Protein AF-A0A4J1ZLH1-F1 (afdb_monomer_lite)

Foldseek 3Di:
DVVQQVDALDLNDQDPLSQLCDPQDPQVVQPVLVVPQPDQQKDWQGEQQEIEIEGLQQFDELVQAPVHCSVVLCVVLSVLLSVLVNQLLLQLCQAFDPQLNVVSSYYAYEYEFQFGHHSHHDDGGQDGDDLPDPRSCSPRGVSSSPDDDDDPPDCKAEPLRYIYRRNDGCSDPLVSQVVQLRVQLNAVCCRLLVNQGFAPQADSLLCRFAHRGADSDQQAQFPYAHRGDAADCPDPCLVRGLYARRSSVQPNHQVSQLLLLQQLVLLLLLLLLLLLQLCLPPDALVLQLVFKWAKDWDFDQDPQFRDRQHTWIFIGRDDSVLSVQSNDSLSCAVRQMWTCQPDPGGIRGRSDNDTHGSQTDRSYLDFRPGAAYHSHNLSVQLSVQCNVPTSNLGNSLSGGCPCFVVQVVVVQWDQGPNDIIGGHGPQNSVCRSVVPPDRGSSRVSVVSSVVSVVQQVQADKWKWQQPVDDPPCRDIDIDHGSVVVSVQSNVQSVCLSPDDDDPPDDCCPRGSSSVSSSGRSSRCCVVCNSSPDHSGDPPD

pLDDT: mean 94.08, std 6.92, range [34.03, 98.88]

Sequence (540 aa):
MKTKQGLVGTKYSIGVYDRITSDSWKYRNMVLPLLTLPERSVFVISTISSLGFGAYDRYRNKEHQANGDLNSFVEKSAHETAERQRDHYDYWYRILDEKGREKLYRNILLYDAYKFGTDHTEGKATEVANFDNPNPAMKHFFGPVGNKVGHNGHGAYATGDAVYYMGYRMLDKDGAITYTHEMTHDSDQDIYLGGYGRRSGLGPEFFAKGLLQAPDQPSDATITINSILKHKTSDSTEGQRLQVLDPTTRFNDAADLQNYVHNMFDVVYMLEYLEGQSIVKQLDAYQKMTALRKIENKYVKDPADGNDVYATNVVKNLTEDEAKKLTSFDSLIDNNILSAREYKAGTYERNGYFTIKLFAPIFSALSSEKGTPGDLMGRRIAYELLAAKGFKDGMVPYISNQYEEDAKQQGQTINLYGKERGLVTDELVLKKVFDGKYKTWAEFKTAMYQERVDQFGNLKQVTFKDPTKRWPSYGTKTINNVDELQKLMDEAVLQDATGTRWSNYNPEIDSAVHKLKRAIFKAYLAQTNDFRSSIFENKK

Structure (mmCIF, N/CA/C/O backbone):
data_AF-A0A4J1ZLH1-F1
#
_entry.id   AF-A0A4J1ZLH1-F1
#
loop_
_atom_site.group_PDB
_atom_site.id
_atom_site.type_symbol
_atom_site.label_atom_id
_atom_site.label_alt_id
_atom_site.label_comp_id
_atom_site.label_asym_id
_atom_site.label_entity_id
_atom_site.label_seq_id
_atom_site.pdbx_PDB_ins_code
_atom_site.Cartn_x
_atom_site.Cartn_y
_atom_site.Cartn_z
_atom_site.occupancy
_atom_site.B_iso_or_equiv
_atom_site.auth_seq_id
_atom_site.auth_comp_id
_atom_site.auth_asym_id
_atom_site.auth_atom_id
_atom_site.pdbx_PDB_model_num
ATOM 1 N N . MET A 1 1 ? -0.632 -18.869 -19.737 1.00 58.91 1 MET A N 1
ATOM 2 C CA . MET A 1 1 ? 0.346 -17.765 -19.874 1.00 58.91 1 MET A CA 1
ATOM 3 C C . MET A 1 1 ? 1.492 -18.141 -20.819 1.00 58.91 1 MET A C 1
ATOM 5 O O . MET A 1 1 ? 1.532 -17.580 -21.906 1.00 58.91 1 MET A O 1
ATOM 9 N N . LYS A 1 2 ? 2.333 -19.144 -20.493 1.00 61.31 2 LYS A N 1
ATOM 10 C CA . LYS A 1 2 ? 3.497 -19.553 -21.319 1.00 61.31 2 LYS A CA 1
ATOM 11 C C . LYS A 1 2 ? 3.177 -19.810 -22.802 1.00 61.31 2 LYS A C 1
ATOM 13 O O . LYS A 1 2 ? 3.924 -19.371 -23.665 1.00 61.31 2 LYS A O 1
ATOM 18 N N . THR A 1 3 ? 2.036 -20.432 -23.106 1.00 68.56 3 THR A N 1
ATOM 19 C CA . THR A 1 3 ? 1.623 -20.727 -24.492 1.00 68.56 3 THR A CA 1
ATOM 20 C C . THR A 1 3 ? 1.323 -19.476 -25.324 1.00 68.56 3 THR A C 1
ATOM 22 O O . THR A 1 3 ? 1.598 -19.477 -26.514 1.00 68.56 3 THR A O 1
ATOM 25 N N . LYS A 1 4 ? 0.795 -18.397 -24.719 1.00 82.94 4 LYS A N 1
ATOM 26 C CA . LYS A 1 4 ? 0.533 -17.129 -25.430 1.00 82.94 4 LYS A CA 1
ATOM 27 C C . LYS A 1 4 ? 1.826 -16.338 -25.654 1.00 82.94 4 LYS A C 1
ATOM 29 O O . LYS A 1 4 ? 2.015 -15.763 -26.715 1.00 82.94 4 LYS A O 1
ATOM 34 N N . GLN A 1 5 ? 2.723 -16.336 -24.666 1.00 87.56 5 GLN A N 1
ATOM 35 C CA . GLN A 1 5 ? 3.944 -15.519 -24.680 1.00 87.56 5 GLN A CA 1
ATOM 36 C C . GLN A 1 5 ? 5.018 -15.991 -25.664 1.00 87.56 5 GLN A C 1
ATOM 38 O O . GLN A 1 5 ? 5.865 -15.198 -26.063 1.00 87.56 5 GLN A O 1
ATOM 43 N N . GLY A 1 6 ? 4.987 -17.269 -26.051 1.00 88.12 6 GLY A N 1
ATOM 44 C CA . GLY A 1 6 ? 5.875 -17.822 -27.076 1.00 88.12 6 GLY A CA 1
ATOM 45 C C . GLY A 1 6 ? 5.426 -17.550 -28.517 1.00 88.12 6 GLY A C 1
ATOM 46 O O . GLY A 1 6 ? 6.128 -17.948 -29.441 1.00 88.12 6 GLY A O 1
ATOM 47 N N . LEU A 1 7 ? 4.264 -16.918 -28.729 1.00 88.31 7 LEU A N 1
ATOM 48 C CA . LEU A 1 7 ? 3.746 -16.625 -30.067 1.00 88.31 7 LEU A CA 1
ATOM 49 C C . LEU A 1 7 ? 4.448 -15.401 -30.662 1.00 88.31 7 LEU A C 1
ATOM 51 O O . LEU A 1 7 ? 4.214 -14.271 -30.228 1.00 88.31 7 LEU A O 1
ATOM 55 N N . VAL A 1 8 ? 5.265 -15.644 -31.686 1.00 90.62 8 VAL A N 1
ATOM 56 C CA . VAL A 1 8 ? 6.060 -14.626 -32.386 1.00 90.62 8 VAL A CA 1
ATOM 57 C C . VAL A 1 8 ? 5.166 -13.630 -33.127 1.00 90.62 8 VAL A C 1
ATOM 59 O O . VAL A 1 8 ? 4.155 -14.011 -33.717 1.00 90.62 8 VAL A O 1
ATOM 62 N N . GLY A 1 9 ? 5.541 -12.350 -33.101 1.00 84.38 9 GLY A N 1
ATOM 63 C CA . GLY A 1 9 ? 4.870 -11.289 -33.865 1.00 84.38 9 GLY A CA 1
ATOM 64 C C . GLY A 1 9 ? 3.462 -10.927 -33.374 1.00 84.38 9 GLY A C 1
ATOM 65 O O . GLY A 1 9 ? 2.718 -10.242 -34.072 1.00 84.38 9 GLY A O 1
ATOM 66 N N . THR A 1 10 ? 3.075 -11.380 -32.180 1.00 90.25 10 THR A N 1
ATOM 67 C CA . THR A 1 10 ? 1.784 -11.047 -31.558 1.00 90.25 10 THR A CA 1
ATOM 68 C C . THR A 1 10 ? 1.960 -10.042 -30.420 1.00 90.25 10 THR A C 1
ATOM 70 O O . THR A 1 10 ? 3.040 -9.943 -29.838 1.00 90.25 10 THR A O 1
ATOM 73 N N . LYS A 1 11 ? 0.872 -9.370 -30.005 1.00 89.94 11 LYS A N 1
ATOM 74 C CA . LYS A 1 11 ? 0.864 -8.514 -28.797 1.00 89.94 11 LYS A CA 1
ATOM 75 C C . LYS A 1 11 ? 1.264 -9.254 -27.509 1.00 89.94 11 LYS A C 1
ATOM 77 O O . LYS A 1 11 ? 1.530 -8.623 -26.496 1.00 89.94 11 LYS A O 1
ATOM 82 N N . TYR A 1 12 ? 1.249 -10.589 -27.537 1.00 93.25 12 TYR A N 1
ATOM 83 C CA . TYR A 1 12 ? 1.560 -11.441 -26.396 1.00 93.25 12 TYR A CA 1
ATOM 84 C C . TYR A 1 12 ? 3.047 -11.788 -26.292 1.00 93.25 12 TYR A C 1
ATOM 86 O O . TYR A 1 12 ? 3.470 -12.243 -25.229 1.00 93.25 12 TYR A O 1
ATOM 94 N N . SER A 1 13 ? 3.823 -11.604 -27.369 1.00 94.19 13 SER A N 1
ATOM 95 C CA . SER A 1 13 ? 5.232 -11.994 -27.412 1.00 94.19 13 SER A CA 1
ATOM 96 C C . SER A 1 13 ? 6.044 -11.262 -26.348 1.00 94.19 13 SER A C 1
ATOM 98 O O . SER A 1 13 ? 5.977 -10.039 -26.223 1.00 94.19 13 SER A O 1
ATOM 100 N N . ILE A 1 14 ? 6.861 -12.013 -25.609 1.00 93.31 14 ILE A N 1
ATOM 101 C CA . ILE A 1 14 ? 7.859 -11.443 -24.689 1.00 93.31 14 ILE A CA 1
ATOM 102 C C . ILE A 1 14 ? 9.228 -11.246 -25.357 1.00 93.31 14 ILE A C 1
ATOM 104 O O . ILE A 1 14 ? 10.149 -10.718 -24.728 1.00 93.31 14 ILE A O 1
ATOM 108 N N . GLY A 1 15 ? 9.377 -11.661 -26.620 1.00 95.44 15 GLY A N 1
ATOM 109 C CA . GLY A 1 15 ? 10.611 -11.514 -27.384 1.00 95.44 15 GLY A CA 1
ATOM 110 C C . GLY A 1 15 ? 10.997 -10.044 -27.543 1.00 95.44 15 GLY A C 1
ATOM 111 O O . GLY A 1 15 ? 10.196 -9.231 -27.996 1.00 95.44 15 GLY A O 1
ATOM 112 N N . VAL A 1 16 ? 12.236 -9.694 -27.188 1.00 96.44 16 VAL A N 1
ATOM 113 C CA . VAL A 1 16 ? 12.726 -8.303 -27.250 1.00 96.44 16 VAL A CA 1
ATOM 114 C C . VAL A 1 16 ? 12.575 -7.725 -28.659 1.00 96.44 16 VAL A C 1
ATOM 116 O O . VAL A 1 16 ? 12.101 -6.602 -28.811 1.00 96.44 16 VAL A O 1
ATOM 119 N N . TYR A 1 17 ? 12.915 -8.507 -29.689 1.00 95.88 17 TYR A N 1
ATOM 120 C CA . TYR A 1 17 ? 12.789 -8.080 -31.082 1.00 95.88 17 TYR A CA 1
ATOM 121 C C . TYR A 1 17 ? 11.335 -7.778 -31.460 1.00 95.88 17 TYR A C 1
ATOM 123 O O . TYR A 1 17 ? 11.053 -6.677 -31.928 1.00 95.88 17 TYR A O 1
ATOM 131 N N . ASP A 1 18 ? 10.405 -8.698 -31.190 1.00 94.94 18 ASP A N 1
ATOM 132 C CA . ASP A 1 18 ? 8.977 -8.522 -31.493 1.00 94.94 18 ASP A CA 1
ATOM 133 C C . ASP A 1 18 ? 8.405 -7.271 -30.816 1.00 94.94 18 ASP A C 1
ATOM 135 O O . ASP A 1 18 ? 7.638 -6.519 -31.413 1.00 94.94 18 ASP A O 1
ATOM 139 N N . ARG A 1 19 ? 8.812 -7.009 -29.570 1.00 94.38 19 ARG A N 1
ATOM 140 C CA . ARG A 1 19 ? 8.321 -5.860 -28.802 1.00 94.38 19 ARG A CA 1
ATOM 141 C C . ARG A 1 19 ? 8.894 -4.539 -29.300 1.00 94.38 19 ARG A C 1
ATOM 143 O O . ARG A 1 19 ? 8.123 -3.602 -29.495 1.00 94.38 19 ARG A O 1
ATOM 150 N N . ILE A 1 20 ? 10.204 -4.460 -29.556 1.00 95.44 20 ILE A N 1
ATOM 151 C CA . ILE A 1 20 ? 10.834 -3.236 -30.083 1.00 95.44 20 ILE A CA 1
ATOM 152 C C . ILE A 1 20 ? 10.346 -2.940 -31.504 1.00 95.44 20 ILE A C 1
ATOM 154 O O . ILE A 1 20 ? 10.166 -1.778 -31.857 1.00 95.44 20 ILE A O 1
ATOM 158 N N . THR A 1 21 ? 10.125 -3.966 -32.326 1.00 93.88 21 THR A N 1
ATOM 159 C CA . THR A 1 21 ? 9.674 -3.791 -33.716 1.00 93.88 21 THR A CA 1
ATOM 160 C C . THR A 1 21 ? 8.166 -3.602 -33.854 1.00 93.88 21 THR A C 1
ATOM 162 O O . THR A 1 21 ? 7.728 -3.200 -34.932 1.00 93.88 21 THR A O 1
ATOM 165 N N . SER A 1 22 ? 7.388 -3.810 -32.784 1.00 91.75 22 SER A N 1
ATOM 166 C CA . SER A 1 22 ? 5.940 -3.579 -32.771 1.00 91.75 22 SER A CA 1
ATOM 167 C C . SER A 1 22 ? 5.565 -2.123 -33.068 1.00 91.75 22 SER A C 1
ATOM 169 O O . SER A 1 22 ? 6.268 -1.184 -32.689 1.00 91.75 22 SER A O 1
ATOM 171 N N . ASP A 1 23 ? 4.412 -1.923 -33.709 1.00 88.31 23 ASP A N 1
ATOM 172 C CA . ASP A 1 23 ? 3.937 -0.584 -34.083 1.00 88.31 23 ASP A CA 1
ATOM 173 C C . ASP A 1 23 ? 3.530 0.276 -32.880 1.00 88.31 23 ASP A C 1
ATOM 175 O O . ASP A 1 23 ? 3.581 1.500 -32.952 1.00 88.31 23 ASP A O 1
ATOM 179 N N . SER A 1 24 ? 3.170 -0.347 -31.756 1.00 83.56 24 SER A N 1
ATOM 180 C CA . SER A 1 24 ? 2.810 0.353 -30.518 1.00 83.56 24 SER A CA 1
ATOM 181 C C . SER A 1 24 ? 4.011 0.886 -29.731 1.00 83.56 24 SER A C 1
ATOM 183 O O . SER A 1 24 ? 3.825 1.586 -28.739 1.00 83.56 24 SER A O 1
ATOM 185 N N . TRP A 1 25 ? 5.242 0.527 -30.104 1.00 91.00 25 TRP A N 1
ATOM 186 C CA . TRP A 1 25 ? 6.431 0.931 -29.361 1.00 91.00 25 TRP A CA 1
ATOM 187 C C . TRP A 1 25 ? 6.950 2.292 -29.826 1.00 91.00 25 TRP A C 1
ATOM 189 O O . TRP A 1 25 ? 7.232 2.498 -31.002 1.00 91.00 25 TRP A O 1
ATOM 199 N N . LYS A 1 26 ? 7.135 3.229 -28.892 1.00 88.75 26 LYS A N 1
ATOM 200 C CA . LYS A 1 26 ? 7.601 4.593 -29.194 1.00 88.75 26 LYS A CA 1
ATOM 201 C C . LYS A 1 26 ? 9.060 4.647 -29.656 1.00 88.75 26 LYS A C 1
ATOM 203 O O . LYS A 1 26 ? 9.430 5.523 -30.431 1.00 88.75 26 LYS A O 1
ATOM 208 N N . TYR A 1 27 ? 9.884 3.704 -29.202 1.00 89.75 27 TYR A N 1
ATOM 209 C CA . TYR A 1 27 ? 11.337 3.733 -29.380 1.00 89.75 27 TYR A CA 1
ATOM 210 C C . TYR A 1 27 ? 11.830 2.586 -30.274 1.00 89.75 27 TYR A C 1
ATOM 212 O O . TYR A 1 27 ? 12.773 1.869 -29.940 1.00 89.75 27 TYR A O 1
ATOM 220 N N . ARG A 1 28 ? 11.174 2.369 -31.425 1.00 93.31 28 ARG A N 1
ATOM 221 C CA . ARG A 1 28 ? 11.563 1.321 -32.401 1.00 93.31 28 ARG A CA 1
ATOM 222 C C . ARG A 1 28 ? 12.999 1.501 -32.895 1.00 93.31 28 ARG A C 1
ATOM 224 O O . ARG A 1 28 ? 13.667 0.527 -33.231 1.00 93.31 28 ARG A O 1
ATOM 231 N N . ASN A 1 29 ? 13.493 2.740 -32.872 1.00 94.00 29 ASN A N 1
ATOM 232 C CA . ASN A 1 29 ? 14.876 3.096 -33.178 1.00 94.00 29 ASN A CA 1
ATOM 233 C C . ASN A 1 29 ? 15.909 2.450 -32.236 1.00 94.00 29 ASN A C 1
ATOM 235 O O . ASN A 1 29 ? 17.081 2.441 -32.588 1.00 94.00 29 ASN A O 1
ATOM 239 N N . MET A 1 30 ? 15.506 1.864 -31.100 1.00 95.56 30 MET A N 1
ATOM 240 C CA . MET A 1 30 ? 16.394 1.098 -30.212 1.00 95.56 30 MET A CA 1
ATOM 241 C C . MET A 1 30 ? 16.985 -0.158 -30.858 1.00 95.56 30 MET A C 1
ATOM 243 O O . MET A 1 30 ? 18.040 -0.611 -30.420 1.00 95.56 30 MET A O 1
ATOM 247 N N . VAL A 1 31 ? 16.343 -0.727 -31.885 1.00 96.12 31 VAL A N 1
ATOM 248 C CA . VAL A 1 31 ? 16.777 -2.010 -32.461 1.00 96.12 31 VAL A CA 1
ATOM 249 C C . VAL A 1 31 ? 18.170 -1.932 -33.090 1.00 96.12 31 VAL A C 1
ATOM 251 O O . VAL A 1 31 ? 18.989 -2.815 -32.852 1.00 96.12 31 VAL A O 1
ATOM 254 N N . LEU A 1 32 ? 18.467 -0.876 -33.856 1.00 96.81 32 LEU A N 1
ATOM 255 C CA . LEU A 1 32 ? 19.745 -0.766 -34.564 1.00 96.81 32 LEU A CA 1
ATOM 256 C C . LEU A 1 32 ? 20.918 -0.543 -33.596 1.00 96.81 32 LEU A C 1
ATOM 258 O O . LEU A 1 32 ? 21.858 -1.331 -33.667 1.00 96.81 32 LEU A O 1
ATOM 262 N N . PRO A 1 33 ? 20.865 0.417 -32.645 1.00 96.88 33 PRO A N 1
ATOM 263 C CA . PRO A 1 33 ? 21.913 0.572 -31.640 1.00 96.88 33 PRO A CA 1
ATOM 264 C C . PRO A 1 33 ? 22.143 -0.697 -30.811 1.00 96.88 33 PRO A C 1
ATOM 266 O O . PRO A 1 33 ? 23.290 -1.040 -30.534 1.00 96.88 33 PRO A O 1
ATOM 269 N N . LEU A 1 34 ? 21.073 -1.430 -30.464 1.00 96.62 34 LEU A N 1
ATOM 270 C CA . LEU A 1 34 ? 21.179 -2.682 -29.708 1.00 96.62 34 LEU A CA 1
ATOM 271 C C . LEU A 1 34 ? 21.923 -3.778 -30.492 1.00 96.62 34 LEU A C 1
ATOM 273 O O . LEU A 1 34 ? 22.717 -4.508 -29.907 1.00 96.62 34 LEU A O 1
ATOM 277 N N . LEU A 1 35 ? 21.696 -3.876 -31.808 1.00 96.94 35 LEU A N 1
ATOM 278 C CA . LEU A 1 35 ? 22.374 -4.836 -32.691 1.00 96.94 35 LEU A CA 1
ATOM 279 C C . LEU A 1 35 ? 23.857 -4.509 -32.924 1.00 96.94 35 LEU A C 1
ATOM 281 O O . LEU A 1 35 ? 24.617 -5.392 -33.312 1.00 96.94 35 LEU A O 1
ATOM 285 N N . THR A 1 36 ? 24.267 -3.257 -32.707 1.00 96.50 36 THR A N 1
ATOM 286 C CA . THR A 1 36 ? 25.631 -2.771 -32.972 1.00 96.50 36 THR A CA 1
ATOM 287 C C . THR A 1 36 ? 26.449 -2.507 -31.705 1.00 96.50 36 THR A C 1
ATOM 289 O O . THR A 1 36 ? 27.468 -1.819 -31.770 1.00 96.50 36 THR A O 1
ATOM 292 N N . LEU A 1 37 ? 26.014 -3.009 -30.543 1.00 97.12 37 LEU A N 1
ATOM 293 C CA . LEU A 1 37 ? 26.760 -2.861 -29.293 1.00 97.12 37 LEU A CA 1
ATOM 294 C C . LEU A 1 37 ? 28.148 -3.525 -29.403 1.00 97.12 37 LEU A C 1
ATOM 296 O O . LEU A 1 37 ? 28.221 -4.718 -29.700 1.00 97.12 37 LEU A O 1
ATOM 300 N N . PRO A 1 38 ? 29.251 -2.795 -29.142 1.00 95.75 38 PRO A N 1
ATOM 301 C CA . PRO A 1 38 ? 30.600 -3.353 -29.263 1.00 95.75 38 PRO A CA 1
ATOM 302 C C . PRO A 1 38 ? 30.976 -4.270 -28.090 1.00 95.75 38 PRO A C 1
ATOM 304 O O . PRO A 1 38 ? 31.897 -5.074 -28.205 1.00 95.75 38 PRO A O 1
ATOM 307 N N . GLU A 1 39 ? 30.278 -4.145 -26.959 1.00 94.06 39 GLU A N 1
ATOM 308 C CA . GLU A 1 39 ? 30.537 -4.881 -25.723 1.00 94.06 39 GLU A CA 1
ATOM 309 C C . GLU A 1 39 ? 29.267 -4.998 -24.863 1.00 94.06 39 GLU A C 1
ATOM 311 O O . GLU A 1 39 ? 28.224 -4.418 -25.179 1.00 94.06 39 GLU A O 1
ATOM 316 N N . ARG A 1 40 ? 29.355 -5.733 -23.745 1.00 93.75 40 ARG A N 1
ATOM 317 C CA . ARG A 1 40 ? 28.273 -5.860 -22.753 1.00 93.75 40 ARG A CA 1
ATOM 318 C C . ARG A 1 40 ? 28.143 -4.584 -21.913 1.00 93.75 40 ARG A C 1
ATOM 320 O O . ARG A 1 40 ? 28.516 -4.561 -20.748 1.00 93.75 40 ARG A O 1
ATOM 327 N N . SER A 1 41 ? 27.632 -3.514 -22.513 1.00 96.62 41 SER A N 1
ATOM 328 C CA . SER A 1 41 ? 27.442 -2.221 -21.841 1.00 96.62 41 SER A CA 1
ATOM 329 C C . SER A 1 41 ? 26.000 -1.979 -21.379 1.00 96.62 41 SER A C 1
ATOM 331 O O . SER A 1 41 ? 25.767 -1.168 -20.479 1.00 96.62 41 SER A O 1
ATOM 333 N N . VAL A 1 42 ? 25.032 -2.710 -21.940 1.00 98.00 42 VAL A N 1
ATOM 334 C CA . VAL A 1 42 ? 23.589 -2.571 -21.683 1.00 98.00 42 VAL A CA 1
ATOM 335 C C . VAL A 1 42 ? 22.968 -3.935 -21.399 1.00 98.00 42 VAL A C 1
ATOM 337 O O . VAL A 1 42 ? 23.320 -4.926 -22.034 1.00 98.00 42 VAL A O 1
ATOM 340 N N . PHE A 1 43 ? 22.011 -3.983 -20.476 1.00 97.88 43 PHE A N 1
ATOM 341 C CA . PHE A 1 43 ? 21.148 -5.142 -20.252 1.00 97.88 43 PHE A CA 1
ATOM 342 C C . PHE A 1 43 ? 19.692 -4.802 -20.592 1.00 97.88 43 PHE A C 1
ATOM 344 O O . PHE A 1 43 ? 19.268 -3.648 -20.490 1.00 97.88 43 PHE A O 1
ATOM 351 N N . VAL A 1 44 ? 18.921 -5.825 -20.975 1.00 97.94 44 VAL A N 1
ATOM 352 C CA . VAL A 1 44 ? 17.492 -5.704 -21.296 1.00 97.94 44 VAL A CA 1
ATOM 353 C C . VAL A 1 44 ? 16.691 -6.723 -20.489 1.00 97.94 44 VAL A C 1
ATOM 355 O O . VAL A 1 44 ? 16.961 -7.920 -20.564 1.00 97.94 44 VAL A O 1
ATOM 358 N N . ILE A 1 45 ? 15.686 -6.264 -19.742 1.00 97.81 45 ILE A N 1
ATOM 359 C CA . ILE A 1 45 ? 14.741 -7.111 -19.001 1.00 97.81 45 ILE A CA 1
ATOM 360 C C . ILE A 1 45 ? 13.381 -7.039 -19.692 1.00 97.81 45 ILE A C 1
ATOM 362 O O . ILE A 1 45 ? 12.738 -5.993 -19.702 1.00 97.81 45 ILE A O 1
ATOM 366 N N . SER A 1 46 ? 12.920 -8.153 -20.260 1.00 96.12 46 SER A N 1
ATOM 367 C CA . SER A 1 46 ? 11.614 -8.236 -20.925 1.00 96.12 46 SER A CA 1
ATOM 368 C C . SER A 1 46 ? 10.644 -9.076 -20.098 1.00 96.12 46 SER A C 1
ATOM 370 O O . SER A 1 46 ? 10.858 -10.274 -19.915 1.00 96.12 46 SER A O 1
ATOM 372 N N . THR A 1 47 ? 9.569 -8.456 -19.609 1.00 93.56 47 THR A N 1
ATOM 373 C CA . THR A 1 47 ? 8.470 -9.126 -18.889 1.00 93.56 47 THR A CA 1
ATOM 374 C C . THR A 1 47 ? 7.147 -9.000 -19.652 1.00 93.56 47 THR A C 1
ATOM 376 O O . THR A 1 47 ? 7.100 -8.401 -20.721 1.00 93.56 47 THR A O 1
ATOM 379 N N . ILE A 1 48 ? 6.043 -9.534 -19.115 1.00 92.62 48 ILE A N 1
ATOM 380 C CA . ILE A 1 48 ? 4.722 -9.463 -19.768 1.00 92.62 48 ILE A CA 1
ATOM 381 C C . ILE A 1 48 ? 4.242 -8.028 -20.056 1.00 92.62 48 ILE A C 1
ATOM 383 O O . ILE A 1 48 ? 3.626 -7.813 -21.095 1.00 92.62 48 ILE A O 1
ATOM 387 N N . SER A 1 49 ? 4.537 -7.062 -19.175 1.00 92.75 49 SER A N 1
ATOM 388 C CA . SER A 1 49 ? 4.015 -5.688 -19.285 1.00 92.75 49 SER A CA 1
ATOM 389 C C . SER A 1 49 ? 5.101 -4.616 -19.426 1.00 92.75 49 SER A C 1
ATOM 391 O O . SER A 1 49 ? 4.775 -3.448 -19.646 1.00 92.75 49 SER A O 1
ATOM 393 N N . SER A 1 50 ? 6.387 -4.964 -19.295 1.00 94.12 50 SER A N 1
ATOM 394 C CA . SER A 1 50 ? 7.471 -3.974 -19.309 1.00 94.12 50 SER A CA 1
ATOM 395 C C . SER A 1 50 ? 8.696 -4.436 -20.088 1.00 94.12 50 SER A C 1
ATOM 397 O O . SER A 1 50 ? 8.993 -5.632 -20.134 1.00 94.12 50 SER A O 1
ATOM 399 N N . LEU A 1 51 ? 9.404 -3.483 -20.691 1.00 96.25 51 LEU A N 1
ATOM 400 C CA . LEU A 1 51 ? 10.692 -3.678 -21.347 1.00 96.25 51 LEU A CA 1
ATOM 401 C C . LEU A 1 51 ? 11.695 -2.694 -20.739 1.00 96.25 51 LEU A C 1
ATOM 403 O O . LEU A 1 51 ? 11.630 -1.490 -20.984 1.00 96.25 51 LEU A O 1
ATOM 407 N N . GLY A 1 52 ? 12.573 -3.214 -19.888 1.00 96.69 52 GLY A N 1
ATOM 408 C CA . GLY A 1 52 ? 13.550 -2.431 -19.152 1.00 96.69 52 GLY A CA 1
ATOM 409 C C . GLY A 1 52 ? 14.926 -2.439 -19.789 1.00 96.69 52 GLY A C 1
ATOM 410 O O . GLY A 1 52 ? 15.388 -3.485 -20.231 1.00 96.69 52 GLY A O 1
ATOM 411 N N . PHE A 1 53 ? 15.586 -1.286 -19.791 1.00 97.50 53 PHE A N 1
ATOM 412 C CA . PHE A 1 53 ? 16.937 -1.087 -20.294 1.00 97.50 53 PHE A CA 1
ATOM 413 C C . PHE A 1 53 ? 17.771 -0.386 -19.225 1.00 97.50 53 PHE A C 1
ATOM 415 O O . PHE A 1 53 ? 17.351 0.620 -18.647 1.00 97.50 53 PHE A O 1
ATOM 422 N N . GLY A 1 54 ? 18.974 -0.891 -18.988 1.00 97.12 54 GLY A N 1
ATOM 423 C CA . GLY A 1 54 ? 19.924 -0.256 -18.084 1.00 97.12 54 GLY A CA 1
ATOM 424 C C . GLY A 1 54 ? 21.361 -0.493 -18.512 1.00 97.12 54 GLY A C 1
ATOM 425 O O . GLY A 1 54 ? 21.642 -1.342 -19.355 1.00 97.12 54 GLY A O 1
ATOM 426 N N . ALA A 1 55 ? 22.273 0.298 -17.955 1.00 97.62 55 ALA A N 1
ATOM 427 C CA . ALA A 1 55 ? 23.701 0.192 -18.230 1.00 97.62 55 ALA A CA 1
ATOM 428 C C . ALA A 1 55 ? 24.409 -0.627 -17.152 1.00 97.62 55 ALA A C 1
ATOM 430 O O . ALA A 1 55 ? 24.080 -0.507 -15.973 1.00 97.62 55 ALA A O 1
ATOM 431 N N . TYR A 1 56 ? 25.451 -1.362 -17.531 1.00 98.00 56 TYR A N 1
ATOM 432 C CA . TYR A 1 56 ? 26.329 -2.030 -16.566 1.00 98.00 56 TYR A CA 1
ATOM 433 C C . TYR A 1 56 ? 27.014 -1.001 -15.654 1.00 98.00 56 TYR A C 1
ATOM 435 O O . TYR A 1 56 ? 26.967 -1.121 -14.431 1.00 98.00 56 TYR A O 1
ATOM 443 N N . ASP A 1 57 ? 27.526 0.094 -16.225 1.00 97.31 57 ASP A N 1
ATOM 444 C CA . ASP A 1 57 ? 28.204 1.144 -15.457 1.00 97.31 57 ASP A CA 1
ATOM 445 C C . ASP A 1 57 ? 27.282 1.912 -14.494 1.00 97.31 57 ASP A C 1
ATOM 447 O O . ASP A 1 57 ? 27.772 2.627 -13.625 1.00 97.31 57 ASP A O 1
ATOM 451 N N . ARG A 1 58 ? 25.951 1.734 -14.546 1.00 96.56 58 ARG A N 1
ATOM 452 C CA . ARG A 1 58 ? 25.051 2.235 -13.486 1.00 96.56 58 ARG A CA 1
ATOM 453 C C . ARG A 1 58 ? 25.355 1.598 -12.121 1.00 96.56 58 ARG A C 1
ATOM 455 O O . ARG A 1 58 ? 25.061 2.191 -11.077 1.00 96.56 58 ARG A O 1
ATOM 462 N N . TYR A 1 59 ? 25.934 0.401 -12.140 1.00 97.44 59 TYR A N 1
ATOM 463 C CA . TYR A 1 59 ? 26.234 -0.428 -10.976 1.00 97.44 59 TYR A CA 1
ATOM 464 C C . TYR A 1 59 ? 27.731 -0.504 -10.658 1.00 97.44 59 TYR A C 1
ATOM 466 O O . TYR A 1 59 ? 28.087 -1.044 -9.615 1.00 97.44 59 TYR A O 1
ATOM 474 N N . ARG A 1 60 ? 28.586 0.079 -11.507 1.00 97.69 60 ARG A N 1
ATOM 475 C CA . ARG A 1 60 ? 30.032 0.147 -11.293 1.00 97.69 60 ARG A CA 1
ATOM 476 C C . ARG A 1 60 ? 30.380 1.091 -10.150 1.00 97.69 60 ARG A C 1
ATOM 478 O O . ARG A 1 60 ? 29.906 2.227 -10.110 1.00 97.69 60 ARG A O 1
ATOM 485 N N . ASN A 1 61 ? 31.210 0.619 -9.230 1.00 97.12 61 ASN A N 1
ATOM 486 C CA . ASN A 1 61 ? 31.706 1.381 -8.086 1.00 97.12 61 ASN A CA 1
ATOM 487 C C . ASN A 1 61 ? 32.989 0.730 -7.524 1.00 97.12 61 ASN A C 1
ATOM 489 O O . ASN A 1 61 ? 33.531 -0.199 -8.122 1.00 97.12 61 ASN A O 1
ATOM 493 N N . LYS A 1 62 ? 33.482 1.201 -6.370 1.00 97.19 62 LYS A N 1
ATOM 494 C CA . LYS A 1 62 ? 34.662 0.621 -5.696 1.00 97.19 62 LYS A CA 1
ATOM 495 C C . LYS A 1 62 ? 34.531 -0.873 -5.365 1.00 97.19 62 LYS A C 1
ATOM 497 O O . LYS A 1 62 ? 35.559 -1.546 -5.308 1.00 97.19 62 LYS A O 1
ATOM 502 N N . GLU A 1 63 ? 33.313 -1.363 -5.126 1.00 96.44 63 GLU A N 1
ATOM 503 C CA . GLU A 1 63 ? 33.020 -2.759 -4.766 1.00 96.44 63 GLU A CA 1
ATOM 504 C C . GLU A 1 63 ? 32.886 -3.637 -6.017 1.00 96.44 63 GLU A C 1
ATOM 506 O O . GLU A 1 63 ? 33.503 -4.696 -6.091 1.00 96.44 63 GLU A O 1
ATOM 511 N N . HIS A 1 64 ? 32.152 -3.155 -7.022 1.00 97.31 64 HIS A N 1
ATOM 512 C CA . HIS A 1 64 ? 31.894 -3.823 -8.295 1.00 97.31 64 HIS A CA 1
ATOM 513 C C . HIS A 1 64 ? 32.640 -3.124 -9.431 1.00 97.31 64 HIS A C 1
ATOM 515 O O . HIS A 1 64 ? 32.105 -2.254 -10.126 1.00 97.31 64 HIS A O 1
ATOM 521 N N . GLN A 1 65 ? 33.905 -3.499 -9.599 1.00 96.94 65 GLN A N 1
ATOM 522 C CA . GLN A 1 65 ? 34.818 -2.885 -10.565 1.00 96.94 65 GLN A CA 1
ATOM 523 C C . GLN A 1 65 ? 34.692 -3.514 -11.957 1.00 96.94 65 GLN A C 1
ATOM 525 O O . GLN A 1 65 ? 34.363 -4.694 -12.083 1.00 96.94 65 GLN A O 1
ATOM 530 N N . ALA A 1 66 ? 35.026 -2.762 -13.011 1.00 95.25 66 ALA A N 1
ATOM 531 C CA . ALA A 1 66 ? 34.916 -3.249 -14.396 1.00 95.25 66 ALA A CA 1
ATOM 532 C C . ALA A 1 66 ? 35.791 -4.480 -14.691 1.00 95.25 66 ALA A C 1
ATOM 534 O O . ALA A 1 66 ? 35.351 -5.392 -15.384 1.00 95.25 66 ALA A O 1
ATOM 535 N N . ASN A 1 67 ? 37.003 -4.528 -14.128 1.00 92.69 67 ASN A N 1
ATOM 536 C CA . ASN A 1 67 ? 37.895 -5.693 -14.218 1.00 92.69 67 ASN A CA 1
ATOM 537 C C . ASN A 1 67 ? 37.656 -6.720 -13.092 1.00 92.69 67 ASN A C 1
ATOM 539 O O . ASN A 1 67 ? 38.427 -7.668 -12.950 1.00 92.69 67 ASN A O 1
ATOM 543 N N . GLY A 1 68 ? 36.634 -6.497 -12.261 1.00 93.94 68 GLY A N 1
ATOM 544 C CA . GLY A 1 68 ? 36.231 -7.353 -11.151 1.00 93.94 68 GLY A CA 1
ATOM 545 C C . GLY A 1 68 ? 34.959 -8.135 -11.475 1.00 93.94 68 GLY A C 1
ATOM 546 O O . GLY A 1 68 ? 34.855 -8.783 -12.514 1.00 93.94 68 GLY A O 1
ATOM 547 N N . ASP A 1 69 ? 33.984 -8.089 -10.569 1.00 96.62 69 ASP A N 1
ATOM 548 C CA . ASP A 1 69 ? 32.746 -8.868 -10.644 1.00 96.62 69 ASP A CA 1
ATOM 549 C C . ASP A 1 69 ? 31.546 -8.093 -11.221 1.00 96.62 69 ASP A C 1
ATOM 551 O O . ASP A 1 69 ? 30.433 -8.613 -11.200 1.00 96.62 69 ASP A O 1
ATOM 555 N N . LEU A 1 70 ? 31.739 -6.886 -11.777 1.00 97.69 70 LEU A N 1
ATOM 556 C CA . LEU A 1 70 ? 30.640 -6.044 -12.275 1.00 97.69 70 LEU A CA 1
ATOM 557 C C . LEU A 1 70 ? 29.681 -6.808 -13.198 1.00 97.69 70 LEU A C 1
ATOM 559 O O . LEU A 1 70 ? 28.466 -6.762 -13.009 1.00 97.69 70 LEU A O 1
ATOM 563 N N . ASN A 1 71 ? 30.217 -7.537 -14.180 1.00 97.31 71 ASN A N 1
ATOM 564 C CA . ASN A 1 71 ? 29.383 -8.234 -15.156 1.00 97.31 71 ASN A CA 1
ATOM 565 C C . ASN A 1 71 ? 28.557 -9.351 -14.514 1.00 97.31 71 ASN A C 1
ATOM 567 O O . ASN A 1 71 ? 27.360 -9.446 -14.775 1.00 97.31 71 ASN A O 1
ATOM 571 N N . SER A 1 72 ? 29.164 -10.172 -13.653 1.00 97.75 72 SER A N 1
ATOM 572 C CA . SER A 1 72 ? 28.451 -11.262 -12.982 1.00 97.75 72 SER A CA 1
ATOM 573 C C . SER A 1 72 ? 27.450 -10.733 -11.952 1.00 97.75 72 SER A C 1
ATOM 575 O O . SER A 1 72 ? 26.354 -11.282 -11.836 1.00 97.75 72 SER A O 1
ATOM 577 N N . PHE A 1 73 ? 27.776 -9.637 -11.259 1.00 97.75 73 PHE A N 1
ATOM 578 C CA . PHE A 1 73 ? 26.858 -8.931 -10.369 1.00 97.75 73 PHE A CA 1
ATOM 579 C C . PHE A 1 73 ? 25.629 -8.403 -11.124 1.00 97.75 73 PHE A C 1
ATOM 581 O O . PHE A 1 73 ? 24.500 -8.686 -10.716 1.00 97.75 73 PHE A O 1
ATOM 588 N N . VAL A 1 74 ? 25.827 -7.676 -12.231 1.00 98.25 74 VAL A N 1
ATOM 589 C CA . VAL A 1 74 ? 24.734 -7.118 -13.049 1.00 98.25 74 VAL A CA 1
ATOM 590 C C . VAL A 1 74 ? 23.890 -8.232 -13.655 1.00 98.25 74 VAL A C 1
ATOM 592 O O . VAL A 1 74 ? 22.671 -8.178 -13.549 1.00 98.25 74 VAL A O 1
ATOM 595 N N . GLU A 1 75 ? 24.499 -9.266 -14.239 1.00 98.00 75 GLU A N 1
ATOM 596 C CA . GLU A 1 75 ? 23.769 -10.379 -14.862 1.00 98.00 75 GLU A CA 1
ATOM 597 C C . GLU A 1 75 ? 22.915 -11.141 -13.838 1.00 98.00 75 GLU A C 1
ATOM 599 O O . GLU A 1 75 ? 21.729 -11.387 -14.076 1.00 98.00 75 GLU A O 1
ATOM 604 N N . LYS A 1 76 ? 23.480 -11.447 -12.663 1.00 98.12 76 LYS A N 1
ATOM 605 C CA . LYS A 1 76 ? 22.738 -12.074 -11.563 1.00 98.12 76 LYS A CA 1
ATOM 606 C C . LYS A 1 76 ? 21.596 -11.180 -11.081 1.00 98.12 76 LYS A C 1
ATOM 608 O O . LYS A 1 76 ? 20.469 -11.651 -10.941 1.00 98.12 76 LYS A O 1
ATOM 613 N N . SER A 1 77 ? 21.866 -9.897 -10.851 1.00 97.94 77 SER A N 1
ATOM 614 C CA . SER A 1 77 ? 20.864 -8.960 -10.331 1.00 97.94 77 SER A CA 1
ATOM 615 C C . SER A 1 77 ? 19.752 -8.693 -11.350 1.00 97.94 77 SER A C 1
ATOM 617 O O . SER A 1 77 ? 18.583 -8.635 -10.981 1.00 97.94 77 SER A O 1
ATOM 619 N N . ALA A 1 78 ? 20.079 -8.619 -12.643 1.00 98.06 78 ALA A N 1
ATOM 620 C CA . ALA A 1 78 ? 19.110 -8.523 -13.733 1.00 98.06 78 ALA A CA 1
ATOM 621 C C . ALA A 1 78 ? 18.214 -9.759 -13.812 1.00 98.06 78 ALA A C 1
ATOM 623 O O . ALA A 1 78 ? 17.002 -9.618 -13.980 1.00 98.06 78 ALA A O 1
ATOM 624 N N . HIS A 1 79 ? 18.780 -10.955 -13.630 1.00 97.81 79 HIS A N 1
ATOM 625 C CA . HIS A 1 79 ? 1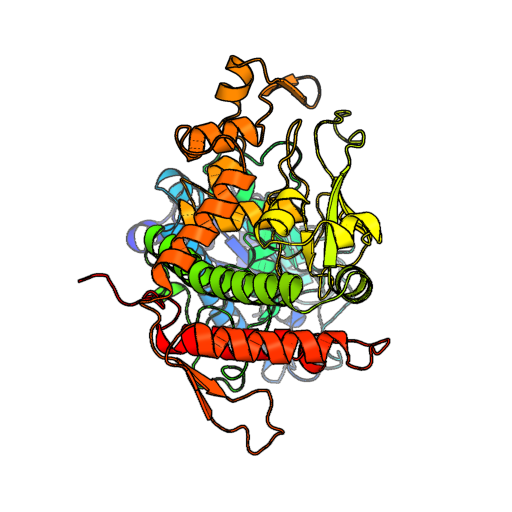7.999 -12.184 -13.559 1.00 97.81 79 HIS A CA 1
ATOM 626 C C . HIS A 1 79 ? 17.035 -12.173 -12.364 1.00 97.81 79 HIS A C 1
ATOM 628 O O . HIS A 1 79 ? 15.833 -12.345 -12.551 1.00 97.81 79 HIS A O 1
ATOM 634 N N . GLU A 1 80 ? 17.527 -11.883 -11.155 1.00 97.31 80 GLU A N 1
ATOM 635 C CA . GLU A 1 80 ? 16.688 -11.806 -9.951 1.00 97.31 80 GLU A CA 1
ATOM 636 C C . GLU A 1 80 ? 15.589 -10.736 -10.069 1.00 97.31 80 GLU A C 1
ATOM 638 O O . GLU A 1 80 ? 14.450 -10.957 -9.653 1.00 97.31 80 GLU A O 1
ATOM 643 N N . THR A 1 81 ? 15.895 -9.575 -10.654 1.00 97.81 81 THR A N 1
ATOM 644 C CA . THR A 1 81 ? 14.901 -8.524 -10.907 1.00 97.81 81 THR A CA 1
ATOM 645 C C . THR A 1 81 ? 13.861 -8.969 -11.930 1.00 97.81 81 THR A C 1
ATOM 647 O O . THR A 1 81 ? 12.673 -8.731 -11.714 1.00 97.81 81 THR A O 1
ATOM 650 N N . ALA A 1 82 ? 14.258 -9.664 -13.000 1.00 97.50 82 ALA A N 1
ATOM 651 C CA . ALA A 1 82 ? 13.317 -10.227 -13.965 1.00 97.50 82 ALA A CA 1
ATOM 652 C C . ALA A 1 82 ? 12.371 -11.248 -13.308 1.00 97.50 82 ALA A C 1
ATOM 654 O O . ALA A 1 82 ? 11.172 -11.239 -13.589 1.00 97.50 82 ALA A O 1
ATOM 655 N N . GLU A 1 83 ? 12.877 -12.088 -12.399 1.00 97.31 83 GLU A N 1
ATOM 656 C CA . GLU A 1 83 ? 12.049 -13.022 -11.629 1.00 97.31 83 GLU A CA 1
ATOM 657 C C . GLU A 1 83 ? 11.061 -12.301 -10.709 1.00 97.31 83 GLU A C 1
ATOM 659 O O . GLU A 1 83 ? 9.877 -12.630 -10.721 1.00 97.31 83 GLU A O 1
ATOM 664 N N . ARG A 1 84 ? 11.508 -11.276 -9.972 1.00 97.62 84 ARG A N 1
ATOM 665 C CA . ARG A 1 84 ? 10.631 -10.456 -9.117 1.00 97.62 84 ARG A CA 1
ATOM 666 C C . ARG A 1 84 ? 9.524 -9.785 -9.930 1.00 97.62 84 ARG A C 1
ATOM 668 O O . ARG A 1 84 ? 8.352 -9.896 -9.585 1.00 97.62 84 ARG A O 1
ATOM 675 N N . GLN A 1 85 ? 9.871 -9.123 -11.034 1.00 97.81 85 GLN A N 1
ATOM 676 C CA . GLN A 1 85 ? 8.891 -8.451 -11.895 1.00 97.81 85 GLN A CA 1
ATOM 677 C C . GLN A 1 85 ? 7.914 -9.448 -12.542 1.00 97.81 85 GLN A C 1
ATOM 679 O O . GLN A 1 85 ? 6.715 -9.176 -12.620 1.00 97.81 85 GLN A O 1
ATOM 684 N N . ARG A 1 86 ? 8.396 -10.628 -12.966 1.00 96.88 86 ARG A N 1
ATOM 685 C CA . ARG A 1 86 ? 7.541 -11.732 -13.432 1.00 96.88 86 ARG A CA 1
ATOM 686 C C . ARG A 1 86 ? 6.547 -12.138 -12.349 1.00 96.88 86 ARG A C 1
ATOM 688 O O . ARG A 1 86 ? 5.364 -12.255 -12.643 1.00 96.88 86 ARG A O 1
ATOM 695 N N . ASP A 1 87 ? 7.026 -12.352 -11.130 1.00 97.38 87 ASP A N 1
ATOM 696 C CA . ASP A 1 87 ? 6.218 -12.830 -10.009 1.00 97.38 87 ASP A CA 1
ATOM 697 C C . ASP A 1 87 ? 5.164 -11.794 -9.581 1.00 97.38 87 ASP A C 1
ATOM 699 O O . ASP A 1 87 ? 4.021 -12.160 -9.314 1.00 97.38 87 ASP A O 1
ATOM 703 N N . HIS A 1 88 ? 5.495 -10.499 -9.638 1.00 97.94 88 HIS A N 1
ATOM 704 C CA . HIS A 1 88 ? 4.538 -9.406 -9.438 1.00 97.94 88 HIS A CA 1
ATOM 705 C C . HIS A 1 88 ? 3.392 -9.423 -10.451 1.00 97.94 88 HIS A C 1
ATOM 707 O O . HIS A 1 88 ? 2.225 -9.264 -10.084 1.00 97.94 88 HIS A O 1
ATOM 713 N N . TYR A 1 89 ? 3.695 -9.642 -11.731 1.00 96.81 89 TYR A N 1
ATOM 714 C CA . TYR A 1 89 ? 2.636 -9.761 -12.726 1.00 96.81 89 TYR A CA 1
ATOM 715 C C . TYR A 1 89 ? 1.932 -11.110 -12.708 1.00 96.81 89 TYR A C 1
ATOM 717 O O . TYR A 1 89 ? 0.768 -11.146 -13.081 1.00 96.81 89 TYR A O 1
ATOM 725 N N . ASP A 1 90 ? 2.568 -12.196 -12.265 1.00 96.75 90 ASP A N 1
ATOM 726 C CA . ASP A 1 90 ? 1.869 -13.462 -12.016 1.00 96.75 90 ASP A CA 1
ATOM 727 C C . ASP A 1 90 ? 0.807 -13.273 -10.925 1.00 96.75 90 ASP A C 1
ATOM 729 O O . ASP A 1 90 ? -0.347 -13.656 -11.121 1.00 96.75 90 ASP A O 1
ATOM 733 N N . TYR A 1 91 ? 1.159 -12.575 -9.838 1.00 97.81 91 TYR A N 1
ATOM 734 C CA . TYR A 1 91 ? 0.216 -12.141 -8.810 1.00 97.81 91 TYR A CA 1
ATOM 735 C C . TYR A 1 91 ? -0.944 -11.339 -9.421 1.00 97.81 91 TYR A C 1
ATOM 737 O O . TYR A 1 91 ? -2.094 -11.771 -9.347 1.00 97.81 91 TYR A O 1
ATOM 745 N N . TRP A 1 92 ? -0.676 -10.222 -10.106 1.00 97.81 92 TRP A N 1
ATOM 746 C CA . TRP A 1 92 ? -1.750 -9.399 -10.678 1.00 97.81 92 TRP A CA 1
ATOM 747 C C . TRP A 1 92 ? -2.585 -10.144 -11.718 1.00 97.81 92 TRP A C 1
ATOM 749 O O . TRP A 1 92 ? -3.803 -9.988 -11.761 1.00 97.81 92 TRP A O 1
ATOM 759 N N . TYR A 1 93 ? -1.964 -11.002 -12.523 1.00 96.81 93 TYR A N 1
ATOM 760 C CA . TYR A 1 93 ? -2.672 -11.825 -13.492 1.00 96.81 93 TYR A CA 1
ATOM 761 C C . TYR A 1 93 ? -3.664 -12.771 -12.805 1.00 96.81 93 TYR A C 1
ATOM 763 O O . TYR A 1 93 ? -4.756 -12.982 -13.323 1.00 96.81 93 TYR A O 1
ATOM 771 N N . ARG A 1 94 ? -3.337 -13.320 -11.632 1.00 97.12 94 ARG A N 1
ATOM 772 C CA . ARG A 1 94 ? -4.242 -14.192 -10.864 1.00 97.12 94 ARG A CA 1
ATOM 773 C C . ARG A 1 94 ? -5.395 -13.431 -10.215 1.00 97.12 94 ARG A C 1
ATOM 775 O O . ARG A 1 94 ? -6.517 -13.936 -10.219 1.00 97.12 94 ARG A O 1
ATOM 782 N N . ILE A 1 95 ? -5.134 -12.224 -9.711 1.00 97.12 95 ILE A N 1
ATOM 783 C CA . ILE A 1 95 ? -6.133 -11.396 -9.016 1.00 97.12 95 ILE A CA 1
ATOM 784 C C . ILE A 1 95 ? -7.123 -10.735 -9.982 1.00 97.12 95 ILE A C 1
ATOM 786 O O . ILE A 1 95 ? -8.321 -10.692 -9.704 1.00 97.12 95 ILE A O 1
ATOM 790 N N . LEU A 1 96 ? -6.644 -10.209 -11.110 1.00 96.75 96 LEU A N 1
ATOM 791 C CA . LEU A 1 96 ? -7.486 -9.487 -12.066 1.00 96.75 96 LEU A CA 1
ATOM 792 C C . LEU A 1 96 ? -8.433 -10.429 -12.810 1.00 96.75 96 LEU A C 1
ATOM 794 O O . LEU A 1 96 ? -8.174 -11.626 -12.938 1.00 96.75 96 LEU A O 1
ATOM 798 N N . ASP A 1 97 ? -9.515 -9.873 -13.351 1.00 93.38 97 ASP A N 1
ATOM 799 C CA . ASP A 1 97 ? -10.394 -10.600 -14.261 1.00 93.38 97 ASP A CA 1
ATOM 800 C C . ASP A 1 97 ? -9.823 -10.676 -15.687 1.00 93.38 97 ASP A C 1
ATOM 802 O O . ASP A 1 97 ? -8.765 -10.126 -15.994 1.00 93.38 97 ASP A O 1
ATOM 806 N N . GLU A 1 98 ? -10.507 -11.396 -16.578 1.00 93.75 98 GLU A N 1
ATOM 807 C CA . GLU A 1 98 ? -10.028 -11.640 -17.943 1.00 93.75 98 GLU A CA 1
ATOM 808 C C . GLU A 1 98 ? -9.737 -10.351 -18.724 1.00 93.75 98 GLU A C 1
ATOM 810 O O . GLU A 1 98 ? -8.715 -10.263 -19.408 1.00 93.75 98 GLU A O 1
ATOM 815 N N . LYS A 1 99 ? -10.583 -9.323 -18.577 1.00 92.94 99 LYS A N 1
ATOM 816 C CA . LYS A 1 99 ? -10.389 -8.035 -19.253 1.00 92.94 99 LYS A CA 1
ATOM 817 C C . LYS A 1 99 ? -9.134 -7.333 -18.741 1.00 92.94 99 LYS A C 1
ATOM 819 O O . LYS A 1 99 ? -8.349 -6.846 -19.553 1.00 92.94 99 LYS A O 1
ATOM 824 N N . GLY A 1 100 ? -8.919 -7.312 -17.424 1.00 94.25 100 GLY A N 1
ATOM 825 C CA . GLY A 1 100 ? -7.694 -6.772 -16.828 1.00 94.25 100 GLY A CA 1
ATOM 826 C C . GLY A 1 100 ? -6.445 -7.550 -17.257 1.00 94.25 100 GLY A C 1
ATOM 827 O O . GLY A 1 100 ? -5.463 -6.953 -17.697 1.00 94.25 100 GLY A O 1
ATOM 828 N N . ARG A 1 101 ? -6.504 -8.888 -17.227 1.00 94.81 101 ARG A N 1
ATOM 829 C CA . ARG A 1 101 ? -5.409 -9.785 -17.648 1.00 94.81 101 ARG A CA 1
ATOM 830 C C . ARG A 1 101 ? -4.968 -9.537 -19.085 1.00 94.81 101 ARG A C 1
ATOM 832 O O . ARG A 1 101 ? -3.774 -9.522 -19.367 1.00 94.81 101 ARG A O 1
ATOM 839 N N . GLU A 1 102 ? -5.913 -9.341 -19.999 1.00 95.06 102 GLU A N 1
ATOM 840 C CA . GLU A 1 102 ? -5.603 -9.084 -21.408 1.00 95.06 102 GLU A CA 1
ATOM 841 C C . GLU A 1 102 ? -4.920 -7.728 -21.636 1.00 95.06 102 GLU A C 1
ATOM 843 O O . GLU A 1 102 ? -4.165 -7.596 -22.602 1.00 95.06 102 GLU A O 1
ATOM 848 N N . LYS A 1 103 ? -5.128 -6.748 -20.746 1.00 94.75 103 LYS A N 1
ATOM 849 C CA . LYS A 1 103 ? -4.453 -5.440 -20.787 1.00 94.75 103 LYS A CA 1
ATOM 850 C C . LYS A 1 103 ? -3.042 -5.451 -20.182 1.00 94.75 103 LYS A C 1
ATOM 852 O O . LYS A 1 103 ? -2.276 -4.531 -20.453 1.00 94.75 103 LYS A O 1
ATOM 857 N N . LEU A 1 104 ? -2.669 -6.482 -19.412 1.00 94.81 104 LEU A N 1
ATOM 858 C CA . LEU A 1 104 ? -1.297 -6.636 -18.897 1.00 94.81 104 LEU A CA 1
ATOM 859 C C . LEU A 1 104 ? -0.269 -6.899 -20.010 1.00 94.81 104 LEU A C 1
ATOM 861 O O . LEU A 1 104 ? 0.917 -6.666 -19.807 1.00 94.81 104 LEU A O 1
ATOM 865 N N . TYR A 1 105 ? -0.697 -7.376 -21.183 1.00 93.81 105 TYR A N 1
ATOM 866 C CA . TYR A 1 105 ? 0.177 -7.563 -22.345 1.00 93.81 105 TYR A CA 1
ATOM 867 C C . TYR A 1 105 ? 0.390 -6.229 -23.071 1.00 93.81 105 TYR A C 1
ATOM 869 O O . TYR A 1 105 ? -0.267 -5.929 -24.070 1.00 93.81 105 TYR A O 1
ATOM 877 N N . ARG A 1 106 ? 1.294 -5.412 -22.529 1.00 91.31 106 ARG A N 1
ATOM 878 C CA . ARG A 1 106 ? 1.664 -4.089 -23.051 1.00 91.31 106 ARG A CA 1
ATOM 879 C C . ARG A 1 106 ? 3.164 -3.842 -22.910 1.00 91.31 106 ARG A C 1
ATOM 881 O O . ARG A 1 106 ? 3.883 -4.644 -22.321 1.00 91.31 106 ARG A O 1
ATOM 888 N N . ASN A 1 107 ? 3.646 -2.726 -23.451 1.00 90.06 107 ASN A N 1
ATOM 889 C CA . ASN A 1 107 ? 5.069 -2.386 -23.459 1.00 90.06 107 ASN A CA 1
ATOM 890 C C . ASN A 1 107 ? 5.298 -1.060 -22.731 1.00 90.06 107 ASN A C 1
ATOM 892 O O . ASN A 1 107 ? 5.274 -0.011 -23.364 1.00 90.06 107 ASN A O 1
ATOM 896 N N . ILE A 1 108 ? 5.525 -1.118 -21.416 1.00 93.50 108 ILE A N 1
ATOM 897 C CA . ILE A 1 108 ? 5.993 0.036 -20.636 1.00 93.50 108 ILE A CA 1
ATOM 898 C C . ILE A 1 108 ? 7.520 0.048 -20.617 1.00 93.50 108 ILE A C 1
ATOM 900 O O . ILE A 1 108 ? 8.151 -0.958 -20.276 1.00 93.50 108 ILE A O 1
ATOM 904 N N . LEU A 1 109 ? 8.119 1.177 -20.989 1.00 95.00 109 LEU A N 1
ATOM 905 C CA . LEU A 1 109 ? 9.568 1.348 -20.916 1.00 95.00 109 LEU A CA 1
ATOM 906 C C . LEU A 1 109 ? 10.025 1.454 -19.459 1.00 95.00 109 LEU A C 1
ATOM 908 O O . LEU A 1 109 ? 9.457 2.239 -18.714 1.00 95.00 109 LEU A O 1
ATOM 912 N N . LEU A 1 110 ? 11.091 0.747 -19.073 1.00 96.31 110 LEU A N 1
ATOM 913 C CA . LEU A 1 110 ? 11.824 1.038 -17.831 1.00 96.31 110 LEU A CA 1
ATOM 914 C C . LEU A 1 110 ? 13.230 1.503 -18.169 1.00 96.31 110 LEU A C 1
ATOM 916 O O . LEU A 1 110 ? 13.949 0.776 -18.850 1.00 96.31 110 LEU A O 1
ATOM 920 N N . TYR A 1 111 ? 13.646 2.661 -17.676 1.00 91.75 111 TYR A N 1
ATOM 921 C CA . TYR A 1 111 ? 14.990 3.189 -17.906 1.00 91.75 111 TYR A CA 1
ATOM 922 C C . TYR A 1 111 ? 15.718 3.417 -16.584 1.00 91.75 111 TYR A C 1
ATOM 924 O O . TYR A 1 111 ? 15.231 4.147 -15.720 1.00 91.75 111 TYR A O 1
ATOM 932 N N . ASP A 1 112 ? 16.914 2.842 -16.441 1.00 87.81 112 ASP A N 1
ATOM 933 C CA . ASP A 1 112 ? 17.862 3.320 -15.432 1.00 87.81 112 ASP A CA 1
ATOM 934 C C . ASP A 1 112 ? 18.338 4.728 -15.813 1.00 87.81 112 ASP A C 1
ATOM 936 O O . ASP A 1 112 ? 18.625 5.013 -16.980 1.00 87.81 112 ASP A O 1
ATOM 940 N N . ALA A 1 113 ? 18.438 5.629 -14.835 1.00 80.50 113 ALA A N 1
ATOM 941 C CA . ALA A 1 113 ? 18.993 6.947 -15.102 1.00 80.50 113 ALA A CA 1
ATOM 942 C C . ALA A 1 113 ? 20.437 6.844 -15.584 1.00 80.50 113 ALA A C 1
ATOM 944 O O . ALA A 1 113 ? 21.195 5.987 -15.130 1.00 80.50 113 ALA A O 1
ATOM 945 N N . TYR A 1 114 ? 20.817 7.772 -16.464 1.00 91.06 114 TYR A N 1
ATOM 946 C CA . TYR A 1 114 ? 22.131 7.884 -17.103 1.00 91.06 114 TYR A CA 1
ATOM 947 C C . TYR A 1 114 ? 23.249 8.281 -16.128 1.00 91.06 114 TYR A C 1
ATOM 949 O O . TYR A 1 114 ? 24.044 9.168 -16.399 1.00 91.06 114 TYR A O 1
ATOM 957 N N . LYS A 1 115 ? 23.283 7.676 -14.946 1.00 93.12 115 LYS A N 1
ATOM 958 C CA . LYS A 1 115 ? 24.246 7.931 -13.884 1.00 93.12 115 LYS A CA 1
ATOM 959 C C . LYS A 1 115 ? 25.250 6.793 -13.880 1.00 93.12 115 LYS A C 1
ATOM 961 O O . LYS A 1 115 ? 24.975 5.741 -13.304 1.00 93.12 115 LYS A O 1
ATOM 966 N N . PHE A 1 116 ? 26.382 6.996 -14.538 1.00 95.75 116 PHE A N 1
ATOM 967 C CA . PHE A 1 116 ? 27.414 5.974 -14.702 1.00 95.75 116 PHE A CA 1
ATOM 968 C C . PHE A 1 116 ? 28.521 6.165 -13.666 1.00 95.75 116 PHE A C 1
ATOM 970 O O . PHE A 1 116 ? 29.034 7.269 -13.495 1.00 95.75 116 PHE A O 1
ATOM 977 N N . GLY A 1 117 ? 28.849 5.100 -12.942 1.00 96.00 117 GLY A N 1
ATOM 978 C CA . GLY A 1 117 ? 29.937 5.072 -11.976 1.00 96.00 117 GLY A CA 1
ATOM 979 C C . GLY A 1 117 ? 31.263 4.647 -12.596 1.00 96.00 117 GLY A C 1
ATOM 980 O O . GLY A 1 117 ? 31.347 4.220 -13.747 1.00 96.00 117 GLY A O 1
ATOM 981 N N . THR A 1 118 ? 32.317 4.774 -11.800 1.00 96.56 118 THR A N 1
ATOM 982 C CA . THR A 1 118 ? 33.679 4.327 -12.108 1.00 96.56 118 THR A CA 1
ATOM 983 C C . THR A 1 118 ? 34.194 3.449 -10.969 1.00 96.56 118 THR A C 1
ATOM 985 O O . THR A 1 118 ? 33.581 3.390 -9.903 1.00 96.56 118 THR A O 1
ATOM 988 N N . ASP A 1 119 ? 35.360 2.819 -11.134 1.00 97.31 119 ASP A N 1
ATOM 989 C CA . ASP A 1 119 ? 35.986 2.018 -10.063 1.00 97.31 119 ASP A CA 1
ATOM 990 C C . ASP A 1 119 ? 36.362 2.858 -8.824 1.00 97.31 119 ASP A C 1
ATOM 992 O O . ASP A 1 119 ? 36.731 2.321 -7.784 1.00 97.31 119 ASP A O 1
ATOM 996 N N . HIS A 1 120 ? 36.274 4.189 -8.917 1.00 96.25 120 HIS A N 1
ATOM 997 C CA . HIS A 1 120 ? 36.530 5.113 -7.815 1.00 96.25 120 HIS A CA 1
ATOM 998 C C . HIS A 1 120 ? 35.251 5.675 -7.187 1.00 96.25 120 HIS A C 1
ATOM 1000 O O . HIS A 1 120 ? 35.332 6.355 -6.163 1.00 96.25 120 HIS A O 1
ATOM 1006 N N . THR A 1 121 ? 34.076 5.400 -7.761 1.00 96.50 121 THR A N 1
ATOM 1007 C CA . THR A 1 121 ? 32.796 5.859 -7.215 1.00 96.50 121 THR A CA 1
ATOM 1008 C C . THR A 1 121 ? 32.503 5.170 -5.886 1.00 96.50 121 THR A C 1
ATOM 1010 O O . THR A 1 121 ? 32.514 3.944 -5.788 1.00 96.50 121 THR A O 1
ATOM 1013 N N . GLU A 1 122 ? 32.206 5.958 -4.856 1.00 94.94 122 GLU A N 1
ATOM 1014 C CA . GLU A 1 122 ? 31.693 5.451 -3.583 1.00 94.94 122 GLU A CA 1
ATOM 1015 C C . GLU A 1 122 ? 30.174 5.274 -3.664 1.00 94.94 122 GLU A C 1
ATOM 1017 O O . GLU A 1 122 ? 29.447 6.195 -4.039 1.00 94.94 122 GLU A O 1
ATOM 1022 N N . GLY A 1 123 ? 29.679 4.081 -3.330 1.00 92.50 123 GLY A N 1
ATOM 1023 C CA . GLY A 1 123 ? 28.251 3.777 -3.390 1.00 92.50 123 GLY A CA 1
ATOM 1024 C C . GLY A 1 123 ? 27.700 3.792 -4.819 1.00 92.50 123 GLY A C 1
ATOM 1025 O O . GLY A 1 123 ? 28.079 2.959 -5.640 1.00 92.50 123 GLY A O 1
ATOM 1026 N N . LYS A 1 124 ? 26.762 4.701 -5.113 1.00 91.81 124 LYS A N 1
ATOM 1027 C CA . LYS A 1 124 ? 26.099 4.819 -6.424 1.00 91.81 124 LYS A CA 1
ATOM 1028 C C . LYS A 1 124 ? 26.404 6.162 -7.076 1.00 91.81 124 LYS A C 1
ATOM 1030 O O . LYS A 1 124 ? 26.380 7.193 -6.408 1.00 91.81 124 LYS A O 1
ATOM 1035 N N . ALA A 1 125 ? 26.583 6.164 -8.395 1.00 91.44 125 ALA A N 1
ATOM 1036 C CA . ALA A 1 125 ? 26.729 7.399 -9.156 1.00 91.44 125 ALA A CA 1
ATOM 1037 C C . ALA A 1 125 ? 25.489 8.300 -9.017 1.00 91.44 125 ALA A C 1
ATOM 1039 O O . ALA A 1 125 ? 24.343 7.823 -9.044 1.00 91.44 125 ALA A O 1
ATOM 1040 N N . THR A 1 126 ? 25.730 9.603 -8.874 1.00 90.00 126 THR A N 1
ATOM 1041 C CA . THR A 1 126 ? 24.705 10.634 -8.646 1.00 90.00 126 THR A CA 1
ATOM 1042 C C . THR A 1 126 ? 24.567 11.607 -9.815 1.00 90.00 126 THR A C 1
ATOM 1044 O O . THR A 1 126 ? 23.462 12.101 -10.045 1.00 90.00 126 THR A O 1
ATOM 1047 N N . GLU A 1 127 ? 25.644 11.835 -10.568 1.00 89.31 127 GLU A N 1
ATOM 1048 C CA . GLU A 1 127 ? 25.697 12.743 -11.713 1.00 89.31 127 GLU A CA 1
ATOM 1049 C C . GLU A 1 127 ? 25.038 12.126 -12.950 1.00 89.31 127 GLU A C 1
ATOM 1051 O O . GLU A 1 127 ? 25.324 10.986 -13.312 1.00 89.31 127 GLU A O 1
ATOM 1056 N N . VAL A 1 128 ? 24.134 12.875 -13.586 1.00 90.25 128 VAL A N 1
ATOM 1057 C CA . VAL A 1 128 ? 23.465 12.453 -14.822 1.00 90.25 128 VAL A CA 1
ATOM 1058 C C . VAL A 1 128 ? 24.355 12.812 -16.006 1.00 90.25 128 VAL A C 1
ATOM 1060 O O . VAL A 1 128 ? 24.617 13.984 -16.258 1.00 90.25 128 VAL A O 1
ATOM 1063 N N . ALA A 1 129 ? 24.780 11.802 -16.752 1.00 91.12 129 ALA A N 1
ATOM 1064 C CA . ALA A 1 129 ? 25.523 11.960 -17.984 1.00 91.12 129 ALA A CA 1
ATOM 1065 C C . ALA A 1 129 ? 24.662 12.607 -19.078 1.00 91.12 129 ALA A C 1
ATOM 1067 O O . ALA A 1 129 ? 23.505 12.243 -19.304 1.00 91.12 129 ALA A O 1
ATOM 1068 N N . ASN A 1 130 ? 25.272 13.544 -19.794 1.00 91.50 130 ASN A N 1
ATOM 1069 C CA . ASN A 1 130 ? 24.786 14.079 -21.059 1.00 91.50 130 ASN A CA 1
ATOM 1070 C C . ASN A 1 130 ? 25.007 13.080 -22.213 1.00 91.50 130 ASN A C 1
ATOM 1072 O O . ASN A 1 130 ? 25.731 12.096 -22.077 1.00 91.50 130 ASN A O 1
ATOM 1076 N N . PHE A 1 131 ? 24.390 13.341 -23.369 1.00 92.00 131 PHE A N 1
ATOM 1077 C CA . PHE A 1 131 ? 24.475 12.444 -24.529 1.00 92.00 131 PHE A CA 1
ATOM 1078 C C . PHE A 1 131 ? 25.873 12.338 -25.152 1.00 92.00 131 PHE A C 1
ATOM 1080 O O . PHE A 1 131 ? 26.175 11.322 -25.769 1.00 92.00 131 PHE A O 1
ATOM 1087 N N . ASP A 1 132 ? 26.734 13.335 -24.938 1.00 91.88 132 ASP A N 1
ATOM 1088 C CA . ASP A 1 132 ? 28.123 13.325 -25.415 1.00 91.88 132 ASP A CA 1
ATOM 1089 C C . ASP A 1 132 ? 29.080 12.579 -24.468 1.00 91.88 132 ASP A C 1
ATOM 1091 O O . ASP A 1 132 ? 30.288 12.530 -24.707 1.00 91.88 132 ASP A O 1
ATOM 1095 N N . ASN A 1 133 ? 28.570 12.014 -23.367 1.00 94.62 133 ASN A N 1
ATOM 1096 C CA . ASN A 1 133 ? 29.399 11.305 -22.404 1.00 94.62 133 ASN A CA 1
ATOM 1097 C C . ASN A 1 133 ? 30.079 10.090 -23.069 1.00 94.62 133 ASN A C 1
ATOM 1099 O O . ASN A 1 133 ? 29.407 9.294 -23.732 1.00 94.62 133 ASN A O 1
ATOM 1103 N N . PRO A 1 134 ? 31.400 9.904 -22.876 1.00 95.56 134 PRO A N 1
ATOM 1104 C CA . PRO A 1 134 ? 32.152 8.851 -23.550 1.00 95.56 134 PRO A CA 1
ATOM 1105 C C . PRO A 1 134 ? 31.839 7.440 -23.035 1.00 95.56 134 PRO A C 1
ATOM 1107 O O . PRO A 1 134 ? 32.362 6.480 -23.600 1.00 95.56 134 PRO A O 1
ATOM 1110 N N . ASN A 1 135 ? 31.021 7.296 -21.982 1.00 96.81 135 ASN A N 1
ATOM 1111 C CA . ASN A 1 135 ? 30.599 6.002 -21.464 1.00 96.81 135 ASN A CA 1
ATOM 1112 C C . ASN A 1 135 ? 30.052 5.113 -22.602 1.00 96.81 135 ASN A C 1
ATOM 1114 O O . ASN A 1 135 ? 29.177 5.566 -23.347 1.00 96.81 135 ASN A O 1
ATOM 1118 N N . PRO A 1 136 ? 30.506 3.854 -22.737 1.00 96.88 136 PRO A N 1
ATOM 1119 C CA . PRO A 1 136 ? 30.115 2.995 -23.852 1.00 96.88 136 PRO A CA 1
ATOM 1120 C C . PRO A 1 136 ? 28.602 2.792 -23.993 1.00 96.88 136 PRO A C 1
ATOM 1122 O O . PRO A 1 136 ? 28.091 2.798 -25.114 1.00 96.88 136 PRO A O 1
ATOM 1125 N N . ALA A 1 137 ? 27.864 2.676 -22.882 1.00 97.06 137 ALA A N 1
ATOM 1126 C CA . ALA A 1 137 ? 26.408 2.539 -22.913 1.00 97.06 137 ALA A CA 1
ATOM 1127 C C . ALA A 1 137 ? 25.729 3.814 -23.438 1.00 97.06 137 ALA A C 1
ATOM 1129 O O . ALA A 1 137 ? 24.757 3.739 -24.192 1.00 97.06 137 ALA A O 1
ATOM 1130 N N . MET A 1 138 ? 26.253 4.991 -23.082 1.00 96.75 138 MET A N 1
ATOM 1131 C CA . MET A 1 138 ? 25.761 6.263 -23.611 1.00 96.75 138 MET A CA 1
ATOM 1132 C C . MET A 1 138 ? 26.098 6.413 -25.092 1.00 96.75 138 MET A C 1
ATOM 1134 O O . MET A 1 138 ? 25.206 6.595 -25.916 1.00 96.75 138 MET A O 1
ATOM 1138 N N . LYS A 1 139 ? 27.374 6.263 -25.443 1.00 97.69 139 LYS A N 1
ATOM 1139 C CA . LYS A 1 139 ? 27.884 6.477 -26.796 1.00 97.69 139 LYS A CA 1
ATOM 1140 C C . LYS A 1 139 ? 27.259 5.541 -27.831 1.00 97.69 139 LYS A C 1
ATOM 1142 O O . LYS A 1 139 ? 26.966 5.975 -28.942 1.00 97.69 139 LYS A O 1
ATOM 1147 N N . HIS A 1 140 ? 27.078 4.265 -27.488 1.00 97.50 140 HIS A N 1
ATOM 1148 C CA . HIS A 1 140 ? 26.662 3.238 -28.447 1.00 97.50 140 HIS A CA 1
ATOM 1149 C C . HIS A 1 140 ? 25.179 2.863 -28.368 1.00 97.50 140 HIS A C 1
ATOM 1151 O O . HIS A 1 140 ? 24.680 2.251 -29.308 1.00 97.50 140 HIS A O 1
ATOM 1157 N N . PHE A 1 141 ? 24.460 3.242 -27.303 1.00 97.12 141 PHE A N 1
ATOM 1158 C CA . PHE A 1 141 ? 23.041 2.907 -27.150 1.00 97.12 141 PHE A CA 1
ATOM 1159 C C . PHE A 1 141 ? 22.170 4.094 -26.733 1.00 97.12 141 PHE A C 1
ATOM 1161 O O . PHE A 1 141 ? 21.400 4.592 -27.553 1.00 97.12 141 PHE A O 1
ATOM 1168 N N . PHE A 1 142 ? 22.274 4.580 -25.492 1.00 95.69 142 PHE A N 1
ATOM 1169 C CA . PHE A 1 142 ? 21.320 5.565 -24.962 1.00 95.69 142 PHE A CA 1
ATOM 1170 C C . PHE A 1 142 ? 21.359 6.914 -25.698 1.00 95.69 142 PHE A C 1
ATOM 1172 O O . PHE A 1 142 ? 20.304 7.496 -25.956 1.00 95.69 142 PHE A O 1
ATOM 1179 N N . GLY A 1 143 ? 22.546 7.375 -26.095 1.00 95.12 143 GLY A N 1
ATOM 1180 C CA . GLY A 1 143 ? 22.753 8.578 -26.902 1.00 95.12 143 GLY A CA 1
ATOM 1181 C C . GLY A 1 143 ? 22.128 8.456 -28.296 1.00 95.12 143 GLY A C 1
ATOM 1182 O O . GLY A 1 143 ? 21.256 9.263 -28.618 1.00 95.12 143 GLY A O 1
ATOM 1183 N N . PRO A 1 144 ? 22.475 7.428 -29.099 1.00 95.06 144 PRO A N 1
ATOM 1184 C CA . PRO A 1 144 ? 21.837 7.164 -30.393 1.00 95.06 144 PRO A CA 1
ATOM 1185 C C . PRO A 1 144 ? 20.313 6.980 -30.335 1.00 95.06 144 PRO A C 1
ATOM 1187 O O . PRO A 1 144 ? 19.605 7.387 -31.255 1.00 95.06 144 PRO A O 1
ATOM 1190 N N . VAL A 1 145 ? 19.791 6.381 -29.259 1.00 94.12 145 VAL A N 1
ATOM 1191 C CA . VAL A 1 145 ? 18.340 6.252 -29.038 1.00 94.12 145 VAL A CA 1
ATOM 1192 C C . VAL A 1 145 ? 17.688 7.611 -28.764 1.00 94.12 145 VAL A C 1
ATOM 1194 O O . VAL A 1 145 ? 16.539 7.825 -29.155 1.00 94.12 145 VAL A O 1
ATOM 1197 N N . GLY A 1 146 ? 18.411 8.531 -28.119 1.00 92.00 146 GLY A N 1
ATOM 1198 C CA . GLY A 1 146 ? 18.020 9.933 -27.971 1.00 92.00 146 GLY A CA 1
ATOM 1199 C C . GLY A 1 146 ? 16.893 10.193 -26.968 1.00 92.00 146 GLY A C 1
ATOM 1200 O O . GLY A 1 146 ? 16.284 11.264 -27.001 1.00 92.00 146 GLY A O 1
ATOM 1201 N N . ASN A 1 147 ? 16.591 9.246 -26.071 1.00 89.50 147 ASN A N 1
ATOM 1202 C CA . ASN A 1 147 ? 15.567 9.453 -25.046 1.00 89.50 147 ASN A CA 1
ATOM 1203 C C . ASN A 1 147 ? 16.103 10.372 -23.936 1.00 89.50 147 ASN A C 1
ATOM 1205 O O . ASN A 1 147 ? 17.056 10.023 -23.240 1.00 89.50 147 ASN A O 1
ATOM 1209 N N . LYS A 1 148 ? 15.522 11.560 -23.759 1.00 84.19 148 LYS A N 1
ATOM 1210 C CA . LYS A 1 148 ? 15.952 12.504 -22.718 1.00 84.19 148 LYS A CA 1
ATOM 1211 C C . LYS A 1 148 ? 15.322 12.126 -21.382 1.00 84.19 148 LYS A C 1
ATOM 1213 O O . LYS A 1 148 ? 14.107 12.194 -21.238 1.00 84.19 148 LYS A O 1
ATOM 1218 N N . VAL A 1 149 ? 16.154 11.804 -20.394 1.00 77.12 149 VAL A N 1
ATOM 1219 C CA . VAL A 1 149 ? 15.704 11.572 -19.015 1.00 77.12 149 VAL A CA 1
ATOM 1220 C C . VAL A 1 149 ? 15.793 12.877 -18.220 1.00 77.12 149 VAL A C 1
ATOM 1222 O O . VAL A 1 149 ? 16.856 13.487 -18.126 1.00 77.12 149 VAL A O 1
ATOM 1225 N N . GLY A 1 150 ? 14.666 13.344 -17.683 1.00 72.12 150 GLY A N 1
ATOM 1226 C CA . GLY A 1 150 ? 14.614 14.509 -16.792 1.00 72.12 150 GLY A CA 1
ATOM 1227 C C . GLY A 1 150 ? 14.672 14.093 -15.322 1.00 72.12 150 GLY A C 1
ATOM 1228 O O . GLY A 1 150 ? 14.186 13.021 -14.975 1.00 72.12 150 GLY A O 1
ATOM 1229 N N . HIS A 1 151 ? 15.238 14.929 -14.447 1.00 68.00 151 HIS A N 1
ATOM 1230 C CA . HIS A 1 151 ? 15.118 14.756 -12.997 1.00 68.00 151 HIS A CA 1
ATOM 1231 C C . HIS A 1 151 ? 13.965 15.619 -12.484 1.00 68.00 151 HIS A C 1
ATOM 1233 O O . HIS A 1 151 ? 14.046 16.842 -12.537 1.00 68.00 151 HIS A O 1
ATOM 1239 N N . ASN A 1 152 ? 12.907 14.997 -11.972 1.00 66.44 152 ASN A N 1
ATOM 1240 C CA . ASN A 1 152 ? 11.739 15.707 -11.440 1.00 66.44 152 ASN A CA 1
ATOM 1241 C C . ASN A 1 152 ? 11.820 15.974 -9.923 1.00 66.44 152 ASN A C 1
ATOM 1243 O O . ASN A 1 152 ? 10.862 16.457 -9.337 1.00 66.44 152 ASN A O 1
ATOM 1247 N N . GLY A 1 153 ? 12.942 15.639 -9.278 1.00 66.12 153 GLY A N 1
ATOM 1248 C CA . GLY A 1 153 ? 13.123 15.778 -7.827 1.00 66.12 153 GLY A CA 1
ATOM 1249 C C . GLY A 1 153 ? 12.809 14.505 -7.034 1.00 66.12 153 GLY A C 1
ATOM 1250 O O . GLY A 1 153 ? 13.175 14.433 -5.864 1.00 66.12 153 GLY A O 1
ATOM 1251 N N . HIS A 1 154 ? 12.215 13.488 -7.666 1.00 75.25 154 HIS A N 1
ATOM 1252 C CA . HIS A 1 154 ? 11.845 12.219 -7.037 1.00 75.25 154 HIS A CA 1
ATOM 1253 C C . HIS A 1 154 ? 12.852 11.098 -7.340 1.00 75.25 154 HIS A C 1
ATOM 1255 O O . HIS A 1 154 ? 13.655 11.169 -8.273 1.00 75.25 154 HIS A O 1
ATOM 1261 N N . GLY A 1 155 ? 12.823 10.040 -6.521 1.00 82.19 155 GLY A N 1
ATOM 1262 C CA . GLY A 1 155 ? 13.701 8.876 -6.675 1.00 82.19 155 GLY A CA 1
ATOM 1263 C C . GLY A 1 155 ? 13.390 8.019 -7.909 1.00 82.19 155 GLY A C 1
ATOM 1264 O O . GLY A 1 155 ? 14.285 7.343 -8.416 1.00 82.19 155 GLY A O 1
ATOM 1265 N N . ALA A 1 156 ? 12.160 8.068 -8.409 1.00 91.00 156 ALA A N 1
ATOM 1266 C CA . ALA A 1 156 ? 11.721 7.557 -9.702 1.00 91.00 156 ALA A CA 1
ATOM 1267 C C . ALA A 1 156 ? 10.447 8.308 -10.118 1.00 91.00 156 ALA A C 1
ATOM 1269 O O . ALA A 1 156 ? 9.919 9.091 -9.324 1.00 91.00 156 ALA A O 1
ATOM 1270 N N . TYR A 1 157 ? 10.014 8.134 -11.365 1.00 89.94 157 TYR A N 1
ATOM 1271 C CA . TYR A 1 157 ? 8.712 8.621 -11.814 1.00 89.94 157 TYR A CA 1
ATOM 1272 C C . TYR A 1 157 ? 8.187 7.852 -13.020 1.00 89.94 157 TYR A C 1
ATOM 1274 O O . TYR A 1 157 ? 8.962 7.419 -13.881 1.00 89.94 157 TYR A O 1
ATOM 1282 N N . ALA A 1 158 ? 6.864 7.772 -13.093 1.00 90.25 158 ALA A N 1
ATOM 1283 C CA . ALA A 1 158 ? 6.100 7.265 -14.218 1.00 90.25 158 ALA A CA 1
ATOM 1284 C C . ALA A 1 158 ? 5.512 8.406 -15.072 1.00 90.25 158 ALA A C 1
ATOM 1286 O O . ALA A 1 158 ? 5.101 9.446 -14.551 1.00 90.25 158 ALA A O 1
ATOM 1287 N N . THR A 1 159 ? 5.462 8.224 -16.393 1.00 86.69 159 THR A N 1
ATOM 1288 C CA . THR A 1 159 ? 4.861 9.178 -17.349 1.00 86.69 159 THR A CA 1
ATOM 1289 C C . THR A 1 159 ? 3.505 8.727 -17.892 1.00 86.69 159 THR A C 1
ATOM 1291 O O . THR A 1 159 ? 2.907 9.450 -18.688 1.00 86.69 159 THR A O 1
ATOM 1294 N N . GLY A 1 160 ? 3.013 7.551 -17.489 1.00 82.94 160 GLY A N 1
ATOM 1295 C CA . GLY A 1 160 ? 1.842 6.884 -18.067 1.00 82.94 160 GLY A CA 1
ATOM 1296 C C . GLY A 1 160 ? 2.203 5.848 -19.140 1.00 82.94 160 GLY A C 1
ATOM 1297 O O . GLY A 1 160 ? 1.421 4.936 -19.407 1.00 82.94 160 GLY A O 1
ATOM 1298 N N . ASP A 1 161 ? 3.379 5.976 -19.764 1.00 85.94 161 ASP A N 1
ATOM 1299 C CA . ASP A 1 161 ? 3.898 5.078 -20.808 1.00 85.94 161 ASP A CA 1
ATOM 1300 C C . ASP A 1 161 ? 5.350 4.608 -20.566 1.00 85.94 161 ASP A C 1
ATOM 1302 O O . ASP A 1 161 ? 5.873 3.768 -21.309 1.00 85.94 161 ASP A O 1
ATOM 1306 N N . ALA A 1 162 ? 6.013 5.130 -19.530 1.00 91.56 162 ALA A N 1
ATOM 1307 C CA . ALA A 1 162 ? 7.387 4.808 -19.166 1.00 91.56 162 ALA A CA 1
ATOM 1308 C C . ALA A 1 162 ? 7.666 5.088 -17.683 1.00 91.56 162 ALA A C 1
ATOM 1310 O O . ALA A 1 162 ? 7.076 5.988 -17.090 1.00 91.56 162 ALA A O 1
ATOM 1311 N N . VAL A 1 163 ? 8.649 4.379 -17.128 1.00 94.69 163 VAL A N 1
ATOM 1312 C CA . VAL A 1 163 ? 9.180 4.556 -15.774 1.00 94.69 163 VAL A CA 1
ATOM 1313 C C . VAL A 1 163 ? 10.678 4.844 -15.834 1.00 94.69 163 VAL A C 1
ATOM 1315 O O . VAL A 1 163 ? 11.435 4.143 -16.512 1.00 94.69 163 VAL A O 1
ATOM 1318 N N . TYR A 1 164 ? 11.125 5.844 -15.075 1.00 94.56 164 TYR A N 1
ATOM 1319 C CA . TYR A 1 164 ? 12.526 6.264 -15.010 1.00 94.56 164 TYR A CA 1
ATOM 1320 C C . TYR A 1 164 ? 13.078 6.168 -13.583 1.00 94.56 164 TYR A C 1
ATOM 1322 O O . TYR A 1 164 ? 12.584 6.821 -12.665 1.00 94.56 164 TYR A O 1
ATOM 1330 N N . TYR A 1 165 ? 14.148 5.394 -13.397 1.00 94.88 165 TYR A N 1
ATOM 1331 C CA . TYR A 1 165 ? 14.819 5.182 -12.111 1.00 94.88 165 TYR A CA 1
ATOM 1332 C C . TYR A 1 165 ? 15.932 6.213 -11.882 1.00 94.88 165 TYR A C 1
ATOM 1334 O O . TYR A 1 165 ? 17.087 5.999 -12.253 1.00 94.88 165 TYR A O 1
ATOM 1342 N N . MET A 1 166 ? 15.593 7.347 -11.260 1.00 91.31 166 MET A N 1
ATOM 1343 C CA . MET A 1 166 ? 16.512 8.484 -11.085 1.00 91.31 166 MET A CA 1
ATOM 1344 C C . MET A 1 166 ? 17.458 8.344 -9.887 1.00 91.31 166 MET A C 1
ATOM 1346 O O . MET A 1 166 ? 18.674 8.523 -10.004 1.00 91.31 166 MET A O 1
ATOM 1350 N N . GLY A 1 167 ? 16.904 8.083 -8.711 1.00 89.44 167 GLY A N 1
ATOM 1351 C CA . GLY A 1 167 ? 17.614 7.910 -7.446 1.00 89.44 167 GLY A CA 1
ATOM 1352 C C . GLY A 1 167 ? 17.774 6.443 -7.060 1.00 89.44 167 GLY A C 1
ATOM 1353 O O . GLY A 1 167 ? 18.848 6.052 -6.588 1.00 89.44 167 GLY A O 1
ATOM 1354 N N . TYR A 1 168 ? 16.738 5.635 -7.278 1.00 92.38 168 TYR A N 1
ATOM 1355 C CA . TYR A 1 168 ? 16.790 4.183 -7.105 1.00 92.38 168 TYR A CA 1
ATOM 1356 C C . TYR A 1 168 ? 17.513 3.527 -8.290 1.00 92.38 168 TYR A C 1
ATOM 1358 O O . TYR A 1 168 ? 17.690 4.150 -9.337 1.00 92.38 168 TYR A O 1
ATOM 1366 N N . ARG A 1 169 ? 17.997 2.296 -8.113 1.00 94.62 169 ARG A N 1
ATOM 1367 C CA . ARG A 1 169 ? 18.547 1.483 -9.207 1.00 94.62 169 ARG A CA 1
ATOM 1368 C C . ARG A 1 169 ? 17.592 0.330 -9.472 1.00 94.62 169 ARG A C 1
ATOM 1370 O O . ARG A 1 169 ? 17.166 -0.317 -8.518 1.00 94.62 169 ARG A O 1
ATOM 1377 N N . MET A 1 170 ? 17.270 0.065 -10.733 1.00 96.94 170 MET A N 1
ATOM 1378 C CA . MET A 1 170 ? 16.304 -0.970 -11.113 1.00 96.94 170 MET A CA 1
ATOM 1379 C C . MET A 1 170 ? 16.686 -2.376 -10.610 1.00 96.94 170 MET A C 1
ATOM 1381 O O . MET A 1 170 ? 15.800 -3.174 -10.303 1.00 96.94 170 MET A O 1
ATOM 1385 N N . LEU A 1 171 ? 17.984 -2.691 -10.514 1.00 97.38 171 LEU A N 1
ATOM 1386 C CA . LEU A 1 171 ? 18.455 -4.015 -10.086 1.00 97.38 171 LEU A CA 1
ATOM 1387 C C . LEU A 1 171 ? 18.580 -4.188 -8.561 1.00 97.38 171 LEU A C 1
ATOM 1389 O O . LEU A 1 171 ? 18.768 -5.309 -8.088 1.00 97.38 171 LEU A O 1
ATOM 1393 N N . ASP A 1 172 ? 18.442 -3.113 -7.780 1.00 94.31 172 ASP A N 1
ATOM 1394 C CA . ASP A 1 172 ? 18.438 -3.211 -6.318 1.00 94.31 172 ASP A CA 1
ATOM 1395 C C . ASP A 1 172 ? 17.106 -3.783 -5.807 1.00 94.31 172 ASP A C 1
ATOM 1397 O O . ASP A 1 172 ? 16.066 -3.684 -6.461 1.00 94.31 172 ASP A O 1
ATOM 1401 N N . LYS A 1 173 ? 17.099 -4.329 -4.583 1.00 89.25 173 LYS A N 1
ATOM 1402 C CA . LYS A 1 173 ? 15.852 -4.769 -3.926 1.00 89.25 173 LYS A CA 1
ATOM 1403 C C . LYS A 1 173 ? 14.849 -3.619 -3.778 1.00 89.25 173 LYS A C 1
ATOM 1405 O O . LYS A 1 173 ? 13.679 -3.803 -4.100 1.00 89.25 173 LYS A O 1
ATOM 1410 N N . ASP A 1 174 ? 15.321 -2.431 -3.398 1.00 91.56 174 ASP A N 1
ATOM 1411 C CA . ASP A 1 174 ? 14.497 -1.215 -3.338 1.00 91.56 174 ASP A CA 1
ATOM 1412 C C . ASP A 1 174 ? 13.944 -0.831 -4.718 1.00 91.56 174 ASP A C 1
ATOM 1414 O O . ASP A 1 174 ? 12.827 -0.330 -4.823 1.00 91.56 174 ASP A O 1
ATOM 1418 N N . GLY A 1 175 ? 14.670 -1.156 -5.795 1.00 95.19 175 GLY A N 1
ATOM 1419 C CA . GLY A 1 175 ? 14.207 -0.986 -7.172 1.00 95.19 175 GLY A CA 1
ATOM 1420 C C . GLY A 1 175 ? 12.945 -1.790 -7.488 1.00 95.19 175 GLY A C 1
ATOM 1421 O O . GLY A 1 175 ? 12.101 -1.316 -8.247 1.00 95.19 175 GLY A O 1
ATOM 1422 N N . ALA A 1 176 ? 12.765 -2.960 -6.866 1.00 95.50 176 ALA A N 1
ATOM 1423 C CA . ALA A 1 176 ? 11.544 -3.757 -6.985 1.00 95.50 176 ALA A CA 1
ATOM 1424 C C . ALA A 1 176 ? 10.363 -3.123 -6.228 1.00 95.50 176 ALA A C 1
ATOM 1426 O O . ALA A 1 176 ? 9.231 -3.157 -6.698 1.00 95.50 176 ALA A O 1
ATOM 1427 N N . ILE A 1 177 ? 10.605 -2.491 -5.082 1.00 95.56 177 ILE A N 1
ATOM 1428 C CA . ILE A 1 177 ? 9.549 -1.791 -4.338 1.00 95.56 177 ILE A CA 1
ATOM 1429 C C . ILE A 1 177 ? 9.088 -0.566 -5.132 1.00 95.56 177 ILE A C 1
ATOM 1431 O O . ILE A 1 177 ? 7.896 -0.430 -5.421 1.00 95.56 177 ILE A O 1
ATOM 1435 N N . THR A 1 178 ? 10.040 0.257 -5.584 1.00 95.88 178 THR A N 1
ATOM 1436 C CA . THR A 1 178 ? 9.784 1.383 -6.491 1.00 95.88 178 THR A CA 1
ATOM 1437 C C . THR A 1 178 ? 9.085 0.922 -7.767 1.00 95.88 178 THR A C 1
ATOM 1439 O O . THR A 1 178 ? 8.134 1.560 -8.196 1.00 95.88 178 THR A O 1
ATOM 1442 N N . TYR A 1 179 ? 9.468 -0.226 -8.333 1.00 96.81 179 TYR A N 1
ATOM 1443 C CA . TYR A 1 179 ? 8.785 -0.800 -9.493 1.00 96.81 179 TYR A CA 1
ATOM 1444 C C . TYR A 1 179 ? 7.280 -0.962 -9.259 1.00 96.81 179 TYR A C 1
ATOM 1446 O O . TYR A 1 179 ? 6.491 -0.532 -10.091 1.00 96.81 179 TYR A O 1
ATOM 1454 N N . THR A 1 180 ? 6.867 -1.540 -8.125 1.00 97.31 180 THR A N 1
ATOM 1455 C CA . THR A 1 180 ? 5.432 -1.718 -7.828 1.00 97.31 180 THR A CA 1
ATOM 1456 C C . THR A 1 180 ? 4.698 -0.393 -7.625 1.00 97.31 180 THR A C 1
ATOM 1458 O O . THR A 1 180 ? 3.524 -0.287 -7.981 1.00 97.31 180 THR A O 1
ATOM 1461 N N . HIS A 1 181 ? 5.387 0.622 -7.097 1.00 96.69 181 HIS A N 1
ATOM 1462 C CA . HIS A 1 181 ? 4.851 1.971 -6.936 1.00 96.69 181 HIS A CA 1
ATOM 1463 C C . HIS A 1 181 ? 4.591 2.620 -8.303 1.00 96.69 181 HIS A C 1
ATOM 1465 O O . HIS A 1 181 ? 3.454 2.955 -8.623 1.00 96.69 181 HIS A O 1
ATOM 1471 N N . GLU A 1 182 ? 5.622 2.711 -9.145 1.00 96.12 182 GLU A N 1
ATOM 1472 C CA . GLU A 1 182 ? 5.523 3.344 -10.465 1.00 96.12 182 GLU A CA 1
ATOM 1473 C C . GLU A 1 182 ? 4.589 2.565 -11.400 1.00 96.12 182 GLU A C 1
ATOM 1475 O O . GLU A 1 182 ? 3.778 3.149 -12.115 1.00 96.12 182 GLU A O 1
ATOM 1480 N N . MET A 1 183 ? 4.602 1.230 -11.329 1.00 96.06 183 MET A N 1
ATOM 1481 C CA . MET A 1 183 ? 3.652 0.413 -12.085 1.00 96.06 183 MET A CA 1
ATOM 1482 C C . MET A 1 183 ? 2.215 0.588 -11.624 1.00 96.06 183 MET A C 1
ATOM 1484 O O . MET A 1 183 ? 1.309 0.369 -12.425 1.00 96.06 183 MET A O 1
ATOM 1488 N N . THR A 1 184 ? 1.974 0.980 -10.373 1.00 96.56 184 THR A N 1
ATOM 1489 C CA . THR A 1 184 ? 0.625 1.355 -9.944 1.00 96.56 184 THR A CA 1
ATOM 1490 C C . THR A 1 184 ? 0.183 2.638 -10.638 1.00 96.56 184 THR A C 1
ATOM 1492 O O . THR A 1 184 ? -0.910 2.647 -11.200 1.00 96.56 184 THR A O 1
ATOM 1495 N N . HIS A 1 185 ? 1.040 3.664 -10.700 1.00 95.06 185 HIS A N 1
ATOM 1496 C CA . HIS A 1 185 ? 0.738 4.910 -11.422 1.00 95.06 185 HIS A CA 1
ATOM 1497 C C . HIS A 1 185 ? 0.385 4.675 -12.896 1.00 95.06 185 HIS A C 1
ATOM 1499 O O . HIS A 1 185 ? -0.532 5.319 -13.405 1.00 95.06 185 HIS A O 1
ATOM 1505 N N . ASP A 1 186 ? 1.064 3.729 -13.552 1.00 93.38 186 ASP A N 1
ATOM 1506 C CA . ASP A 1 186 ? 0.827 3.366 -14.958 1.00 93.38 186 ASP A CA 1
ATOM 1507 C C . ASP A 1 186 ? -0.352 2.395 -15.171 1.00 93.38 186 ASP A C 1
ATOM 1509 O O . ASP A 1 186 ? -0.776 2.170 -16.311 1.00 93.38 186 ASP A O 1
ATOM 1513 N N . SER A 1 187 ? -0.841 1.716 -14.129 1.00 93.56 187 SER A N 1
ATOM 1514 C CA . SER A 1 187 ? -1.814 0.611 -14.267 1.00 93.56 187 SER A CA 1
ATOM 1515 C C . SER A 1 187 ? -3.150 0.860 -13.580 1.00 93.56 187 SER A C 1
ATOM 1517 O O . SER A 1 187 ? -4.120 0.167 -13.896 1.00 93.56 187 SER A O 1
ATOM 1519 N N . ASP A 1 188 ? -3.230 1.792 -12.634 1.00 92.25 188 ASP A N 1
ATOM 1520 C CA . ASP A 1 188 ? -4.420 1.961 -11.806 1.00 92.25 188 ASP A CA 1
ATOM 1521 C C . ASP A 1 188 ? -5.658 2.363 -12.618 1.00 92.25 188 ASP A C 1
ATOM 1523 O O . ASP A 1 188 ? -6.692 1.720 -12.471 1.00 92.25 188 ASP A O 1
ATOM 1527 N N . GLN A 1 189 ? -5.558 3.317 -13.545 1.00 90.38 189 GLN A N 1
ATOM 1528 C CA . GLN A 1 189 ? -6.716 3.801 -14.302 1.00 90.38 189 GLN A CA 1
ATOM 1529 C C . GLN A 1 189 ? -7.393 2.699 -15.127 1.00 90.38 189 GLN A C 1
ATOM 1531 O O . GLN A 1 189 ? -8.610 2.512 -15.048 1.00 90.38 189 GLN A O 1
ATOM 1536 N N . ASP A 1 190 ? -6.601 1.954 -15.900 1.00 90.44 190 ASP A N 1
ATOM 1537 C CA . ASP A 1 190 ? -7.122 1.094 -16.964 1.00 90.44 190 ASP A CA 1
ATOM 1538 C C . ASP A 1 190 ? -7.104 -0.402 -16.643 1.00 90.44 190 ASP A C 1
ATOM 1540 O O . ASP A 1 190 ? -7.830 -1.168 -17.293 1.00 90.44 190 ASP A O 1
ATOM 1544 N N . ILE A 1 191 ? -6.267 -0.831 -15.692 1.00 95.19 191 ILE A N 1
ATOM 1545 C CA . ILE A 1 191 ? -5.977 -2.247 -15.437 1.00 95.19 191 ILE A CA 1
ATOM 1546 C C . ILE A 1 191 ? -6.377 -2.641 -14.017 1.00 95.19 191 ILE A C 1
ATOM 1548 O O . ILE A 1 191 ? -7.279 -3.463 -13.858 1.00 95.19 191 ILE A O 1
ATOM 1552 N N . TYR A 1 192 ? -5.736 -2.078 -12.988 1.00 96.19 192 TYR A N 1
ATOM 1553 C CA . TYR A 1 192 ? -5.936 -2.543 -11.609 1.00 96.19 192 TYR A CA 1
ATOM 1554 C C . TYR A 1 192 ? -7.332 -2.218 -11.078 1.00 96.19 192 TYR A C 1
ATOM 1556 O O . TYR A 1 192 ? -7.898 -3.015 -10.335 1.00 96.19 192 TYR A O 1
ATOM 1564 N N . LEU A 1 193 ? -7.928 -1.106 -11.514 1.00 96.94 193 LEU A N 1
ATOM 1565 C CA . LEU A 1 193 ? -9.275 -0.691 -11.113 1.00 96.94 193 LEU A CA 1
ATOM 1566 C C . LEU A 1 193 ? -10.375 -1.187 -12.065 1.00 96.94 193 LEU A C 1
ATOM 1568 O O . LEU A 1 193 ? -11.429 -0.570 -12.171 1.00 96.94 193 LEU A O 1
ATOM 1572 N N . GLY A 1 194 ? -10.130 -2.260 -12.824 1.00 94.50 194 GLY A N 1
ATOM 1573 C CA . GLY A 1 194 ? -11.120 -2.829 -13.749 1.00 94.50 194 GLY A CA 1
ATOM 1574 C C . GLY A 1 194 ? -11.420 -1.969 -14.985 1.00 94.50 194 GLY A C 1
ATOM 1575 O O . GLY A 1 194 ? -12.302 -2.310 -15.770 1.00 94.50 194 GLY A O 1
ATOM 1576 N N . GLY A 1 195 ? -10.674 -0.879 -15.190 1.00 95.19 195 GLY A N 1
ATOM 1577 C CA . GLY A 1 195 ? -10.865 0.052 -16.303 1.00 95.19 195 GLY A CA 1
ATOM 1578 C C . GLY A 1 195 ? -11.911 1.138 -16.064 1.00 95.19 195 GLY A C 1
ATOM 1579 O O . GLY A 1 195 ? -12.310 1.794 -17.021 1.00 95.19 195 GLY A O 1
ATOM 1580 N N . TYR A 1 196 ? -12.358 1.329 -14.820 1.00 96.31 196 TYR A N 1
ATOM 1581 C CA . TYR A 1 196 ? -13.303 2.391 -14.463 1.00 96.31 196 TYR A CA 1
ATOM 1582 C C . TYR A 1 196 ? -12.628 3.745 -14.198 1.00 96.31 196 TYR A C 1
ATOM 1584 O O . TYR A 1 196 ? -13.320 4.735 -13.984 1.00 96.31 196 TYR A O 1
ATOM 1592 N N . GLY A 1 197 ? -11.293 3.813 -14.206 1.00 95.94 197 GLY A N 1
ATOM 1593 C CA . GLY A 1 197 ? -10.552 5.004 -13.803 1.00 95.94 197 GLY A CA 1
ATOM 1594 C C . GLY A 1 197 ? -10.516 5.209 -12.284 1.00 95.94 197 GLY A C 1
ATOM 1595 O O . GLY A 1 197 ? -11.213 4.545 -11.510 1.00 95.94 197 GLY A O 1
ATOM 1596 N N . ARG A 1 198 ? -9.670 6.147 -11.848 1.00 96.31 198 ARG A N 1
ATOM 1597 C CA . ARG A 1 198 ? -9.559 6.555 -10.438 1.00 96.31 198 ARG A CA 1
ATOM 1598 C C . ARG A 1 198 ? -10.856 7.212 -9.975 1.00 96.31 198 ARG A C 1
ATOM 1600 O O . ARG A 1 198 ? -11.460 7.969 -10.734 1.00 96.31 198 ARG A O 1
ATOM 1607 N N . ARG A 1 199 ? -11.246 6.986 -8.718 1.00 96.19 199 ARG A N 1
ATOM 1608 C CA . ARG A 1 199 ? -12.357 7.729 -8.114 1.00 96.19 199 ARG A CA 1
ATOM 1609 C C . ARG A 1 199 ? -12.037 9.221 -8.065 1.00 96.19 199 ARG A C 1
ATOM 1611 O O . ARG A 1 199 ? -10.972 9.608 -7.582 1.00 96.19 199 ARG A O 1
ATOM 1618 N N . SER A 1 200 ? -12.959 10.055 -8.542 1.00 94.38 200 SER A N 1
ATOM 1619 C CA . SER A 1 200 ? -12.785 11.514 -8.589 1.00 94.38 200 SER A CA 1
ATOM 1620 C C . SER A 1 200 ? -12.347 12.068 -7.226 1.00 94.38 200 SER A C 1
ATOM 1622 O O . SER A 1 200 ? -12.950 11.755 -6.204 1.00 94.38 200 SER A O 1
ATOM 1624 N N . GLY A 1 201 ? -11.282 12.868 -7.188 1.00 92.88 201 GLY A N 1
ATOM 1625 C CA . GLY A 1 201 ? -10.708 13.414 -5.950 1.00 92.88 201 GLY A CA 1
ATOM 1626 C C . GLY A 1 201 ? -9.598 12.579 -5.298 1.00 92.88 201 GLY A C 1
ATOM 1627 O O . GLY A 1 201 ? -8.832 13.149 -4.517 1.00 92.88 201 GLY A O 1
ATOM 1628 N N . LEU A 1 202 ? -9.457 11.287 -5.636 1.00 95.06 202 LEU A N 1
ATOM 1629 C CA . LEU A 1 202 ? -8.298 10.470 -5.250 1.00 95.06 202 LEU A CA 1
ATOM 1630 C C . LEU A 1 202 ? -7.188 10.630 -6.292 1.00 95.06 202 LEU A C 1
ATOM 1632 O O . LEU A 1 202 ? -7.339 10.255 -7.456 1.00 95.06 202 LEU A O 1
ATOM 1636 N N . GLY A 1 203 ? -6.066 11.209 -5.869 1.00 94.44 203 GLY A N 1
ATOM 1637 C CA . GLY A 1 203 ? -4.896 11.393 -6.723 1.00 94.44 203 GLY A CA 1
ATOM 1638 C C . GLY A 1 203 ? -4.093 10.099 -6.946 1.00 94.44 203 GLY A C 1
ATOM 1639 O O . GLY A 1 203 ? -4.321 9.112 -6.252 1.00 94.44 203 GLY A O 1
ATOM 1640 N N . PRO A 1 204 ? -3.137 10.089 -7.892 1.00 94.75 204 PRO A N 1
ATOM 1641 C CA . PRO A 1 204 ? -2.281 8.930 -8.192 1.00 94.75 204 PRO A CA 1
ATOM 1642 C C . PRO A 1 204 ? -1.589 8.305 -6.965 1.00 94.75 204 PRO A C 1
ATOM 1644 O O . PRO A 1 204 ? -1.593 7.088 -6.785 1.00 94.75 204 PRO A O 1
ATOM 1647 N N . GLU A 1 205 ? -1.049 9.128 -6.065 1.00 95.75 205 GLU A N 1
ATOM 1648 C CA . GLU A 1 205 ? -0.299 8.673 -4.885 1.00 95.75 205 GLU A CA 1
ATOM 1649 C C . GLU A 1 205 ? -1.173 7.973 -3.847 1.00 95.75 205 GLU A C 1
ATOM 1651 O O . GLU A 1 205 ? -0.667 7.189 -3.038 1.00 95.75 205 GLU A O 1
ATOM 1656 N N . PHE A 1 206 ? -2.490 8.203 -3.895 1.00 97.06 206 PHE A N 1
ATOM 1657 C CA . PHE A 1 206 ? -3.447 7.455 -3.088 1.00 97.06 206 PHE A CA 1
ATOM 1658 C C . PHE A 1 206 ? -3.348 5.946 -3.357 1.00 97.06 206 PHE A C 1
ATOM 1660 O O . PHE A 1 206 ? -3.359 5.141 -2.424 1.00 97.06 206 PHE A O 1
ATOM 1667 N N . PHE A 1 207 ? -3.232 5.577 -4.634 1.00 97.31 207 PHE A N 1
ATOM 1668 C CA . PHE A 1 207 ? -3.254 4.192 -5.098 1.00 97.31 207 PHE A CA 1
ATOM 1669 C C . PHE A 1 207 ? -1.891 3.521 -4.964 1.00 97.31 207 PHE A C 1
ATOM 1671 O O . PHE A 1 207 ? -1.819 2.351 -4.588 1.00 97.31 207 PHE A O 1
ATOM 1678 N N . ALA A 1 208 ? -0.811 4.250 -5.250 1.00 94.62 208 ALA A N 1
ATOM 1679 C CA . ALA A 1 208 ? 0.538 3.716 -5.152 1.00 94.62 208 ALA A CA 1
ATOM 1680 C C . ALA A 1 208 ? 0.962 3.572 -3.682 1.00 94.62 208 ALA A C 1
ATOM 1682 O O . ALA A 1 208 ? 0.961 2.463 -3.134 1.00 94.62 208 ALA A O 1
ATOM 1683 N N . LYS A 1 209 ? 1.275 4.677 -2.991 1.00 93.38 209 LYS A N 1
ATOM 1684 C CA . LYS A 1 209 ? 1.782 4.600 -1.616 1.00 93.38 209 LYS A CA 1
ATOM 1685 C C . LYS A 1 209 ? 0.679 4.170 -0.651 1.00 93.38 209 LYS A C 1
ATOM 1687 O O . LYS A 1 209 ? -0.324 4.856 -0.485 1.00 93.38 209 LYS A O 1
ATOM 1692 N N . GLY A 1 210 ? 0.903 3.053 0.043 1.00 90.31 210 GLY A N 1
ATOM 1693 C CA . GLY A 1 210 ? 0.040 2.588 1.132 1.00 90.31 210 GLY A CA 1
ATOM 1694 C C . GLY A 1 210 ? -1.210 1.817 0.711 1.00 90.31 210 GLY A C 1
ATOM 1695 O O . GLY A 1 210 ? -1.993 1.484 1.599 1.00 90.31 210 GLY A O 1
ATOM 1696 N N . LEU A 1 211 ? -1.389 1.512 -0.581 1.00 95.31 211 LEU A N 1
ATOM 1697 C CA . LEU A 1 211 ? -2.507 0.697 -1.065 1.00 95.31 211 LEU A CA 1
ATOM 1698 C C . LEU A 1 211 ? -2.050 -0.469 -1.962 1.00 95.31 211 LEU A C 1
ATOM 1700 O O . LEU A 1 211 ? -2.113 -1.617 -1.531 1.00 95.31 211 LEU A O 1
ATOM 1704 N N . LEU A 1 212 ? -1.568 -0.204 -3.182 1.00 96.81 212 LEU A N 1
ATOM 1705 C CA . LEU A 1 212 ? -1.219 -1.257 -4.157 1.00 96.81 212 LEU A CA 1
ATOM 1706 C C . LEU A 1 212 ? 0.296 -1.479 -4.335 1.00 96.81 212 LEU A C 1
ATOM 1708 O O . LEU A 1 212 ? 0.709 -2.404 -5.038 1.00 96.81 212 LEU A O 1
ATOM 1712 N N . GLN A 1 213 ? 1.127 -0.672 -3.671 1.00 95.25 213 GLN A N 1
ATOM 1713 C CA . GLN A 1 213 ? 2.572 -0.884 -3.566 1.00 95.25 213 GLN A CA 1
ATOM 1714 C C . GLN A 1 213 ? 2.907 -2.004 -2.562 1.00 95.25 213 GLN A C 1
ATOM 1716 O O . GLN A 1 213 ? 2.294 -2.116 -1.497 1.00 95.25 213 GLN A O 1
ATOM 1721 N N . ALA A 1 214 ? 3.941 -2.789 -2.874 1.00 95.19 214 ALA A N 1
ATOM 1722 C CA . ALA A 1 214 ? 4.548 -3.725 -1.930 1.00 95.19 214 ALA A CA 1
ATOM 1723 C C . ALA A 1 214 ? 5.185 -3.001 -0.713 1.00 95.19 214 ALA A C 1
ATOM 1725 O O . ALA A 1 214 ? 5.574 -1.835 -0.831 1.00 95.19 214 ALA A O 1
ATOM 1726 N N . PRO A 1 215 ? 5.318 -3.670 0.451 1.00 92.75 215 PRO A N 1
ATOM 1727 C CA . PRO A 1 215 ? 5.975 -3.098 1.631 1.00 92.75 215 PRO A CA 1
ATOM 1728 C C . PRO A 1 215 ? 7.421 -2.689 1.331 1.00 92.75 215 PRO A C 1
ATOM 1730 O O . PRO A 1 215 ? 8.108 -3.379 0.576 1.00 92.75 215 PRO A O 1
ATOM 1733 N N . ASP A 1 216 ? 7.892 -1.602 1.955 1.00 89.69 216 ASP A N 1
ATOM 1734 C CA . ASP A 1 216 ? 9.272 -1.139 1.768 1.00 89.69 216 ASP A CA 1
ATOM 1735 C C . ASP A 1 216 ? 10.261 -2.094 2.464 1.00 89.69 216 ASP A C 1
ATOM 1737 O O . ASP A 1 216 ? 11.355 -2.351 1.968 1.00 89.69 216 ASP A O 1
ATOM 1741 N N . GLN A 1 217 ? 9.877 -2.663 3.610 1.00 90.06 217 GLN A N 1
ATOM 1742 C CA . GLN A 1 217 ? 10.671 -3.648 4.343 1.00 90.06 217 GLN A CA 1
ATOM 1743 C C . GLN A 1 217 ? 9.797 -4.764 4.929 1.00 90.06 217 GLN A C 1
ATOM 1745 O O . GLN A 1 217 ? 8.643 -4.531 5.293 1.00 90.06 217 GLN A O 1
ATOM 1750 N N . PRO A 1 218 ? 10.341 -5.984 5.125 1.00 89.06 218 PRO A N 1
ATOM 1751 C CA . PRO A 1 218 ? 9.600 -7.071 5.772 1.00 89.06 218 PRO A CA 1
ATOM 1752 C C . PRO A 1 218 ? 9.167 -6.734 7.205 1.00 89.06 218 PRO A C 1
ATOM 1754 O O . PRO A 1 218 ? 8.220 -7.331 7.716 1.00 89.06 218 PRO A O 1
ATOM 1757 N N . SER A 1 219 ? 9.876 -5.811 7.859 1.00 92.12 219 SER A N 1
ATOM 1758 C CA . SER A 1 219 ? 9.636 -5.370 9.230 1.00 92.12 219 SER A CA 1
ATOM 1759 C C . SER A 1 219 ? 8.620 -4.244 9.366 1.00 92.12 219 SER A C 1
ATOM 1761 O O . SER A 1 219 ? 8.298 -3.903 10.505 1.00 92.12 219 SER A O 1
ATOM 1763 N N . ASP A 1 220 ? 8.145 -3.666 8.260 1.00 92.56 220 ASP A N 1
ATOM 1764 C CA . ASP A 1 220 ? 7.235 -2.528 8.296 1.00 92.56 220 ASP A CA 1
ATOM 1765 C C . ASP A 1 220 ? 5.893 -2.924 8.909 1.00 92.56 220 ASP A C 1
ATOM 1767 O O . ASP A 1 220 ? 5.155 -3.754 8.372 1.00 92.56 220 ASP A O 1
ATOM 1771 N N . ALA A 1 221 ? 5.545 -2.275 10.020 1.00 95.69 221 ALA A N 1
ATOM 1772 C CA . ALA A 1 221 ? 4.236 -2.380 10.651 1.00 95.69 221 ALA A CA 1
ATOM 1773 C C . ALA A 1 221 ? 3.192 -1.541 9.889 1.00 95.69 221 ALA A C 1
ATOM 1775 O O . ALA A 1 221 ? 2.556 -0.642 10.442 1.00 95.69 221 ALA A O 1
ATOM 1776 N N . THR A 1 222 ? 3.026 -1.809 8.594 1.00 95.81 222 THR A N 1
ATOM 1777 C CA . THR A 1 222 ? 2.049 -1.160 7.712 1.00 95.81 222 THR A CA 1
ATOM 1778 C C . THR A 1 222 ? 1.135 -2.198 7.071 1.00 95.81 222 THR A C 1
ATOM 1780 O O . THR A 1 222 ? 1.558 -3.302 6.722 1.00 95.81 222 THR A O 1
ATOM 1783 N N . ILE A 1 223 ? -0.139 -1.844 6.912 1.00 96.81 223 ILE A N 1
ATOM 1784 C CA . ILE A 1 223 ? -1.080 -2.648 6.134 1.00 96.81 223 ILE A CA 1
ATOM 1785 C C . ILE A 1 223 ? -0.729 -2.437 4.661 1.00 96.81 223 ILE A C 1
ATOM 1787 O O . ILE A 1 223 ? -0.895 -1.338 4.133 1.00 96.81 223 ILE A O 1
ATOM 1791 N N . THR A 1 224 ? -0.188 -3.478 4.035 1.00 93.75 224 THR A N 1
ATOM 1792 C CA . THR A 1 224 ? 0.223 -3.506 2.626 1.00 93.75 224 THR A CA 1
ATOM 1793 C C . THR A 1 224 ? 0.000 -4.900 2.054 1.00 93.75 224 THR A C 1
ATOM 1795 O O . THR A 1 224 ? -0.226 -5.864 2.790 1.00 93.75 224 THR A O 1
ATOM 1798 N N . ILE A 1 225 ? 0.052 -5.012 0.727 1.00 92.81 225 ILE A N 1
ATOM 1799 C CA . ILE A 1 225 ? -0.029 -6.293 0.034 1.00 92.81 225 ILE A CA 1
ATOM 1800 C C . ILE A 1 225 ? 1.305 -6.534 -0.657 1.00 92.81 225 ILE A C 1
ATOM 1802 O O . ILE A 1 225 ? 1.651 -5.884 -1.644 1.00 92.81 225 ILE A O 1
ATOM 1806 N N . ASN A 1 226 ? 2.079 -7.479 -0.132 1.00 95.62 226 ASN A N 1
ATOM 1807 C CA . ASN A 1 226 ? 3.318 -7.878 -0.777 1.00 95.62 226 ASN A CA 1
ATOM 1808 C C . ASN A 1 226 ? 3.007 -8.709 -2.023 1.00 95.62 226 ASN A C 1
ATOM 1810 O O . ASN A 1 226 ? 2.485 -9.814 -1.923 1.00 95.62 226 ASN A O 1
ATOM 1814 N N . SER A 1 227 ? 3.351 -8.166 -3.186 1.00 96.50 227 SER A N 1
ATOM 1815 C CA . SER A 1 227 ? 3.150 -8.798 -4.491 1.00 96.50 227 SER A CA 1
ATOM 1816 C C . SER A 1 227 ? 4.458 -9.193 -5.178 1.00 96.50 227 SER A C 1
ATOM 1818 O O . SER A 1 227 ? 4.412 -9.860 -6.202 1.00 96.50 227 SER A O 1
ATOM 1820 N N . ILE A 1 228 ? 5.623 -8.789 -4.655 1.00 96.88 228 ILE A N 1
ATOM 1821 C CA . ILE A 1 228 ? 6.895 -8.870 -5.395 1.00 96.88 228 ILE A CA 1
ATOM 1822 C C . ILE A 1 228 ? 8.054 -9.475 -4.599 1.00 96.88 228 ILE A C 1
ATOM 1824 O O . ILE A 1 228 ? 8.913 -10.144 -5.176 1.00 96.88 228 ILE A O 1
ATOM 1828 N N . LEU A 1 229 ? 8.118 -9.242 -3.286 1.00 92.00 229 LEU A N 1
ATOM 1829 C CA . LEU A 1 229 ? 9.247 -9.677 -2.472 1.00 92.00 229 LEU A CA 1
ATOM 1830 C C . LEU A 1 229 ? 9.017 -11.105 -1.983 1.00 92.00 229 LEU A C 1
ATOM 1832 O O . LEU A 1 229 ? 7.979 -11.414 -1.403 1.00 92.00 229 LEU A O 1
ATOM 1836 N N . LYS A 1 230 ? 10.015 -11.965 -2.182 1.00 93.44 230 LYS A N 1
ATOM 1837 C CA . LYS A 1 230 ? 10.070 -13.297 -1.574 1.00 93.44 230 LYS A CA 1
ATOM 1838 C C . LYS A 1 230 ? 11.040 -13.285 -0.406 1.00 93.44 230 LYS A C 1
ATOM 1840 O O . LYS A 1 230 ? 12.170 -12.811 -0.539 1.00 93.44 230 LYS A O 1
ATOM 1845 N N . HIS A 1 231 ? 10.595 -13.843 0.705 1.00 91.56 231 HIS A N 1
ATOM 1846 C CA . HIS A 1 231 ? 11.367 -14.040 1.922 1.00 91.56 231 HIS A CA 1
ATOM 1847 C C . HIS A 1 231 ? 11.580 -15.536 2.152 1.00 91.56 231 HIS A C 1
ATOM 1849 O O . HIS A 1 231 ? 10.833 -16.374 1.643 1.00 91.56 231 HIS A O 1
ATOM 1855 N N . LYS A 1 232 ? 12.610 -15.889 2.917 1.00 90.00 232 LYS A N 1
ATOM 1856 C CA . LYS A 1 232 ? 12.864 -17.269 3.336 1.00 90.00 232 LYS A CA 1
ATOM 1857 C C . LYS A 1 232 ? 12.859 -17.347 4.851 1.00 90.00 232 LYS A C 1
ATOM 1859 O O . LYS A 1 232 ? 13.368 -16.466 5.530 1.00 90.00 232 LYS A O 1
ATOM 1864 N N . THR A 1 233 ? 12.384 -18.465 5.388 1.00 89.88 233 THR A N 1
ATOM 1865 C CA . THR A 1 233 ? 12.425 -18.728 6.837 1.00 89.88 233 THR A CA 1
ATOM 1866 C C . THR A 1 233 ? 13.852 -18.839 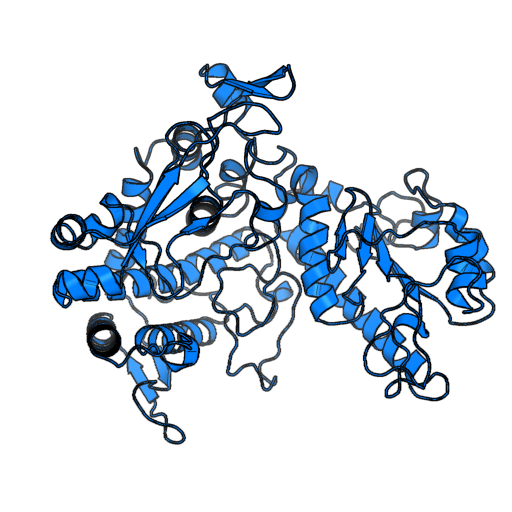7.384 1.00 89.88 233 THR A C 1
ATOM 1868 O O . THR A 1 233 ? 14.064 -18.699 8.584 1.00 89.88 233 THR A O 1
ATOM 1871 N N . SER A 1 234 ? 14.835 -19.069 6.507 1.00 90.94 234 SER A N 1
ATOM 1872 C CA . SER A 1 234 ? 16.265 -19.036 6.823 1.00 90.94 234 SER A CA 1
ATOM 1873 C C . SER A 1 234 ? 16.863 -17.626 6.856 1.00 90.94 234 SER A C 1
ATOM 1875 O O . SER A 1 234 ? 18.023 -17.482 7.235 1.00 90.94 234 SER A O 1
ATOM 1877 N N . ASP A 1 235 ? 16.133 -16.600 6.407 1.00 88.88 235 ASP A N 1
ATOM 1878 C CA . ASP A 1 235 ? 16.637 -15.228 6.396 1.00 88.88 235 ASP A CA 1
ATOM 1879 C C . ASP A 1 235 ? 16.828 -14.733 7.833 1.00 88.88 235 ASP A C 1
ATOM 1881 O O . ASP A 1 235 ? 15.982 -14.936 8.707 1.00 88.88 235 ASP A O 1
ATOM 1885 N N . SER A 1 236 ? 17.919 -14.008 8.085 1.00 89.38 236 SER A N 1
ATOM 1886 C CA . SER A 1 236 ? 18.194 -13.421 9.404 1.00 89.38 236 SER A CA 1
ATOM 1887 C C . SER A 1 236 ? 17.107 -12.436 9.861 1.00 89.38 236 SER A C 1
ATOM 1889 O O . SER A 1 236 ? 16.946 -12.195 11.058 1.00 89.38 236 SER A O 1
ATOM 1891 N N . THR A 1 237 ? 16.330 -11.898 8.918 1.00 87.88 237 THR A N 1
ATOM 1892 C CA . THR A 1 237 ? 15.219 -10.969 9.146 1.00 87.88 237 THR A CA 1
ATOM 1893 C C . THR A 1 237 ? 13.858 -11.651 9.309 1.00 87.88 237 THR A C 1
ATOM 1895 O O . THR A 1 237 ? 12.886 -10.960 9.610 1.00 87.88 237 THR A O 1
ATOM 1898 N N . GLU A 1 238 ? 13.753 -12.986 9.232 1.00 89.38 238 GLU A N 1
ATOM 1899 C CA . GLU A 1 238 ? 12.499 -13.714 9.526 1.00 89.38 238 GLU A CA 1
ATOM 1900 C C . GLU A 1 238 ? 11.999 -13.414 10.952 1.00 89.38 238 GLU A C 1
ATOM 1902 O O . GLU A 1 238 ? 10.804 -13.363 11.252 1.00 89.38 238 GLU A O 1
ATOM 1907 N N . GLY A 1 239 ? 12.937 -13.103 11.853 1.00 86.50 239 GLY A N 1
ATOM 1908 C CA . GLY A 1 239 ? 12.679 -12.565 13.184 1.00 86.50 239 GLY A CA 1
ATOM 1909 C C . GLY A 1 239 ? 11.755 -11.336 13.212 1.00 86.50 239 GLY A C 1
ATOM 1910 O O . GLY A 1 239 ? 11.063 -11.132 14.210 1.00 86.50 239 GLY A O 1
ATOM 1911 N N . GLN A 1 240 ? 11.712 -10.559 12.136 1.00 89.62 240 GLN A N 1
ATOM 1912 C CA . GLN A 1 240 ? 11.060 -9.255 12.058 1.00 89.62 240 GLN A CA 1
ATOM 1913 C C . GLN A 1 240 ? 9.886 -9.216 11.070 1.00 89.62 240 GLN A C 1
ATOM 1915 O O . GLN A 1 240 ? 9.166 -8.218 11.075 1.00 89.62 240 GLN A O 1
ATOM 1920 N N . ARG A 1 241 ? 9.678 -10.273 10.267 1.00 94.38 241 ARG A N 1
ATOM 1921 C CA . ARG A 1 241 ? 8.676 -10.331 9.193 1.00 94.38 241 ARG A CA 1
ATOM 1922 C C . ARG A 1 241 ? 7.246 -10.127 9.706 1.00 94.38 241 ARG A C 1
ATOM 1924 O O . ARG A 1 241 ? 6.817 -10.800 10.643 1.00 94.38 241 ARG A O 1
ATOM 1931 N N . LEU A 1 242 ? 6.517 -9.229 9.042 1.00 95.88 242 LEU A N 1
ATOM 1932 C CA . LEU A 1 242 ? 5.094 -8.925 9.261 1.00 95.88 242 LEU A CA 1
ATOM 1933 C C . LEU A 1 242 ? 4.239 -9.103 7.995 1.00 95.88 242 LEU A C 1
ATOM 1935 O O . LEU A 1 242 ? 3.072 -8.733 7.974 1.00 95.88 242 LEU A O 1
ATOM 1939 N N . GLN A 1 243 ? 4.830 -9.650 6.936 1.00 93.38 243 GLN A N 1
ATOM 1940 C CA . GLN A 1 243 ? 4.255 -9.738 5.595 1.00 93.38 243 GLN A CA 1
ATOM 1941 C C . GLN A 1 243 ? 4.291 -11.186 5.106 1.00 93.38 243 GLN A C 1
ATOM 1943 O O . GLN A 1 243 ? 4.985 -12.016 5.695 1.00 93.38 243 GLN A O 1
ATOM 1948 N N . VAL A 1 244 ? 3.579 -11.499 4.021 1.00 94.94 244 VAL A N 1
ATOM 1949 C CA . VAL A 1 244 ? 3.596 -12.838 3.403 1.00 94.94 244 VAL A CA 1
ATOM 1950 C C . VAL A 1 244 ? 5.025 -13.313 3.106 1.00 94.94 244 VAL A C 1
ATOM 1952 O O . VAL A 1 244 ? 5.872 -12.506 2.718 1.00 94.94 244 VAL A O 1
ATOM 1955 N N . LEU A 1 245 ? 5.299 -14.610 3.269 1.00 95.44 245 LEU A N 1
ATOM 1956 C CA . LEU A 1 245 ? 6.612 -15.185 2.984 1.00 95.44 245 LEU A CA 1
ATOM 1957 C C . LEU A 1 245 ? 6.896 -15.228 1.473 1.00 95.44 245 LEU A C 1
ATOM 1959 O O . LEU A 1 245 ? 7.938 -14.757 1.022 1.00 95.44 245 LEU A O 1
ATOM 1963 N N . ASP A 1 246 ? 5.959 -15.767 0.689 1.00 96.19 246 ASP A N 1
ATOM 1964 C CA . ASP A 1 246 ? 6.060 -15.862 -0.771 1.00 96.19 246 ASP A CA 1
ATOM 1965 C C . ASP A 1 246 ? 4.695 -15.571 -1.429 1.00 96.19 246 ASP A C 1
ATOM 1967 O O . ASP A 1 246 ? 3.776 -16.397 -1.323 1.00 96.19 246 ASP A O 1
ATOM 1971 N N . PRO A 1 247 ? 4.543 -14.440 -2.148 1.00 96.31 247 PRO A N 1
ATOM 1972 C CA . PRO A 1 247 ? 3.275 -14.081 -2.777 1.00 96.31 247 PRO A CA 1
ATOM 1973 C C . PRO A 1 247 ? 2.827 -15.067 -3.861 1.00 96.31 247 PRO A C 1
ATOM 1975 O O . PRO A 1 247 ? 1.630 -15.302 -4.010 1.00 96.31 247 PRO A O 1
ATOM 1978 N N . THR A 1 248 ? 3.759 -15.708 -4.574 1.00 94.94 248 THR A N 1
ATOM 1979 C CA . THR A 1 248 ? 3.438 -16.618 -5.692 1.00 94.94 248 THR A CA 1
ATOM 1980 C C . THR A 1 248 ? 2.808 -17.931 -5.243 1.00 94.94 248 THR A C 1
ATOM 1982 O O . THR A 1 248 ? 2.182 -18.623 -6.041 1.00 94.94 248 THR A O 1
ATOM 1985 N N . THR A 1 249 ? 2.955 -18.272 -3.962 1.00 96.19 249 THR A N 1
ATOM 1986 C CA . THR A 1 249 ? 2.342 -19.468 -3.365 1.00 96.19 249 THR A CA 1
ATOM 1987 C C . THR A 1 249 ? 1.196 -19.131 -2.419 1.00 96.19 249 THR A C 1
ATOM 1989 O O . THR A 1 249 ? 0.407 -20.014 -2.068 1.00 96.19 249 THR A O 1
ATOM 1992 N N . ARG A 1 250 ? 1.106 -17.879 -1.951 1.00 97.56 250 ARG A N 1
ATOM 1993 C CA . ARG A 1 250 ? 0.003 -17.436 -1.096 1.00 97.56 250 ARG A CA 1
ATOM 1994 C C . ARG A 1 250 ? -1.227 -17.024 -1.891 1.00 97.56 250 ARG A C 1
ATOM 1996 O O . ARG A 1 250 ? -2.323 -17.205 -1.371 1.00 97.56 250 ARG A O 1
ATOM 2003 N N . PHE A 1 251 ? -1.052 -16.477 -3.090 1.00 97.81 251 PHE A N 1
ATOM 2004 C CA . PHE A 1 251 ? -2.135 -15.877 -3.864 1.00 97.81 251 PHE A CA 1
ATOM 2005 C C . PHE A 1 251 ? -2.308 -16.591 -5.204 1.00 97.81 251 PHE A C 1
ATOM 2007 O O . PHE A 1 251 ? -1.696 -16.216 -6.204 1.00 97.81 251 PHE A O 1
ATOM 2014 N N . ASN A 1 252 ? -3.138 -17.636 -5.237 1.00 97.19 252 ASN A N 1
ATOM 2015 C CA . ASN A 1 252 ? -3.437 -18.350 -6.479 1.00 97.19 252 ASN A CA 1
ATOM 2016 C C . ASN A 1 252 ? -4.565 -17.692 -7.277 1.00 97.19 252 ASN A C 1
ATOM 2018 O O . ASN A 1 252 ? -4.596 -17.847 -8.500 1.00 97.19 252 ASN A O 1
ATOM 2022 N N . ASP A 1 253 ? -5.440 -16.950 -6.598 1.00 97.69 253 ASP A N 1
ATOM 2023 C CA . ASP A 1 253 ? -6.574 -16.216 -7.153 1.00 97.69 253 ASP A CA 1
ATOM 2024 C C . ASP A 1 253 ? -7.008 -15.047 -6.236 1.00 97.69 253 ASP A C 1
ATOM 2026 O O . ASP A 1 253 ? -6.397 -14.764 -5.201 1.00 97.69 253 ASP A O 1
ATOM 2030 N N . ALA A 1 254 ? -8.066 -14.335 -6.634 1.00 97.69 254 ALA A N 1
ATOM 2031 C CA . ALA A 1 254 ? -8.623 -13.218 -5.871 1.00 97.69 254 ALA A CA 1
ATOM 2032 C C . ALA A 1 254 ? -9.247 -13.628 -4.521 1.00 97.69 254 ALA A C 1
ATOM 2034 O O . ALA A 1 254 ? -9.272 -12.809 -3.598 1.00 97.69 254 ALA A O 1
ATOM 2035 N N . ALA A 1 255 ? -9.728 -14.868 -4.386 1.00 98.38 255 ALA A N 1
ATOM 2036 C CA . ALA A 1 255 ? -10.304 -15.368 -3.141 1.00 98.38 255 ALA A CA 1
ATOM 2037 C C . ALA A 1 255 ? -9.207 -15.637 -2.103 1.00 98.38 255 ALA A C 1
ATOM 2039 O O . ALA A 1 255 ? -9.386 -15.309 -0.932 1.00 98.38 255 ALA A O 1
ATOM 2040 N N . ASP A 1 256 ? -8.040 -16.126 -2.529 1.00 98.56 256 ASP A N 1
ATOM 2041 C CA . ASP A 1 256 ? -6.861 -16.264 -1.672 1.00 98.56 256 ASP A CA 1
ATOM 2042 C C . ASP A 1 256 ? -6.412 -14.913 -1.095 1.00 98.56 256 ASP A C 1
ATOM 2044 O O . ASP A 1 256 ? -6.051 -14.841 0.085 1.00 98.56 256 ASP A O 1
ATOM 2048 N N . LEU A 1 257 ? -6.443 -13.843 -1.902 1.00 98.62 257 LEU A N 1
ATOM 2049 C CA . LEU A 1 257 ? -6.147 -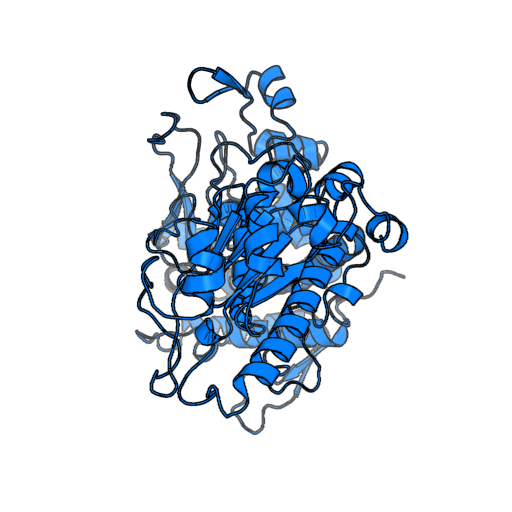12.483 -1.442 1.00 98.62 257 LEU A CA 1
ATOM 2050 C C . LEU A 1 257 ? -7.183 -12.002 -0.423 1.00 98.62 257 LEU A C 1
ATOM 2052 O O . LEU A 1 257 ? -6.804 -11.511 0.641 1.00 98.62 257 LEU A O 1
ATOM 2056 N N . GLN A 1 258 ? -8.476 -12.160 -0.719 1.00 98.62 258 GLN A N 1
ATOM 2057 C CA . GLN A 1 258 ? -9.534 -11.808 0.227 1.00 98.62 258 GLN A CA 1
ATOM 2058 C C . GLN A 1 258 ? -9.364 -12.573 1.541 1.00 98.62 258 GLN A C 1
ATOM 2060 O O . GLN A 1 258 ? -9.396 -11.967 2.605 1.00 98.62 258 GLN A O 1
ATOM 2065 N N . ASN A 1 259 ? -9.125 -13.882 1.476 1.00 98.56 259 ASN A N 1
ATOM 2066 C CA . ASN A 1 259 ? -8.912 -14.730 2.642 1.00 98.56 259 ASN A CA 1
ATOM 2067 C C . ASN A 1 259 ? -7.710 -14.269 3.482 1.00 98.56 259 ASN A C 1
ATOM 2069 O O . ASN A 1 259 ? -7.818 -14.192 4.703 1.00 98.56 259 ASN A O 1
ATOM 2073 N N . TYR A 1 260 ? -6.588 -13.921 2.842 1.00 98.62 260 TYR A N 1
ATOM 2074 C CA . TYR A 1 260 ? -5.414 -13.378 3.532 1.00 98.62 260 TYR A CA 1
ATOM 2075 C C . TYR A 1 260 ? -5.753 -12.103 4.297 1.00 98.62 260 TYR A C 1
ATOM 2077 O O . TYR A 1 260 ? -5.490 -12.008 5.495 1.00 98.62 260 TYR A O 1
ATOM 2085 N N . VAL A 1 261 ? -6.354 -11.131 3.607 1.00 98.62 261 VAL A N 1
ATOM 2086 C CA . VAL A 1 261 ? -6.659 -9.827 4.198 1.00 98.62 261 VAL A CA 1
ATOM 2087 C C . VAL A 1 26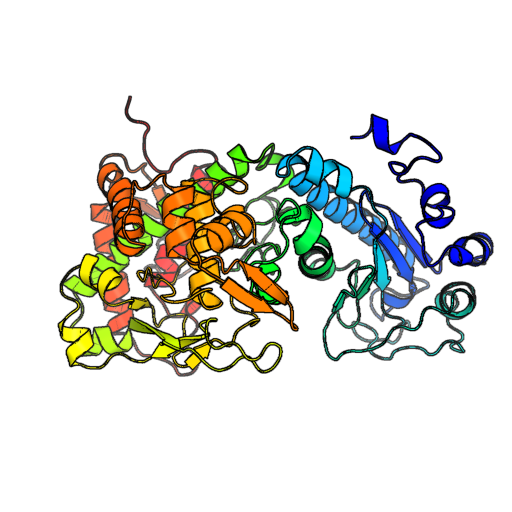1 ? -7.740 -9.963 5.268 1.00 98.62 261 VAL A C 1
ATOM 2089 O O . VAL A 1 261 ? -7.610 -9.349 6.319 1.00 98.62 261 VAL A O 1
ATOM 2092 N N . HIS A 1 262 ? -8.743 -10.817 5.068 1.00 98.69 262 HIS A N 1
ATOM 2093 C CA . HIS A 1 262 ? -9.769 -11.120 6.065 1.00 98.69 262 HIS A CA 1
ATOM 2094 C C . HIS A 1 262 ? -9.165 -11.682 7.357 1.00 98.69 262 HIS A C 1
ATOM 2096 O O . HIS A 1 262 ? -9.356 -11.103 8.422 1.00 98.69 262 HIS A O 1
ATOM 2102 N N . ASN A 1 263 ? -8.357 -12.742 7.264 1.00 98.56 263 ASN A N 1
ATOM 2103 C CA . ASN A 1 263 ? -7.715 -13.366 8.425 1.00 98.56 263 ASN A CA 1
ATOM 2104 C C . ASN A 1 263 ? -6.687 -12.435 9.100 1.00 98.56 263 ASN A C 1
ATOM 2106 O O . ASN A 1 263 ? -6.524 -12.459 10.320 1.00 98.56 263 ASN A O 1
ATOM 2110 N N . MET A 1 264 ? -6.000 -11.586 8.330 1.00 98.56 264 MET A N 1
ATOM 2111 C CA . MET A 1 264 ? -5.156 -10.525 8.884 1.00 98.56 264 MET A CA 1
ATOM 2112 C C . MET A 1 264 ? -6.004 -9.515 9.673 1.00 98.56 264 MET A C 1
ATOM 2114 O O . MET A 1 264 ? -5.629 -9.133 10.783 1.00 98.56 264 MET A O 1
ATOM 2118 N N . PHE A 1 265 ? -7.155 -9.103 9.132 1.00 98.69 265 PHE A N 1
ATOM 2119 C CA . PHE A 1 265 ? -8.081 -8.195 9.807 1.00 98.69 265 PHE A CA 1
ATOM 2120 C C . PHE A 1 265 ? -8.780 -8.825 11.013 1.00 98.69 265 PHE A C 1
ATOM 2122 O O . PHE A 1 265 ? -9.092 -8.093 11.944 1.00 98.69 265 PHE A O 1
ATOM 2129 N N . ASP A 1 266 ? -8.940 -10.147 11.079 1.00 98.62 266 ASP A N 1
ATOM 2130 C CA . ASP A 1 266 ? -9.392 -10.826 12.300 1.00 98.62 266 ASP A CA 1
ATOM 2131 C C . ASP A 1 266 ? -8.442 -10.551 13.471 1.00 98.62 266 ASP A C 1
ATOM 2133 O O . ASP A 1 266 ? -8.879 -10.176 14.561 1.00 98.62 266 ASP A O 1
ATOM 2137 N N . VAL A 1 267 ? -7.129 -10.661 13.232 1.00 98.56 267 VAL A N 1
ATOM 2138 C CA . VAL A 1 267 ? -6.109 -10.331 14.236 1.00 98.56 267 VAL A CA 1
ATOM 2139 C C . VAL A 1 267 ? -6.106 -8.836 14.533 1.00 98.56 267 VAL A C 1
ATOM 2141 O O . VAL A 1 267 ? -6.088 -8.449 15.702 1.00 98.56 267 VAL A O 1
ATOM 2144 N N . VAL A 1 268 ? -6.108 -7.988 13.497 1.00 98.69 268 VAL A N 1
ATOM 2145 C CA . VAL A 1 268 ? -6.083 -6.527 13.667 1.00 98.69 268 VAL A CA 1
ATOM 2146 C C . VAL A 1 268 ? -7.291 -6.079 14.482 1.00 98.69 268 VAL A C 1
ATOM 2148 O O . VAL A 1 268 ? -7.101 -5.473 15.530 1.00 98.69 268 VAL A O 1
ATOM 2151 N N . TYR A 1 269 ? -8.514 -6.438 14.093 1.00 98.88 269 TYR A N 1
ATOM 2152 C CA . TYR A 1 269 ? -9.721 -6.046 14.814 1.00 98.88 269 TYR A CA 1
ATOM 2153 C C . TYR A 1 269 ? -9.790 -6.609 16.226 1.00 98.88 269 TYR A C 1
ATOM 2155 O O . TYR A 1 269 ? -10.191 -5.873 17.124 1.00 98.88 269 TYR A O 1
ATOM 2163 N N . MET A 1 270 ? -9.347 -7.848 16.465 1.00 98.75 270 MET A N 1
ATOM 2164 C CA . MET A 1 270 ? -9.219 -8.363 17.829 1.00 98.75 270 MET A CA 1
ATOM 2165 C C . MET A 1 270 ? -8.277 -7.472 18.652 1.00 98.75 270 MET A C 1
ATOM 2167 O O . MET A 1 270 ? -8.658 -6.976 19.707 1.00 98.75 270 MET A O 1
ATOM 2171 N N . LEU A 1 271 ? -7.060 -7.206 18.169 1.00 98.81 271 LEU A N 1
ATOM 2172 C CA . LEU A 1 271 ? -6.071 -6.400 18.893 1.00 98.81 271 LEU A CA 1
ATOM 2173 C C . LEU A 1 271 ? -6.488 -4.930 19.058 1.00 98.81 271 LEU A C 1
ATOM 2175 O O . LEU A 1 271 ? -6.118 -4.287 20.041 1.00 98.81 271 LEU A O 1
ATOM 2179 N N . GLU A 1 272 ? -7.197 -4.359 18.089 1.00 98.88 272 GLU A N 1
ATOM 2180 C CA . GLU A 1 272 ? -7.792 -3.027 18.193 1.00 98.88 272 GLU A CA 1
ATOM 2181 C C . GLU A 1 272 ? -8.917 -3.016 19.229 1.00 98.88 272 GLU A C 1
ATOM 2183 O O . GLU A 1 272 ? -8.921 -2.134 20.082 1.00 98.88 272 GLU A O 1
ATOM 2188 N N . TYR A 1 273 ? -9.805 -4.013 19.224 1.00 98.88 273 TYR A N 1
ATOM 2189 C CA . TYR A 1 273 ? -10.888 -4.134 20.198 1.00 98.88 273 TYR A CA 1
ATOM 2190 C C . TYR A 1 273 ? -10.359 -4.232 21.631 1.00 98.88 273 TYR A C 1
ATOM 2192 O O . TYR A 1 273 ? -10.803 -3.481 22.497 1.00 98.88 273 TYR A O 1
ATOM 2200 N N . LEU A 1 274 ? -9.354 -5.082 21.874 1.00 98.88 274 LEU A N 1
ATOM 2201 C CA . LEU A 1 274 ? -8.726 -5.213 23.193 1.00 98.88 274 LEU A CA 1
ATOM 2202 C C . LEU A 1 274 ? -8.071 -3.903 23.655 1.00 98.88 274 LEU A C 1
ATOM 2204 O O . LEU A 1 274 ? -8.223 -3.516 24.814 1.00 98.88 274 LEU A O 1
ATOM 2208 N N . GLU A 1 275 ? -7.373 -3.196 22.754 1.00 98.88 275 GLU A N 1
ATOM 2209 C CA . GLU A 1 275 ? -6.788 -1.882 23.063 1.00 98.88 275 GLU A CA 1
ATOM 2210 C C . GLU A 1 275 ? -7.887 -0.850 23.356 1.00 98.88 275 GLU A C 1
ATOM 2212 O O . GLU A 1 275 ? -7.792 -0.121 24.338 1.00 98.88 275 GLU A O 1
ATOM 2217 N N . GLY A 1 276 ? -8.956 -0.808 22.558 1.00 98.81 276 GLY A N 1
ATOM 2218 C CA . GLY A 1 276 ? -10.076 0.112 22.757 1.00 98.81 276 GLY A CA 1
ATOM 2219 C C . GLY A 1 276 ? -10.805 -0.129 24.079 1.00 98.81 276 GLY A C 1
ATOM 2220 O O . GLY A 1 276 ? -11.046 0.819 24.824 1.00 98.81 276 GLY A O 1
ATOM 2221 N N . GLN A 1 277 ? -11.088 -1.392 24.414 1.00 98.81 277 GLN A N 1
ATOM 2222 C CA . GLN A 1 277 ? -11.674 -1.790 25.698 1.00 98.81 277 GLN A CA 1
ATOM 2223 C C . GLN A 1 277 ? -10.792 -1.381 26.876 1.00 98.81 277 GLN A C 1
ATOM 2225 O O . GLN A 1 277 ? -11.292 -0.853 27.870 1.00 98.81 277 GLN A O 1
ATOM 2230 N N . SER A 1 278 ? -9.482 -1.579 26.743 1.00 98.75 278 SER A N 1
ATOM 2231 C CA . SER A 1 278 ? -8.516 -1.161 27.750 1.00 98.75 278 SER A CA 1
ATOM 2232 C C . SER A 1 278 ? -8.527 0.355 27.950 1.00 98.75 278 SER A C 1
ATOM 2234 O O . SER A 1 278 ? -8.681 0.844 29.068 1.00 98.75 278 SER A O 1
ATOM 2236 N N . ILE A 1 279 ? -8.475 1.117 26.854 1.00 98.69 279 ILE A N 1
ATOM 2237 C CA . ILE A 1 279 ? -8.476 2.581 26.883 1.00 98.69 279 ILE A CA 1
ATOM 2238 C C . ILE A 1 279 ? -9.726 3.127 27.575 1.00 98.69 279 ILE A C 1
ATOM 2240 O O . ILE A 1 279 ? -9.617 4.008 28.428 1.00 98.69 279 ILE A O 1
ATOM 2244 N N . VAL A 1 280 ? -10.918 2.634 27.229 1.00 98.56 280 VAL A N 1
ATOM 2245 C CA . VAL A 1 280 ? -12.163 3.198 27.779 1.00 98.56 280 VAL A CA 1
ATOM 2246 C C . VAL A 1 280 ? -12.361 2.847 29.251 1.00 98.56 280 VAL A C 1
ATOM 2248 O O . VAL A 1 280 ? -12.893 3.686 29.979 1.00 98.56 280 VAL A O 1
ATOM 2251 N N . LYS A 1 281 ? -11.889 1.669 29.690 1.00 97.94 281 LYS A N 1
ATOM 2252 C CA . LYS A 1 281 ? -12.026 1.171 31.069 1.00 97.94 281 LYS A CA 1
ATOM 2253 C C . LYS A 1 281 ? -10.941 1.670 32.019 1.00 97.94 281 LYS A C 1
ATOM 2255 O O . LYS A 1 281 ? -11.239 1.876 33.191 1.00 97.94 281 LYS A O 1
ATOM 2260 N N . GLN A 1 282 ? -9.703 1.812 31.547 1.00 96.88 282 GLN A N 1
ATOM 2261 C CA . GLN A 1 282 ? -8.548 2.031 32.424 1.00 96.88 282 GLN A CA 1
ATOM 2262 C C . GLN A 1 282 ? -8.008 3.454 32.411 1.00 96.88 282 GLN A C 1
ATOM 2264 O O . GLN A 1 282 ? -7.442 3.884 33.412 1.00 96.88 282 GLN A O 1
ATOM 2269 N N . LEU A 1 283 ? -8.148 4.177 31.297 1.00 98.12 283 LEU A N 1
ATOM 2270 C CA . LEU A 1 283 ? -7.545 5.499 31.170 1.00 98.12 283 LEU A CA 1
ATOM 2271 C C . LEU A 1 283 ? -8.499 6.607 31.616 1.00 98.12 283 LEU A C 1
ATOM 2273 O O . LEU A 1 283 ? -9.680 6.629 31.252 1.00 98.12 283 LEU A O 1
ATOM 2277 N N . ASP A 1 284 ? -7.958 7.575 32.351 1.00 97.25 284 ASP A N 1
ATOM 2278 C CA . ASP A 1 284 ? -8.655 8.824 32.649 1.00 97.25 284 ASP A CA 1
ATOM 2279 C C . ASP A 1 284 ? -8.727 9.754 31.417 1.00 97.25 284 ASP A C 1
ATOM 2281 O O . ASP A 1 284 ? -8.176 9.471 30.347 1.00 97.25 284 ASP A O 1
ATOM 2285 N N . ALA A 1 285 ? -9.440 10.878 31.540 1.00 97.56 285 ALA A N 1
ATOM 2286 C CA . ALA A 1 285 ? -9.621 11.819 30.434 1.00 97.56 285 ALA A CA 1
ATOM 2287 C C . ALA A 1 285 ? -8.291 12.412 29.922 1.00 97.56 285 ALA A C 1
ATOM 2289 O O . ALA A 1 285 ? -8.110 12.538 28.710 1.00 97.56 285 ALA A O 1
ATOM 2290 N N . TYR A 1 286 ? -7.336 12.721 30.803 1.00 96.56 286 TYR A N 1
ATOM 2291 C CA . TYR A 1 286 ? -6.044 13.303 30.421 1.00 96.56 286 TYR A CA 1
ATOM 2292 C C . TYR A 1 286 ? -5.143 12.277 29.728 1.00 96.56 286 TYR A C 1
ATOM 2294 O O . TYR A 1 286 ? -4.508 12.572 28.707 1.00 96.56 286 TYR A O 1
ATOM 2302 N N . GLN A 1 287 ? -5.132 11.041 30.223 1.00 97.50 287 GLN A N 1
ATOM 2303 C CA . GLN A 1 287 ? -4.465 9.917 29.577 1.00 97.50 287 GLN A CA 1
ATOM 2304 C C . GLN A 1 287 ? -5.079 9.643 28.197 1.00 97.50 287 GLN A C 1
ATOM 2306 O O . GLN A 1 287 ? -4.339 9.499 27.221 1.00 97.50 287 GLN A O 1
ATOM 2311 N N . LYS A 1 288 ? -6.414 9.681 28.067 1.00 98.38 288 LYS A N 1
ATOM 2312 C CA . LYS A 1 288 ? -7.120 9.564 26.777 1.00 98.38 288 LYS A CA 1
ATOM 2313 C C . LYS A 1 288 ? -6.727 10.670 25.799 1.00 98.38 288 LYS A C 1
ATOM 2315 O O . LYS A 1 288 ? -6.367 10.355 24.668 1.00 98.38 288 LYS A O 1
ATOM 2320 N N . MET A 1 289 ? -6.686 11.939 26.215 1.00 97.62 289 MET A N 1
ATOM 2321 C CA . MET A 1 289 ? -6.208 13.052 25.366 1.00 97.62 289 MET A CA 1
ATOM 2322 C C . MET A 1 289 ? -4.777 12.831 24.852 1.00 97.62 289 MET A C 1
ATOM 2324 O O . MET A 1 289 ? -4.390 13.291 23.775 1.00 97.62 289 MET A O 1
ATOM 2328 N N . THR A 1 290 ? -3.979 12.101 25.621 1.00 94.75 290 THR A N 1
ATOM 2329 C CA . THR A 1 290 ? -2.569 11.844 25.341 1.00 94.75 290 THR A CA 1
ATOM 2330 C C . THR A 1 290 ? -2.379 10.607 24.449 1.00 94.75 290 THR A C 1
ATOM 2332 O O . THR A 1 290 ? -1.459 10.583 23.622 1.00 94.75 290 THR A O 1
ATOM 2335 N N . ALA A 1 291 ? -3.260 9.610 24.569 1.00 96.62 291 ALA A N 1
ATOM 2336 C CA . ALA A 1 291 ? -3.248 8.348 23.824 1.00 96.62 291 ALA A CA 1
ATOM 2337 C C . ALA A 1 291 ? -4.053 8.378 22.512 1.00 96.62 291 ALA A C 1
ATOM 2339 O O . ALA A 1 291 ? -3.766 7.599 21.603 1.00 96.62 291 ALA A O 1
ATOM 2340 N N . LEU A 1 292 ? -5.037 9.272 22.393 1.00 98.62 292 LEU A N 1
ATOM 2341 C CA . LEU A 1 292 ? -6.012 9.292 21.304 1.00 98.62 292 LEU A CA 1
ATOM 2342 C C . LEU A 1 292 ? -6.062 10.638 20.580 1.00 98.62 292 LEU A C 1
ATOM 2344 O O . LEU A 1 292 ? -5.695 11.684 21.116 1.00 98.62 292 LEU A O 1
ATOM 2348 N N . ARG A 1 293 ? -6.547 10.614 19.345 1.00 98.69 293 ARG A N 1
ATOM 2349 C CA . ARG A 1 293 ? -6.842 11.783 18.514 1.00 98.69 293 ARG A CA 1
ATOM 2350 C C . ARG A 1 293 ? -8.231 11.644 17.911 1.00 98.69 293 ARG A C 1
ATOM 2352 O O . ARG A 1 293 ? -8.798 10.553 17.903 1.00 98.69 293 ARG A O 1
ATOM 2359 N N . LYS A 1 294 ? -8.741 12.744 17.370 1.00 98.69 294 LYS A N 1
ATOM 2360 C CA . LYS A 1 294 ? -9.943 12.768 16.536 1.00 98.69 294 LYS A CA 1
ATOM 2361 C C . LYS A 1 294 ? -9.556 13.043 15.096 1.00 98.69 294 LYS A C 1
ATOM 2363 O O . LYS A 1 294 ? -8.693 13.887 14.853 1.00 98.69 294 LYS A O 1
ATOM 2368 N N . ILE A 1 295 ? -10.186 12.352 14.157 1.00 98.62 295 ILE A N 1
ATOM 2369 C CA . ILE A 1 295 ? -10.050 12.629 12.728 1.00 98.62 295 ILE A CA 1
ATOM 2370 C C . ILE A 1 295 ? -11.331 13.255 12.189 1.00 98.62 295 ILE A C 1
ATOM 2372 O O . ILE A 1 295 ? -12.433 12.825 12.516 1.00 98.62 295 ILE A O 1
ATOM 2376 N N . GLU A 1 296 ? -11.178 14.280 11.360 1.00 97.88 296 GLU A N 1
ATOM 2377 C CA . GLU A 1 296 ? -12.282 15.002 10.732 1.00 97.88 296 GLU A CA 1
ATOM 2378 C C . GLU A 1 296 ? -12.006 15.219 9.242 1.00 97.88 296 GLU A C 1
ATOM 2380 O O . GLU A 1 296 ? -10.856 15.212 8.790 1.00 97.88 296 GLU A O 1
ATOM 2385 N N . ASN A 1 297 ? -13.073 15.440 8.477 1.00 97.50 297 ASN A N 1
ATOM 2386 C CA . ASN A 1 297 ? -12.992 15.831 7.077 1.00 97.50 297 ASN A CA 1
ATOM 2387 C C . ASN A 1 297 ? -13.013 17.356 6.976 1.00 97.50 297 ASN A C 1
ATOM 2389 O O . ASN A 1 297 ? -13.903 18.017 7.508 1.00 97.50 297 ASN A O 1
ATOM 2393 N N . LYS A 1 298 ? -12.038 17.920 6.266 1.00 95.88 298 LYS A N 1
ATOM 2394 C CA . LYS A 1 298 ? -12.010 19.332 5.889 1.00 95.88 298 LYS A CA 1
ATOM 2395 C C . LYS A 1 298 ? -12.165 19.439 4.381 1.00 95.88 298 LYS A C 1
ATOM 2397 O O . LYS A 1 298 ? -11.343 18.905 3.643 1.00 95.88 298 LYS A O 1
ATOM 2402 N N . TYR A 1 299 ? -13.169 20.179 3.936 1.00 95.31 299 TYR A N 1
ATOM 2403 C CA . TYR A 1 299 ? -13.372 20.472 2.522 1.00 95.31 299 TYR A CA 1
ATOM 2404 C C . TYR A 1 299 ? -12.735 21.814 2.186 1.00 95.31 299 TYR A C 1
ATOM 2406 O O . TYR A 1 299 ? -12.964 22.820 2.861 1.00 95.31 299 TYR A O 1
ATOM 2414 N N . VAL A 1 300 ? -11.900 21.814 1.156 1.00 90.12 300 VAL A N 1
ATOM 2415 C CA . VAL A 1 300 ? -11.303 23.017 0.578 1.00 90.12 300 VAL A CA 1
ATOM 2416 C C . VAL A 1 300 ? -11.503 22.962 -0.924 1.00 90.12 300 VAL A C 1
ATOM 2418 O O . VAL A 1 300 ? -11.545 21.876 -1.498 1.00 90.12 300 VAL A O 1
ATOM 2421 N N . LYS A 1 301 ? -11.625 24.131 -1.552 1.00 92.50 301 LYS A N 1
ATOM 2422 C CA . LYS A 1 301 ? -11.738 24.217 -3.004 1.00 92.50 301 LYS A CA 1
ATOM 2423 C C . LYS A 1 301 ? -10.488 23.618 -3.648 1.00 92.50 301 LYS A C 1
ATOM 2425 O O . LYS A 1 301 ? -9.373 24.042 -3.341 1.00 92.50 301 LYS A O 1
ATOM 2430 N N . ASP A 1 302 ? -10.681 22.632 -4.511 1.00 90.69 302 ASP A N 1
ATOM 2431 C CA . ASP A 1 302 ? -9.613 22.005 -5.266 1.00 90.69 302 ASP A CA 1
ATOM 2432 C C . ASP A 1 302 ? -9.084 22.997 -6.318 1.00 90.69 302 ASP A C 1
ATOM 2434 O O . ASP A 1 302 ? -9.874 23.571 -7.072 1.00 90.69 302 ASP A O 1
ATOM 2438 N N . PRO A 1 303 ? -7.770 23.261 -6.367 1.00 89.19 303 PRO A N 1
ATOM 2439 C CA . PRO A 1 303 ? -7.216 24.223 -7.313 1.00 89.19 303 PRO A CA 1
ATOM 2440 C C . PRO A 1 303 ? -7.224 23.724 -8.766 1.00 89.19 303 PRO A C 1
ATOM 2442 O O . PRO A 1 303 ? -7.168 24.548 -9.675 1.00 89.19 303 PRO A O 1
ATOM 2445 N N . ALA A 1 304 ? -7.269 22.409 -8.999 1.00 88.81 304 ALA A N 1
ATOM 2446 C CA . ALA A 1 304 ? -7.213 21.810 -10.326 1.00 88.81 304 ALA A CA 1
ATOM 2447 C C . ALA A 1 304 ? -8.585 21.769 -11.011 1.00 88.81 304 ALA A C 1
ATOM 2449 O O . ALA A 1 304 ? -8.651 21.995 -12.218 1.00 88.81 304 ALA A O 1
ATOM 2450 N N . ASP A 1 305 ? -9.666 21.496 -10.274 1.00 90.50 305 ASP A N 1
ATOM 2451 C CA . ASP A 1 305 ? -11.018 21.411 -10.854 1.00 90.50 305 ASP A CA 1
ATOM 2452 C C . ASP A 1 305 ? -12.044 22.401 -10.277 1.00 90.50 305 ASP A C 1
ATOM 2454 O O . ASP A 1 305 ? -13.106 22.603 -10.865 1.00 90.50 305 ASP A O 1
ATOM 2458 N N . GLY A 1 306 ? -11.722 23.085 -9.178 1.00 91.31 306 GLY A N 1
ATOM 2459 C CA . GLY A 1 306 ? -12.568 24.113 -8.581 1.00 91.31 306 GLY A CA 1
ATOM 2460 C C . GLY A 1 306 ? -13.714 23.598 -7.706 1.00 91.31 306 GLY A C 1
ATOM 2461 O O . GLY A 1 306 ? -14.476 24.431 -7.211 1.00 91.31 306 GLY A O 1
ATOM 2462 N N . ASN A 1 307 ? -13.845 22.288 -7.480 1.00 93.25 307 ASN A N 1
ATOM 2463 C CA . ASN A 1 307 ? -14.893 21.716 -6.631 1.00 93.25 307 ASN A CA 1
ATOM 2464 C C . ASN A 1 307 ? -14.481 21.685 -5.150 1.00 93.25 307 ASN A C 1
ATOM 2466 O O . ASN A 1 307 ? -13.302 21.692 -4.812 1.00 93.25 307 ASN A O 1
ATOM 2470 N N . ASP A 1 308 ? -15.453 21.618 -4.239 1.00 94.31 308 ASP A N 1
ATOM 2471 C CA . ASP A 1 308 ? -15.250 21.567 -2.781 1.00 94.31 308 ASP A CA 1
ATOM 2472 C C . ASP A 1 308 ? -15.845 20.288 -2.151 1.00 94.31 308 ASP A C 1
ATOM 2474 O O . ASP A 1 308 ? -16.311 20.279 -1.005 1.00 94.31 308 ASP A O 1
ATOM 2478 N N . VAL A 1 309 ? -15.853 19.199 -2.927 1.00 95.31 309 VAL A N 1
ATOM 2479 C CA . VAL A 1 309 ? -16.480 17.912 -2.568 1.00 95.31 309 VAL A CA 1
ATOM 2480 C C . VAL A 1 309 ? -15.480 16.840 -2.127 1.00 95.31 309 VAL A C 1
ATOM 2482 O O . VAL A 1 309 ? -15.881 15.762 -1.688 1.00 95.31 309 VAL A O 1
ATOM 2485 N N . TYR A 1 310 ? -14.179 17.124 -2.215 1.00 95.62 310 TYR A N 1
ATOM 2486 C CA . TYR A 1 310 ? -13.122 16.212 -1.778 1.00 95.62 310 TYR A CA 1
ATOM 2487 C C . TYR A 1 310 ? -12.675 16.562 -0.366 1.00 95.62 310 TYR A C 1
ATOM 2489 O O . TYR A 1 310 ? -12.278 17.698 -0.090 1.00 95.62 310 TYR A O 1
ATOM 2497 N N . ALA A 1 311 ? -12.725 15.583 0.530 1.00 96.12 311 ALA A N 1
ATOM 2498 C CA . ALA A 1 311 ? -12.246 15.767 1.886 1.00 96.12 311 ALA A CA 1
ATOM 2499 C C . ALA A 1 311 ? -10.716 15.666 1.950 1.00 96.12 311 ALA A C 1
ATOM 2501 O O . ALA A 1 311 ? -10.101 14.779 1.364 1.00 96.12 311 ALA A O 1
ATOM 2502 N N . THR A 1 312 ? -10.104 16.532 2.748 1.00 96.19 312 THR A N 1
ATOM 2503 C CA . THR A 1 312 ? -8.760 16.350 3.300 1.00 96.19 312 THR A CA 1
ATOM 2504 C C . THR A 1 312 ? -8.916 15.905 4.751 1.00 96.19 312 THR A C 1
ATOM 2506 O O . THR A 1 312 ? -9.684 16.517 5.498 1.00 96.19 312 THR A O 1
ATOM 2509 N N . ASN A 1 313 ? -8.209 14.860 5.185 1.00 97.75 313 ASN A N 1
ATOM 2510 C CA . ASN A 1 313 ? -8.303 14.428 6.579 1.00 97.75 313 ASN A CA 1
ATOM 2511 C C . ASN A 1 313 ? -7.493 15.358 7.496 1.00 97.75 313 ASN A C 1
ATOM 2513 O O . ASN A 1 313 ? -6.357 15.725 7.195 1.00 97.75 313 ASN A O 1
ATOM 2517 N N . VAL A 1 314 ? -8.058 15.710 8.649 1.00 98.31 314 VAL A N 1
ATOM 2518 C CA . VAL A 1 314 ? -7.389 16.502 9.686 1.00 98.31 314 VAL A CA 1
ATOM 2519 C C . VAL A 1 314 ? -7.434 15.734 10.995 1.00 98.31 314 VAL A C 1
ATOM 2521 O O . VAL A 1 314 ? -8.511 15.432 11.503 1.00 98.31 314 VAL A O 1
ATOM 2524 N N . VAL A 1 315 ? -6.262 15.438 11.550 1.00 98.62 315 VAL A N 1
ATOM 2525 C CA . VAL A 1 315 ? -6.123 14.798 12.860 1.00 98.62 315 VAL A CA 1
ATOM 2526 C C . VAL A 1 315 ? -5.897 15.881 13.907 1.00 98.62 315 VAL A C 1
ATOM 2528 O O . VAL A 1 315 ? -4.970 16.685 13.795 1.00 98.62 315 VAL A O 1
ATOM 2531 N N . LYS A 1 316 ? -6.736 15.908 14.939 1.00 98.38 316 LYS A N 1
ATOM 2532 C CA . LYS A 1 316 ? -6.708 16.902 16.017 1.00 98.38 316 LYS A CA 1
ATOM 2533 C C . LYS A 1 316 ? -6.466 16.239 17.366 1.00 98.38 316 LYS A C 1
ATOM 2535 O O . LYS A 1 316 ? -6.846 15.090 17.599 1.00 98.38 316 LYS A O 1
ATOM 2540 N N . ASN A 1 317 ? -5.832 16.988 18.264 1.00 98.38 317 ASN A N 1
ATOM 2541 C CA . ASN A 1 317 ? -5.811 16.629 19.679 1.00 98.38 317 ASN A CA 1
ATOM 2542 C C . ASN A 1 317 ? -7.241 16.665 20.227 1.00 98.38 317 ASN A C 1
ATOM 2544 O O . ASN A 1 317 ? -8.021 17.529 19.828 1.00 98.38 317 ASN A O 1
ATOM 2548 N N . LEU A 1 318 ? -7.560 15.742 21.134 1.00 97.94 318 LEU A N 1
ATOM 2549 C CA . LEU A 1 318 ? -8.840 15.763 21.832 1.00 97.94 318 LEU A CA 1
ATOM 2550 C C . LEU A 1 318 ? -8.885 16.913 22.832 1.00 97.94 318 LEU A C 1
ATOM 2552 O O . LEU A 1 318 ? -7.899 17.194 23.516 1.00 97.94 318 LEU A O 1
ATOM 2556 N N . THR A 1 319 ? -10.056 17.526 22.945 1.00 98.12 319 THR A N 1
ATOM 2557 C CA . THR A 1 319 ? -10.429 18.315 24.120 1.00 98.12 319 THR A CA 1
ATOM 2558 C C . THR A 1 319 ? -10.738 17.403 25.311 1.00 98.12 319 THR A C 1
ATOM 2560 O O . THR A 1 319 ? -11.026 16.215 25.144 1.00 98.12 319 THR A O 1
ATOM 2563 N N . GLU A 1 320 ? -10.704 17.951 26.527 1.00 98.00 320 GLU A N 1
ATOM 2564 C CA . GLU A 1 320 ? -11.073 17.198 27.734 1.00 98.00 320 GLU A CA 1
ATOM 2565 C C . GLU A 1 320 ? -12.534 16.718 27.672 1.00 98.00 320 GLU A C 1
ATOM 2567 O O . GLU A 1 320 ? -12.825 15.571 28.010 1.00 98.00 320 GLU A O 1
ATOM 2572 N N . ASP A 1 321 ? -13.443 17.557 27.169 1.00 98.00 321 ASP A N 1
ATOM 2573 C CA . ASP A 1 321 ? -14.862 17.217 27.029 1.00 98.00 321 ASP A CA 1
ATOM 2574 C C . ASP A 1 321 ? -15.104 16.100 26.010 1.00 98.00 321 ASP A C 1
ATOM 2576 O O . ASP A 1 321 ? -15.944 15.230 26.237 1.00 98.00 321 ASP A O 1
ATOM 2580 N N . GLU A 1 322 ? -14.366 16.080 24.896 1.00 98.19 322 GLU A N 1
ATOM 2581 C CA . GLU A 1 322 ? -14.406 14.953 23.958 1.00 98.19 322 GLU A CA 1
ATOM 2582 C C . GLU A 1 322 ? -13.857 13.681 24.606 1.00 98.19 322 GLU A C 1
ATOM 2584 O O . GLU A 1 322 ? -14.479 12.631 24.487 1.00 98.19 322 GLU A O 1
ATOM 2589 N N . ALA A 1 323 ? -12.747 13.763 25.346 1.00 98.25 323 ALA A N 1
ATOM 2590 C CA . ALA A 1 323 ? -12.164 12.605 26.021 1.00 98.25 323 ALA A CA 1
ATOM 2591 C C . ALA A 1 323 ? -13.094 12.015 27.097 1.00 98.25 323 ALA A C 1
ATOM 2593 O O . ALA A 1 323 ? -13.187 10.792 27.223 1.00 98.25 323 ALA A O 1
ATOM 2594 N N . LYS A 1 324 ? -13.830 12.859 27.833 1.00 98.06 324 LYS A N 1
ATOM 2595 C CA . LYS A 1 324 ? -14.834 12.432 28.825 1.00 98.06 324 LYS A CA 1
ATOM 2596 C C . LYS A 1 324 ? -16.018 11.685 28.211 1.00 98.06 324 LYS A C 1
ATOM 2598 O O . LYS A 1 324 ? -16.626 10.871 28.900 1.00 98.06 324 LYS A O 1
ATOM 2603 N N . LYS A 1 325 ? -16.337 11.920 26.933 1.00 98.00 325 LYS A N 1
ATOM 2604 C CA . LYS A 1 325 ? -17.395 11.187 26.211 1.00 98.00 325 LYS A CA 1
ATOM 2605 C C . LYS A 1 325 ? -16.982 9.766 25.822 1.00 98.00 325 LYS A C 1
ATOM 2607 O O . LYS A 1 325 ? -17.848 8.962 25.494 1.00 98.00 325 LYS A O 1
ATOM 2612 N N . LEU A 1 326 ? -15.686 9.444 25.867 1.00 98.50 326 LEU A N 1
ATOM 2613 C CA . LEU A 1 326 ? -15.159 8.143 25.455 1.00 98.50 326 LEU A CA 1
ATOM 2614 C C . LEU A 1 326 ? -15.286 7.110 26.585 1.00 98.50 326 LEU A C 1
ATOM 2616 O O . LEU A 1 326 ? -14.305 6.773 27.257 1.00 98.50 326 LEU A O 1
ATOM 2620 N N . THR A 1 327 ? -16.514 6.659 26.840 1.00 97.62 327 THR A N 1
ATOM 2621 C CA . THR A 1 327 ? -16.877 5.771 27.963 1.00 97.62 327 THR A CA 1
ATOM 2622 C C . THR A 1 327 ? -17.163 4.328 27.548 1.00 97.62 327 THR A C 1
ATOM 2624 O O . THR A 1 327 ? -17.202 3.445 28.402 1.00 97.62 327 THR A O 1
ATOM 2627 N N . SER A 1 328 ? -17.329 4.063 26.252 1.00 98.56 328 SER A N 1
ATOM 2628 C CA . SER A 1 328 ? -17.580 2.730 25.690 1.00 98.56 328 SER A CA 1
ATOM 2629 C C . SER A 1 328 ? -16.747 2.497 24.432 1.00 98.56 328 SER A C 1
ATOM 2631 O O . SER A 1 328 ? -16.257 3.446 23.821 1.00 98.56 328 SER A O 1
ATOM 2633 N N . PHE A 1 329 ? -16.598 1.242 24.008 1.00 98.69 329 PHE A N 1
ATOM 2634 C CA . PHE A 1 329 ? -15.908 0.948 22.751 1.00 98.69 329 PHE A CA 1
ATOM 2635 C C . PHE A 1 329 ? -16.579 1.644 21.553 1.00 98.69 329 PHE A C 1
ATOM 2637 O O . PHE A 1 329 ? -15.896 2.319 20.788 1.00 98.69 329 PHE A O 1
ATOM 2644 N N . ASP A 1 330 ? -17.910 1.585 21.461 1.00 98.56 330 ASP A N 1
ATOM 2645 C CA . ASP A 1 330 ? -18.678 2.226 20.383 1.00 98.56 330 ASP A CA 1
ATOM 2646 C C . ASP A 1 330 ? -18.467 3.743 20.341 1.00 98.56 330 ASP A C 1
ATOM 2648 O O . ASP A 1 330 ? -18.332 4.322 19.265 1.00 98.56 330 ASP A O 1
ATOM 2652 N N . SER A 1 331 ? -18.296 4.390 21.501 1.00 98.56 331 SER A N 1
ATOM 2653 C CA . SER A 1 331 ? -18.000 5.826 21.544 1.00 98.56 331 SER A CA 1
ATOM 2654 C C . SER A 1 331 ? -16.682 6.192 20.843 1.00 98.56 331 SER A C 1
ATOM 2656 O O . SER A 1 331 ? -16.547 7.321 20.374 1.00 98.56 331 SER A O 1
ATOM 2658 N N . LEU A 1 332 ? -15.725 5.263 20.707 1.00 98.88 332 LEU A N 1
ATOM 2659 C CA . LEU A 1 332 ? -14.505 5.479 19.917 1.00 98.88 332 LEU A CA 1
ATOM 2660 C C . LEU A 1 332 ? -14.809 5.533 18.411 1.00 98.88 332 LEU A C 1
ATOM 2662 O O . LEU A 1 332 ? -14.181 6.306 17.684 1.00 98.88 332 LEU A O 1
ATOM 2666 N N . ILE A 1 333 ? -15.767 4.730 17.946 1.00 98.75 333 ILE A N 1
ATOM 2667 C CA . ILE A 1 333 ? -16.208 4.699 16.548 1.00 98.75 333 ILE A CA 1
ATOM 2668 C C . ILE A 1 333 ? -17.026 5.961 16.259 1.00 98.75 333 ILE A C 1
ATOM 2670 O O . ILE A 1 333 ? -16.660 6.736 15.374 1.00 98.75 333 ILE A O 1
ATOM 2674 N N . ASP A 1 334 ? -18.056 6.218 17.068 1.00 98.25 334 ASP A N 1
ATOM 2675 C CA . ASP A 1 334 ? -19.014 7.315 16.874 1.00 98.25 334 ASP A CA 1
ATOM 2676 C C . ASP A 1 334 ? -18.360 8.701 16.938 1.00 98.25 334 ASP A C 1
ATOM 2678 O O . ASP A 1 334 ? -18.779 9.635 16.254 1.00 98.25 334 ASP A O 1
ATOM 2682 N N . ASN A 1 335 ? -17.300 8.848 17.740 1.00 98.44 335 ASN A N 1
ATOM 2683 C CA . ASN A 1 335 ? -16.565 10.109 17.872 1.00 98.44 335 ASN A CA 1
ATOM 2684 C C . ASN A 1 335 ? -15.341 10.198 16.943 1.00 98.44 335 ASN A C 1
ATOM 2686 O O . ASN A 1 335 ? -14.521 11.101 17.112 1.00 98.44 335 ASN A O 1
ATOM 2690 N N . ASN A 1 336 ? -15.220 9.307 15.951 1.00 98.56 336 ASN A N 1
ATOM 2691 C CA . ASN A 1 336 ? -14.157 9.310 14.940 1.00 98.56 336 ASN A CA 1
ATOM 2692 C C . ASN A 1 336 ? -12.742 9.308 15.546 1.00 98.56 336 ASN A C 1
ATOM 2694 O O . ASN A 1 336 ? -11.888 10.134 15.206 1.00 98.56 336 ASN A O 1
ATOM 2698 N N . ILE A 1 337 ? -12.490 8.375 16.462 1.00 98.88 337 ILE A N 1
ATOM 2699 C CA . ILE A 1 337 ? -11.246 8.307 17.228 1.00 98.88 337 ILE A CA 1
ATOM 2700 C C . ILE A 1 337 ? -10.201 7.415 16.547 1.00 98.88 337 ILE A C 1
ATOM 2702 O O . ILE A 1 337 ? -10.506 6.389 15.934 1.00 98.88 337 ILE A O 1
ATOM 2706 N N . LEU A 1 338 ? -8.931 7.793 16.689 1.00 98.81 338 LEU A N 1
ATOM 2707 C CA . LEU A 1 338 ? -7.766 6.990 16.316 1.00 98.81 338 LEU A CA 1
ATOM 2708 C C . LEU A 1 338 ? -6.651 7.113 17.361 1.00 98.81 338 LEU A C 1
ATOM 2710 O O . LEU A 1 338 ? -6.622 8.054 18.154 1.00 98.81 338 LEU A O 1
ATOM 2714 N N . SER A 1 339 ? -5.716 6.165 17.357 1.00 98.31 339 SER A N 1
ATOM 2715 C CA . SER A 1 339 ? -4.545 6.209 18.237 1.00 98.31 339 SER A CA 1
ATOM 2716 C C . SER A 1 339 ? -3.592 7.345 17.865 1.00 98.31 339 SER A C 1
ATOM 2718 O O . SER A 1 339 ? -3.270 7.558 16.698 1.00 98.31 339 SER A O 1
ATOM 2720 N N . ALA A 1 340 ? -3.061 8.027 18.876 1.00 96.94 340 ALA A N 1
ATOM 2721 C CA . ALA A 1 340 ? -2.021 9.042 18.728 1.00 96.94 340 ALA A CA 1
ATOM 2722 C C . ALA A 1 340 ? -0.608 8.456 18.566 1.00 96.94 340 ALA A C 1
ATOM 2724 O O . ALA A 1 340 ? 0.340 9.211 18.351 1.00 96.94 340 ALA A O 1
ATOM 2725 N N . ARG A 1 341 ? -0.445 7.133 18.727 1.00 95.25 341 ARG A N 1
ATOM 2726 C CA . ARG A 1 341 ? 0.871 6.473 18.794 1.00 95.25 341 ARG A CA 1
ATOM 2727 C C . ARG A 1 341 ? 1.674 6.642 17.508 1.00 95.25 341 ARG A C 1
ATOM 2729 O O . ARG A 1 341 ? 2.879 6.858 17.569 1.00 95.25 341 ARG A O 1
ATOM 2736 N N . GLU A 1 342 ? 1.004 6.571 16.361 1.00 95.38 342 GLU A N 1
ATOM 2737 C CA . GLU A 1 342 ? 1.653 6.671 15.046 1.00 95.38 342 GLU A CA 1
ATOM 2738 C C . GLU A 1 342 ? 0.969 7.663 14.091 1.00 95.38 342 GLU A C 1
ATOM 2740 O O . GLU A 1 342 ? 1.486 7.925 13.004 1.00 95.38 342 GLU A O 1
ATOM 2745 N N . TYR A 1 343 ? -0.153 8.265 14.503 1.00 96.62 343 TYR A N 1
ATOM 2746 C CA . TYR A 1 343 ? -0.851 9.306 13.749 1.00 96.62 343 TYR A CA 1
ATOM 2747 C C . TYR A 1 343 ? -0.750 10.640 14.489 1.00 96.62 343 TYR A C 1
ATOM 2749 O O . TYR A 1 343 ? -1.331 10.841 15.558 1.00 96.62 343 TYR A O 1
ATOM 2757 N N . LYS A 1 344 ? 0.042 11.552 13.925 1.00 94.56 344 LYS A N 1
ATOM 2758 C CA . LYS A 1 344 ? 0.317 12.865 14.511 1.00 94.56 344 LYS A CA 1
ATOM 2759 C C . LYS A 1 344 ? -0.850 13.812 14.252 1.00 94.56 344 LYS A C 1
ATOM 2761 O O . LYS A 1 344 ? -1.529 13.710 13.238 1.00 94.56 344 LYS A O 1
ATOM 2766 N N . ALA A 1 345 ? -1.058 14.769 15.153 1.00 96.81 345 ALA A N 1
ATOM 2767 C CA . ALA A 1 345 ? -1.976 15.866 14.873 1.00 96.81 345 ALA A CA 1
ATOM 2768 C C . ALA A 1 345 ? -1.445 16.697 13.695 1.00 96.81 345 ALA A C 1
ATOM 2770 O O . ALA A 1 345 ? -0.247 16.974 13.617 1.00 96.81 345 ALA A O 1
ATOM 2771 N N . GLY A 1 346 ? -2.332 17.084 12.787 1.00 97.62 346 GLY A N 1
ATOM 2772 C CA . GLY A 1 346 ? -1.965 17.783 11.567 1.00 97.62 346 GLY A CA 1
ATOM 2773 C C . GLY A 1 346 ? -2.961 17.564 10.437 1.00 97.62 346 GLY A C 1
ATOM 2774 O O . GLY A 1 346 ? -3.929 16.810 10.553 1.00 97.62 346 GLY A O 1
ATOM 2775 N N . THR A 1 347 ? -2.705 18.254 9.331 1.00 97.12 347 THR A N 1
ATOM 2776 C CA . THR A 1 347 ? -3.440 18.044 8.083 1.00 97.12 347 THR A CA 1
ATOM 2777 C C . THR A 1 347 ? -2.751 16.941 7.293 1.00 97.12 347 THR A C 1
ATOM 2779 O O . THR A 1 347 ? -1.551 17.015 7.044 1.00 97.12 347 THR A O 1
ATOM 2782 N N . TYR A 1 348 ? -3.517 15.929 6.908 1.00 96.50 348 TYR A N 1
ATOM 2783 C CA . TYR A 1 348 ? -3.088 14.866 6.013 1.00 96.50 348 TYR A CA 1
ATOM 2784 C C . TYR A 1 348 ? -3.583 15.228 4.620 1.00 96.50 348 TYR A C 1
ATOM 2786 O O . TYR A 1 348 ? -4.743 14.986 4.284 1.00 96.50 348 TYR A O 1
ATOM 2794 N N . GLU A 1 349 ? -2.717 15.899 3.863 1.00 94.00 349 GLU A N 1
ATOM 2795 C CA . GLU A 1 349 ? -3.020 16.420 2.529 1.00 94.00 349 GLU A CA 1
ATOM 2796 C C . GLU A 1 349 ? -3.492 15.320 1.568 1.00 94.00 349 GLU A C 1
ATOM 2798 O O . GLU A 1 349 ? -3.151 14.146 1.705 1.00 94.00 349 GLU A O 1
ATOM 2803 N N . ARG A 1 350 ? -4.306 15.690 0.579 1.00 94.25 350 ARG A N 1
ATOM 2804 C CA . ARG A 1 350 ? -4.686 14.740 -0.470 1.00 94.25 350 ARG A CA 1
ATOM 2805 C C . ARG A 1 350 ? -3.472 14.396 -1.324 1.00 94.25 350 ARG A C 1
ATOM 2807 O O . ARG A 1 350 ? -2.616 15.253 -1.532 1.00 94.25 350 ARG A O 1
ATOM 2814 N N . ASN A 1 351 ? -3.446 13.175 -1.860 1.00 94.00 351 ASN A N 1
ATOM 2815 C CA . ASN A 1 351 ? -2.342 12.683 -2.691 1.00 94.00 351 ASN A CA 1
ATOM 2816 C C . ASN A 1 351 ? -0.999 12.653 -1.929 1.00 94.00 351 ASN A C 1
ATOM 2818 O O . ASN A 1 351 ? 0.058 12.947 -2.485 1.00 94.00 351 ASN A O 1
ATOM 2822 N N . GLY A 1 352 ? -1.059 12.337 -0.632 1.00 93.81 352 GLY A N 1
ATOM 2823 C CA . GLY A 1 352 ? 0.092 12.287 0.262 1.00 93.81 352 GLY A CA 1
ATOM 2824 C C . GLY A 1 352 ? 0.644 10.872 0.434 1.00 93.81 352 GLY A C 1
ATOM 2825 O O . GLY A 1 352 ? -0.052 9.872 0.243 1.00 93.81 352 GLY A O 1
ATOM 2826 N N . TYR A 1 353 ? 1.902 10.779 0.871 1.00 93.88 353 TYR A N 1
ATOM 2827 C CA . TYR A 1 353 ? 2.625 9.517 1.081 1.00 93.88 353 TYR A CA 1
ATOM 2828 C C . TYR A 1 353 ? 2.285 8.905 2.452 1.00 93.88 353 TYR A C 1
ATOM 2830 O O . TYR A 1 353 ? 3.153 8.643 3.288 1.00 93.88 353 TYR A O 1
ATOM 2838 N N . PHE A 1 354 ? 0.993 8.707 2.709 1.00 94.88 354 PHE A N 1
ATOM 2839 C CA . PHE A 1 354 ? 0.491 8.177 3.972 1.00 94.88 354 PHE A CA 1
ATOM 2840 C C . PHE A 1 354 ? 0.253 6.671 3.892 1.00 94.88 354 PHE A C 1
ATOM 2842 O O . PHE A 1 354 ? -0.208 6.139 2.888 1.00 94.88 354 PHE A O 1
ATOM 2849 N N . THR A 1 355 ? 0.562 5.974 4.983 1.00 95.94 355 THR A N 1
ATOM 2850 C CA . THR A 1 355 ? 0.335 4.531 5.124 1.00 95.94 355 THR A CA 1
ATOM 2851 C C . THR A 1 355 ? -0.478 4.265 6.378 1.00 95.94 355 THR A C 1
ATOM 2853 O O . THR A 1 355 ? -0.349 4.981 7.375 1.00 95.94 355 THR A O 1
ATOM 2856 N N . ILE A 1 356 ? -1.303 3.222 6.332 1.00 97.75 356 ILE A N 1
ATOM 2857 C CA . ILE A 1 356 ? -2.050 2.755 7.496 1.00 97.75 356 ILE A CA 1
ATOM 2858 C C . ILE A 1 356 ? -1.155 1.821 8.290 1.00 97.75 356 ILE A C 1
ATOM 2860 O O . ILE A 1 356 ? -0.611 0.853 7.757 1.00 97.75 356 ILE A O 1
ATOM 2864 N N . LYS A 1 357 ? -0.967 2.136 9.565 1.00 97.69 357 LYS A N 1
ATOM 2865 C CA . LYS A 1 357 ? -0.159 1.344 10.481 1.00 97.69 357 LYS A CA 1
ATOM 2866 C C . LYS A 1 357 ? -0.919 0.110 10.930 1.00 97.69 357 LYS A C 1
ATOM 2868 O O . LYS A 1 357 ? -2.100 0.182 11.252 1.00 97.69 357 LYS A O 1
ATOM 2873 N N . LEU A 1 358 ? -0.210 -1.011 10.968 1.00 98.00 358 LEU A N 1
ATOM 2874 C CA . LEU A 1 358 ? -0.756 -2.319 11.310 1.00 98.00 358 LEU A CA 1
ATOM 2875 C C . LEU A 1 358 ? -1.165 -2.400 12.789 1.00 98.00 358 LEU A C 1
ATOM 2877 O O . LEU A 1 358 ? -2.131 -3.080 13.125 1.00 98.00 358 LEU A O 1
ATOM 2881 N N . PHE A 1 359 ? -0.448 -1.695 13.673 1.00 98.38 359 PHE A N 1
ATOM 2882 C CA . PHE A 1 359 ? -0.634 -1.790 15.126 1.00 98.38 359 PHE A CA 1
ATOM 2883 C C . PHE A 1 359 ? -1.137 -0.505 15.793 1.00 98.38 359 PHE A C 1
ATOM 2885 O O . PHE A 1 359 ? -1.265 -0.487 17.019 1.00 98.38 359 PHE A O 1
ATOM 2892 N N . ALA A 1 360 ? -1.458 0.551 15.038 1.00 98.12 360 ALA A N 1
ATOM 2893 C CA . ALA A 1 360 ? -2.113 1.750 15.567 1.00 98.12 360 ALA A CA 1
ATOM 2894 C C . ALA A 1 360 ? -3.589 1.788 15.128 1.00 98.12 360 ALA A C 1
ATOM 2896 O O . ALA A 1 360 ? -3.850 1.981 13.937 1.00 98.12 360 ALA A O 1
ATOM 2897 N N . PRO A 1 361 ? -4.551 1.617 16.058 1.00 98.56 361 PRO A N 1
ATOM 2898 C CA . PRO A 1 361 ? -5.962 1.536 15.706 1.00 98.56 361 PRO A CA 1
ATOM 2899 C C . PRO A 1 361 ? -6.481 2.824 15.073 1.00 98.56 361 PRO A C 1
ATOM 2901 O O . PRO A 1 361 ? -6.215 3.928 15.561 1.00 98.56 361 PRO A O 1
ATOM 2904 N N . ILE A 1 362 ? -7.309 2.651 14.045 1.00 98.81 362 ILE A N 1
ATOM 2905 C CA . ILE A 1 362 ? -8.256 3.660 13.567 1.00 98.81 362 ILE A CA 1
ATOM 2906 C C . ILE A 1 362 ? -9.654 3.087 13.819 1.00 98.81 362 ILE A C 1
ATOM 2908 O O . ILE A 1 362 ? -10.181 2.329 13.000 1.00 98.81 362 ILE A O 1
ATOM 2912 N N . PHE A 1 363 ? -10.232 3.427 14.975 1.00 98.81 363 PHE A N 1
ATOM 2913 C CA . PHE A 1 363 ? -11.592 3.015 15.347 1.00 98.81 363 PHE A CA 1
ATOM 2914 C C . PHE A 1 363 ? -12.631 3.707 14.469 1.00 98.81 363 PHE A C 1
ATOM 2916 O O . PHE A 1 363 ? -13.626 3.100 14.086 1.00 98.81 363 PHE A O 1
ATOM 2923 N N . SER A 1 364 ? -12.340 4.960 14.116 1.00 98.62 364 SER A N 1
ATOM 2924 C CA . SER A 1 364 ? -13.119 5.792 13.212 1.00 98.62 364 SER A CA 1
ATOM 2925 C C . SER A 1 364 ? -13.589 5.049 11.956 1.00 98.62 364 SER A C 1
ATOM 2927 O O . SER A 1 364 ? -12.842 4.285 11.333 1.00 98.62 364 SER A O 1
ATOM 2929 N N . ALA A 1 365 ? -14.825 5.347 11.570 1.00 97.81 365 ALA A N 1
ATOM 2930 C CA . ALA A 1 365 ? -15.428 4.994 10.291 1.00 97.81 365 ALA A CA 1
ATOM 2931 C C . ALA A 1 365 ? -15.868 6.264 9.542 1.00 97.81 365 ALA A C 1
ATOM 2933 O O . ALA A 1 365 ? -16.929 6.295 8.922 1.00 97.81 365 ALA A O 1
ATOM 2934 N N . LEU A 1 366 ? -15.072 7.333 9.670 1.00 97.69 366 LEU A N 1
ATOM 2935 C CA . LEU A 1 366 ? -15.359 8.657 9.125 1.00 97.69 366 LEU A CA 1
ATOM 2936 C C . LEU A 1 366 ? -15.680 8.597 7.623 1.00 97.69 366 LEU A C 1
ATOM 2938 O O . LEU A 1 366 ? -14.784 8.468 6.787 1.00 97.69 366 LEU A O 1
ATOM 2942 N N . SER A 1 367 ? -16.965 8.752 7.311 1.00 95.00 367 SER A N 1
ATOM 2943 C CA . SER A 1 367 ? -17.501 8.875 5.956 1.00 95.00 367 SER A CA 1
ATOM 2944 C C . SER A 1 367 ? -17.337 10.298 5.429 1.00 95.00 367 SER A C 1
ATOM 2946 O O . SER A 1 367 ? -17.423 11.269 6.186 1.00 95.00 367 SER A O 1
ATOM 2948 N N . SER A 1 368 ? -17.150 10.446 4.119 1.00 93.25 368 SER A N 1
ATOM 2949 C CA . SER A 1 368 ? -17.356 11.724 3.437 1.00 93.25 368 SER A CA 1
ATOM 2950 C C . SER A 1 368 ? -18.855 12.001 3.289 1.00 93.25 368 SER A C 1
ATOM 2952 O O . SER A 1 368 ? -19.621 11.108 2.937 1.00 93.25 368 SER A O 1
ATOM 2954 N N . GLU A 1 369 ? -19.275 13.236 3.559 1.00 85.38 369 GLU A N 1
ATOM 2955 C CA . GLU A 1 369 ? -20.673 13.683 3.421 1.00 85.38 369 GLU A CA 1
ATOM 2956 C C . GLU A 1 369 ? -21.004 14.126 1.989 1.00 85.38 369 GLU A C 1
ATOM 2958 O O . GLU A 1 369 ? -22.171 14.231 1.629 1.00 85.38 369 GLU A O 1
ATOM 2963 N N . LYS A 1 370 ? -19.981 14.431 1.176 1.00 87.38 370 LYS A N 1
ATOM 2964 C CA . LYS A 1 370 ? -20.159 15.005 -0.166 1.00 87.38 370 LYS A CA 1
ATOM 2965 C C . LYS A 1 370 ? -19.716 14.077 -1.282 1.00 87.38 370 LYS A C 1
ATOM 2967 O O . LYS A 1 370 ? -20.478 13.825 -2.199 1.00 87.38 370 LYS A O 1
ATOM 2972 N N . GLY A 1 371 ? -18.465 13.635 -1.252 1.00 89.00 371 GLY A N 1
ATOM 2973 C CA . GLY A 1 371 ? -17.839 12.948 -2.374 1.00 89.00 371 GLY A CA 1
ATOM 2974 C C . GLY A 1 371 ? -16.842 11.930 -1.869 1.00 89.00 371 GLY A C 1
ATOM 2975 O O . GLY A 1 371 ? -17.219 10.864 -1.388 1.00 89.00 371 GLY A O 1
ATOM 2976 N N . THR A 1 372 ? -15.568 12.282 -1.967 1.00 89.88 372 THR A N 1
ATOM 2977 C CA . THR A 1 372 ? -14.465 11.357 -1.714 1.00 89.88 372 THR A CA 1
ATOM 2978 C C . THR A 1 372 ? -13.875 11.579 -0.322 1.00 89.88 372 THR A C 1
ATOM 2980 O O . THR A 1 372 ? -13.754 12.736 0.110 1.00 89.88 372 THR A O 1
ATOM 2983 N N . PRO A 1 373 ? -13.526 10.504 0.402 1.00 89.06 373 PRO A N 1
ATOM 2984 C CA . PRO A 1 373 ? -12.868 10.592 1.696 1.00 89.06 373 PRO A CA 1
ATOM 2985 C C . PRO A 1 373 ? -11.404 11.005 1.529 1.00 89.06 373 PRO A C 1
ATOM 2987 O O . PRO A 1 373 ? -10.795 10.799 0.482 1.00 89.06 373 PRO A O 1
ATOM 2990 N N . GLY A 1 374 ? -10.820 11.584 2.578 1.00 91.62 374 GLY A N 1
ATOM 2991 C CA . GLY A 1 374 ? -9.398 11.923 2.567 1.00 91.62 374 GLY A CA 1
ATOM 2992 C C . GLY A 1 374 ? -8.483 10.694 2.543 1.00 91.62 374 GLY A C 1
ATOM 2993 O O . GLY A 1 374 ? -8.902 9.561 2.774 1.00 91.62 374 GLY A O 1
ATOM 2994 N N . ASP A 1 375 ? -7.200 10.940 2.300 1.00 95.19 375 ASP A N 1
ATOM 2995 C CA . ASP A 1 375 ? -6.173 9.928 2.049 1.00 95.19 375 ASP A CA 1
ATOM 2996 C C . ASP A 1 375 ? -6.002 8.854 3.140 1.00 95.19 375 ASP A C 1
ATOM 2998 O O . ASP A 1 375 ? -5.749 7.689 2.822 1.00 95.19 375 ASP A O 1
ATOM 3002 N N . LEU A 1 376 ? -6.096 9.229 4.420 1.00 96.88 376 LEU A N 1
ATOM 3003 C CA . LEU A 1 376 ? -5.873 8.306 5.536 1.00 96.88 376 LEU A CA 1
ATOM 3004 C C . LEU A 1 376 ? -7.094 7.401 5.735 1.00 96.88 376 LEU A C 1
ATOM 3006 O O . LEU A 1 376 ? -6.981 6.177 5.757 1.00 96.88 376 LEU A O 1
ATOM 3010 N N . MET A 1 377 ? -8.283 7.996 5.828 1.00 97.88 377 MET A N 1
ATOM 3011 C CA . MET A 1 377 ? -9.517 7.227 5.995 1.00 97.88 377 MET A CA 1
ATOM 3012 C C . MET A 1 377 ? -9.860 6.422 4.748 1.00 97.88 377 MET A C 1
ATOM 3014 O O . MET A 1 377 ? -10.250 5.263 4.862 1.00 97.88 377 MET A O 1
ATOM 3018 N N . GLY A 1 378 ? -9.631 6.988 3.561 1.00 97.69 378 GLY A N 1
ATOM 3019 C CA . GLY A 1 378 ? -9.823 6.305 2.289 1.00 97.69 378 GLY A CA 1
ATOM 3020 C C . GLY A 1 378 ? -9.049 4.990 2.235 1.00 97.69 378 GLY A C 1
ATOM 3021 O O . GLY A 1 378 ? -9.643 3.948 1.974 1.00 97.69 378 GLY A O 1
ATOM 3022 N N . ARG A 1 379 ? -7.748 4.994 2.558 1.00 98.19 379 ARG A N 1
ATOM 3023 C CA . ARG A 1 379 ? -6.944 3.759 2.555 1.00 98.19 379 ARG A CA 1
ATOM 3024 C C . ARG A 1 379 ? -7.398 2.767 3.623 1.00 98.19 379 ARG A C 1
ATOM 3026 O O . ARG A 1 379 ? -7.466 1.573 3.339 1.00 98.19 379 ARG A O 1
ATOM 3033 N N . ARG A 1 380 ? -7.739 3.233 4.834 1.00 98.50 380 ARG A N 1
ATOM 3034 C CA . ARG A 1 380 ? -8.221 2.337 5.898 1.00 98.50 380 ARG A CA 1
ATOM 3035 C C . ARG A 1 380 ? -9.497 1.610 5.472 1.00 98.50 380 ARG A C 1
ATOM 3037 O O . ARG A 1 380 ? -9.513 0.385 5.500 1.00 98.50 380 ARG A O 1
ATOM 3044 N N . ILE A 1 381 ? -10.521 2.342 5.036 1.00 98.50 381 ILE A N 1
ATOM 3045 C CA . ILE A 1 381 ? -11.801 1.755 4.616 1.00 98.50 381 ILE A CA 1
ATOM 3046 C C . ILE A 1 381 ? -11.625 0.873 3.373 1.00 98.50 381 ILE A C 1
ATOM 3048 O O . ILE A 1 381 ? -12.220 -0.198 3.305 1.00 98.50 381 ILE A O 1
ATOM 3052 N N . ALA A 1 382 ? -10.753 1.242 2.428 1.00 98.62 382 ALA A N 1
ATOM 3053 C CA . ALA A 1 382 ? -10.460 0.404 1.264 1.00 98.62 382 ALA A CA 1
ATOM 3054 C C . ALA A 1 382 ? -9.920 -0.985 1.662 1.00 98.62 382 ALA A C 1
ATOM 3056 O O . ALA A 1 382 ? -10.332 -1.993 1.084 1.00 98.62 382 ALA A O 1
ATOM 3057 N N . TYR A 1 383 ? -9.044 -1.064 2.670 1.00 98.81 383 TYR A N 1
ATOM 3058 C CA . TYR A 1 383 ? -8.580 -2.348 3.203 1.00 98.81 383 TYR A CA 1
ATOM 3059 C C . TYR A 1 383 ? -9.662 -3.110 3.975 1.00 98.81 383 TYR A C 1
ATOM 3061 O O . TYR A 1 383 ? -9.742 -4.331 3.852 1.00 98.81 383 TYR A O 1
ATOM 3069 N N . GLU A 1 384 ? -10.517 -2.418 4.727 1.00 98.81 384 GLU A N 1
ATOM 3070 C CA . GLU A 1 384 ? -11.649 -3.054 5.417 1.00 98.81 384 GLU A CA 1
ATOM 3071 C C . GLU A 1 384 ? -12.661 -3.640 4.420 1.00 98.81 384 GLU A C 1
ATOM 3073 O O . GLU A 1 384 ? -13.185 -4.733 4.631 1.00 98.81 384 GLU A O 1
ATOM 3078 N N . LEU A 1 385 ? -12.874 -2.978 3.281 1.00 98.81 385 LEU A N 1
ATOM 3079 C CA . LEU A 1 385 ? -13.688 -3.499 2.183 1.00 98.81 385 LEU A CA 1
ATOM 3080 C C . LEU A 1 385 ? -13.023 -4.670 1.458 1.00 98.81 385 LEU A C 1
ATOM 3082 O O . LEU A 1 385 ? -13.714 -5.617 1.084 1.00 98.81 385 LEU A O 1
ATOM 3086 N N . LEU A 1 386 ? -11.696 -4.655 1.299 1.00 98.81 386 LEU A N 1
ATOM 3087 C CA . LEU A 1 386 ? -10.956 -5.814 0.793 1.00 98.81 386 LEU A CA 1
ATOM 3088 C C . LEU A 1 386 ? -11.115 -7.025 1.719 1.00 98.81 386 LEU A C 1
ATOM 3090 O O . LEU A 1 386 ? -11.360 -8.126 1.232 1.00 98.81 386 LEU A O 1
ATOM 3094 N N . ALA A 1 387 ? -11.044 -6.822 3.037 1.00 98.69 387 ALA A N 1
ATOM 3095 C CA . ALA A 1 387 ? -11.292 -7.872 4.024 1.00 98.69 387 ALA A CA 1
ATOM 3096 C C . ALA A 1 387 ? -12.739 -8.403 3.967 1.00 98.69 387 ALA A C 1
ATOM 3098 O O . ALA A 1 387 ? -12.967 -9.608 4.079 1.00 98.69 387 ALA A O 1
ATOM 3099 N N . ALA A 1 388 ? -13.721 -7.514 3.788 1.00 98.50 388 ALA A N 1
ATOM 3100 C CA . ALA A 1 388 ? -15.140 -7.864 3.834 1.00 98.50 388 ALA A CA 1
ATOM 3101 C C . ALA A 1 388 ? -15.665 -8.499 2.534 1.00 98.50 388 ALA A C 1
ATOM 3103 O O . ALA A 1 388 ? -16.486 -9.415 2.577 1.00 98.50 388 ALA A O 1
ATOM 3104 N N . LYS A 1 389 ? -15.224 -8.005 1.374 1.00 98.50 389 LYS A N 1
ATOM 3105 C CA . LYS A 1 389 ? -15.821 -8.311 0.061 1.00 98.50 389 LYS A CA 1
ATOM 3106 C C . LYS A 1 389 ? -14.802 -8.670 -1.024 1.00 98.50 389 LYS A C 1
ATOM 3108 O O . LYS A 1 389 ? -15.198 -9.017 -2.128 1.00 98.50 389 LYS A O 1
ATOM 3113 N N . GLY A 1 390 ? -13.505 -8.619 -0.731 1.00 98.44 390 GLY A N 1
ATOM 3114 C CA . GLY A 1 390 ? -12.464 -8.928 -1.707 1.00 98.44 390 GLY A CA 1
ATOM 3115 C C . GLY A 1 390 ? -12.110 -7.748 -2.613 1.00 98.44 390 GLY A C 1
ATOM 3116 O O . GLY A 1 390 ? -12.616 -6.631 -2.476 1.00 98.44 390 GLY A O 1
ATOM 3117 N N . PHE A 1 391 ? -11.173 -7.986 -3.534 1.00 98.31 391 PHE A N 1
ATOM 3118 C CA . PHE A 1 391 ? -10.594 -6.918 -4.352 1.00 98.31 391 PHE A CA 1
ATOM 3119 C C . PHE A 1 391 ? -11.608 -6.344 -5.340 1.00 98.31 391 PHE A C 1
ATOM 3121 O O . PHE A 1 391 ? -11.863 -5.142 -5.327 1.00 98.31 391 PHE A O 1
ATOM 3128 N N . LYS A 1 392 ? -12.230 -7.209 -6.148 1.00 97.44 392 LYS A N 1
ATOM 3129 C CA . LYS A 1 392 ? -13.162 -6.808 -7.207 1.00 97.44 392 LYS A CA 1
ATOM 3130 C C . LYS A 1 392 ? -14.493 -6.274 -6.678 1.00 97.44 392 LYS A C 1
ATOM 3132 O O . LYS A 1 392 ? -15.006 -5.317 -7.243 1.00 97.44 392 LYS A O 1
ATOM 3137 N N . ASP A 1 393 ? -15.029 -6.871 -5.616 1.00 98.12 393 ASP A N 1
ATOM 3138 C CA . ASP A 1 393 ? -16.391 -6.570 -5.152 1.00 98.12 393 ASP A CA 1
ATOM 3139 C C . ASP A 1 393 ? -16.423 -5.627 -3.937 1.00 98.12 393 ASP A C 1
ATOM 3141 O O . ASP A 1 393 ? -17.480 -5.111 -3.580 1.00 98.12 393 ASP A O 1
ATOM 3145 N N . GLY A 1 394 ? -15.273 -5.381 -3.300 1.00 98.19 394 GLY A N 1
ATOM 3146 C CA . GLY A 1 394 ? -15.140 -4.500 -2.137 1.00 98.19 394 GLY A CA 1
ATOM 3147 C C . GLY A 1 394 ? -14.261 -3.288 -2.397 1.00 98.19 394 GLY A C 1
ATOM 3148 O O . GLY A 1 394 ? -14.732 -2.152 -2.387 1.00 98.19 394 GLY A O 1
ATOM 3149 N N . MET A 1 395 ? -12.967 -3.526 -2.616 1.00 98.56 395 MET A N 1
ATOM 3150 C CA . MET A 1 395 ? -11.983 -2.448 -2.743 1.00 98.56 395 MET A CA 1
ATOM 3151 C C . MET A 1 395 ? -12.169 -1.639 -4.034 1.00 98.56 395 MET A C 1
ATOM 3153 O O . MET A 1 395 ? -12.268 -0.415 -3.966 1.00 98.56 395 MET A O 1
ATOM 3157 N N . VAL A 1 396 ? -12.248 -2.296 -5.199 1.00 98.31 396 VAL A N 1
ATOM 3158 C CA . VAL A 1 396 ? -12.347 -1.631 -6.514 1.00 98.31 396 VAL A CA 1
ATOM 3159 C C . VAL A 1 396 ? -13.557 -0.689 -6.613 1.00 98.31 396 VAL A C 1
ATOM 3161 O O . VAL A 1 396 ? -13.341 0.466 -6.986 1.00 98.31 396 VAL A O 1
ATOM 3164 N N . PRO A 1 397 ? -14.793 -1.071 -6.234 1.00 98.12 397 PRO A N 1
ATOM 3165 C CA . PRO A 1 397 ? -15.944 -0.175 -6.337 1.00 98.12 397 PRO A CA 1
ATOM 3166 C C . PRO A 1 397 ? -15.837 1.074 -5.448 1.00 98.12 397 PRO A C 1
ATOM 3168 O O . PRO A 1 397 ? -16.490 2.075 -5.722 1.00 98.12 397 PRO A O 1
ATOM 3171 N N . TYR A 1 398 ? -15.017 1.029 -4.392 1.00 98.38 398 TYR A N 1
ATOM 3172 C CA . TYR A 1 398 ? -14.824 2.144 -3.463 1.00 98.38 398 TYR A CA 1
ATOM 3173 C C . TYR A 1 398 ? -13.744 3.136 -3.889 1.00 98.38 398 TYR A C 1
ATOM 3175 O O . TYR A 1 398 ? -13.854 4.323 -3.583 1.00 98.38 398 TYR A O 1
ATOM 3183 N N . ILE A 1 399 ? -12.705 2.673 -4.585 1.00 97.81 399 ILE A N 1
ATOM 3184 C CA . ILE A 1 399 ? -11.573 3.516 -5.005 1.00 97.81 399 ILE A CA 1
ATOM 3185 C C . ILE A 1 399 ? -11.588 3.846 -6.506 1.00 97.81 399 ILE A C 1
ATOM 3187 O O . ILE A 1 399 ? -10.713 4.563 -6.988 1.00 97.81 399 ILE A O 1
ATOM 3191 N N . SER A 1 400 ? -12.584 3.365 -7.251 1.00 98.06 400 SER A N 1
ATOM 3192 C CA . SER A 1 400 ? -12.770 3.647 -8.679 1.00 98.06 400 SER A CA 1
ATOM 3193 C C . SER A 1 400 ? -14.090 4.364 -8.962 1.00 98.06 400 SER A C 1
ATOM 3195 O O . SER A 1 400 ? -14.965 4.462 -8.102 1.00 98.06 400 SER A O 1
ATOM 3197 N N . ASN A 1 401 ? -14.256 4.834 -10.197 1.00 97.06 401 ASN A N 1
ATOM 3198 C CA . ASN A 1 401 ? -15.508 5.420 -10.683 1.00 97.06 401 ASN A CA 1
ATOM 3199 C C . ASN A 1 401 ? -16.515 4.363 -11.190 1.00 97.06 401 ASN A C 1
ATOM 3201 O O . ASN A 1 401 ? -17.387 4.674 -11.997 1.00 97.06 401 ASN A O 1
ATOM 3205 N N . GLN A 1 402 ? -16.446 3.113 -10.712 1.00 97.69 402 GLN A N 1
ATOM 3206 C CA . GLN A 1 402 ? -17.340 2.028 -11.149 1.00 97.69 402 GLN A CA 1
ATOM 3207 C C . GLN A 1 402 ? -18.835 2.394 -11.077 1.00 97.69 402 GLN A C 1
ATOM 3209 O O . GLN A 1 402 ? -19.608 1.972 -11.934 1.00 97.69 402 GLN A O 1
ATOM 3214 N N . TYR A 1 403 ? -19.237 3.193 -10.084 1.00 97.88 403 TYR A N 1
ATOM 3215 C CA . TYR A 1 403 ? -20.619 3.653 -9.898 1.00 97.88 403 TYR A CA 1
ATOM 3216 C C . TYR A 1 403 ? -20.867 5.097 -10.377 1.00 97.88 403 TYR A C 1
ATOM 3218 O O . TYR A 1 403 ? -21.830 5.725 -9.944 1.00 97.88 403 TYR A O 1
ATOM 3226 N N . GLU A 1 404 ? -20.027 5.652 -11.259 1.00 97.69 404 GLU A N 1
ATOM 3227 C CA . GLU A 1 404 ? -20.188 7.023 -11.783 1.00 97.69 404 GLU A CA 1
ATOM 3228 C C . GLU A 1 404 ? -21.532 7.203 -12.508 1.00 97.69 404 GLU A C 1
ATOM 3230 O O . GLU A 1 404 ? -22.262 8.155 -12.234 1.00 97.69 404 GLU A O 1
ATOM 3235 N N . GLU A 1 405 ? -21.920 6.262 -13.371 1.00 97.69 405 GLU A N 1
ATOM 3236 C CA . GLU A 1 405 ? -23.204 6.334 -14.084 1.00 97.69 405 GLU A CA 1
ATOM 3237 C C . GLU A 1 405 ? -24.407 6.217 -13.135 1.00 97.69 405 GLU A C 1
ATOM 3239 O O . GLU A 1 405 ? -25.387 6.949 -13.279 1.00 97.69 405 GLU A O 1
ATOM 3244 N N . ASP A 1 406 ? -24.317 5.353 -12.120 1.00 97.75 406 ASP A N 1
ATOM 3245 C CA . ASP A 1 406 ? -25.338 5.230 -11.074 1.00 97.75 406 ASP A CA 1
ATOM 3246 C C . ASP A 1 406 ? -25.497 6.533 -10.276 1.00 97.75 406 ASP A C 1
ATOM 3248 O O . ASP A 1 406 ? -26.621 6.929 -9.955 1.00 97.75 406 ASP A O 1
ATOM 3252 N N . ALA A 1 407 ? -24.384 7.201 -9.952 1.00 97.50 407 ALA A N 1
ATOM 3253 C CA . ALA A 1 407 ? -24.386 8.492 -9.270 1.00 97.50 407 ALA A CA 1
ATOM 3254 C C . ALA A 1 407 ? -25.063 9.564 -10.132 1.00 97.50 407 ALA A C 1
ATOM 3256 O O . ALA A 1 407 ? -25.949 10.280 -9.661 1.00 97.50 407 ALA A O 1
ATOM 3257 N N . LYS A 1 408 ? -24.710 9.616 -11.422 1.00 97.25 408 LYS A N 1
ATOM 3258 C CA . LYS A 1 408 ? -25.290 10.560 -12.380 1.00 97.25 408 LYS A CA 1
ATOM 3259 C C . LYS A 1 408 ? -26.802 10.376 -12.522 1.00 97.25 408 LYS A C 1
ATOM 3261 O O . LYS A 1 408 ? -27.539 11.357 -12.489 1.00 97.25 408 LYS A O 1
ATOM 3266 N N . GLN A 1 409 ? -27.279 9.133 -12.614 1.00 97.25 409 GLN A N 1
ATOM 3267 C CA . GLN A 1 409 ? -28.715 8.822 -12.670 1.00 97.25 409 GLN A CA 1
ATOM 3268 C C . GLN A 1 409 ? -29.466 9.226 -11.392 1.00 97.25 409 GLN A C 1
ATOM 3270 O O . GLN A 1 409 ? -30.648 9.554 -11.453 1.00 97.25 409 GLN A O 1
ATOM 3275 N N . GLN A 1 410 ? -28.784 9.240 -10.245 1.00 96.00 410 GLN A N 1
ATOM 3276 C CA . GLN A 1 410 ? -29.323 9.702 -8.961 1.00 96.00 410 GLN A CA 1
ATOM 3277 C C . GLN A 1 410 ? -29.197 11.222 -8.759 1.00 96.00 410 GLN A C 1
ATOM 3279 O O . GLN A 1 410 ? -29.532 11.727 -7.689 1.00 96.00 410 GLN A O 1
ATOM 3284 N N . GLY A 1 411 ? -28.714 11.963 -9.762 1.00 95.88 411 GLY A N 1
ATOM 3285 C CA . GLY A 1 411 ? -28.509 13.410 -9.680 1.00 95.88 411 GLY A CA 1
ATOM 3286 C C . GLY A 1 411 ? -27.285 13.827 -8.858 1.00 95.88 411 GLY A C 1
ATOM 3287 O O . GLY A 1 411 ? -27.092 15.016 -8.616 1.00 95.88 411 GLY A O 1
ATOM 3288 N N . GLN A 1 412 ? -26.439 12.880 -8.438 1.00 95.94 412 GLN A N 1
ATOM 3289 C CA . GLN A 1 412 ? -25.152 13.174 -7.810 1.00 95.94 412 GLN A CA 1
ATOM 3290 C C . GLN A 1 412 ? -24.130 13.453 -8.913 1.00 95.94 412 GLN A C 1
ATOM 3292 O O . GLN A 1 412 ? -23.532 12.534 -9.474 1.00 95.94 412 GLN A O 1
ATOM 3297 N N . THR A 1 413 ? -23.952 14.729 -9.252 1.00 96.06 413 THR A N 1
ATOM 3298 C CA . THR A 1 413 ? -23.080 15.163 -10.351 1.00 96.06 413 THR A CA 1
ATOM 3299 C C . THR A 1 413 ? -21.980 16.110 -9.890 1.00 96.06 413 THR A C 1
ATOM 3301 O O . THR A 1 413 ? -22.129 16.834 -8.910 1.00 96.06 413 THR A O 1
ATOM 3304 N N . ILE A 1 414 ? -20.889 16.152 -10.648 1.00 95.88 414 ILE A N 1
ATOM 3305 C CA . ILE A 1 414 ? -19.761 17.067 -10.473 1.00 95.88 414 ILE A CA 1
ATOM 3306 C C . ILE A 1 414 ? -19.339 17.631 -11.834 1.00 95.88 414 ILE A C 1
ATOM 3308 O O . ILE A 1 414 ? -19.422 16.943 -12.854 1.00 95.88 414 ILE A O 1
ATOM 3312 N N . ASN A 1 415 ? -18.879 18.884 -11.866 1.00 94.06 415 ASN A N 1
ATOM 3313 C CA . ASN A 1 415 ? -18.241 19.442 -13.054 1.00 94.06 415 ASN A CA 1
ATOM 3314 C C . ASN A 1 415 ? -16.734 19.178 -12.993 1.00 94.06 415 ASN A C 1
ATOM 3316 O O . ASN A 1 415 ? -16.033 19.734 -12.151 1.00 94.06 415 ASN A O 1
ATOM 3320 N N . LEU A 1 416 ? -16.240 18.338 -13.895 1.00 91.44 416 LEU A N 1
ATOM 3321 C CA . LEU A 1 416 ? -14.823 18.030 -14.031 1.00 91.44 416 LEU A CA 1
ATOM 3322 C C . LEU A 1 416 ? -14.323 18.561 -15.367 1.00 91.44 416 LEU A C 1
ATOM 3324 O O . LEU A 1 416 ? -14.700 18.061 -16.429 1.00 91.44 416 LEU A O 1
ATOM 3328 N N . TYR A 1 417 ? -13.471 19.586 -15.307 1.00 88.75 417 TYR A N 1
ATOM 3329 C CA . TYR A 1 417 ? -12.847 20.211 -16.479 1.00 88.75 417 TYR A CA 1
ATOM 3330 C C . TYR A 1 417 ? -13.861 20.632 -17.559 1.00 88.75 417 TYR A C 1
ATOM 3332 O O . TYR A 1 417 ? -13.650 20.417 -18.754 1.00 88.75 417 TYR A O 1
ATOM 3340 N N . GLY A 1 418 ? -14.995 21.203 -17.139 1.00 89.00 418 GLY A N 1
ATOM 3341 C CA . GLY A 1 418 ? -16.057 21.665 -18.035 1.00 89.00 418 GLY A CA 1
ATOM 3342 C C . GLY A 1 418 ? -17.027 20.573 -18.494 1.00 89.00 418 GLY A C 1
ATOM 3343 O O . GLY A 1 418 ? -17.887 20.853 -19.327 1.00 89.00 418 GLY A O 1
ATOM 3344 N N . LYS A 1 419 ? -16.918 19.343 -17.976 1.00 94.06 419 LYS A N 1
ATOM 3345 C CA . LYS A 1 419 ? -17.829 18.233 -18.288 1.00 94.06 419 LYS A CA 1
ATOM 3346 C C . LYS A 1 419 ? -18.578 17.775 -17.046 1.00 94.06 419 LYS A C 1
ATOM 3348 O O . LYS A 1 419 ? -17.973 17.509 -16.011 1.00 94.06 419 LYS A O 1
ATOM 3353 N N . GLU A 1 420 ? -19.892 17.633 -17.175 1.00 95.25 420 GLU A N 1
ATOM 3354 C CA . GLU A 1 420 ? -20.724 17.037 -16.133 1.00 95.25 420 GLU A CA 1
ATOM 3355 C C . GLU A 1 420 ? -20.516 15.518 -16.078 1.00 95.25 420 GLU A C 1
ATOM 3357 O O . GLU A 1 420 ? -20.678 14.804 -17.076 1.00 95.25 420 GLU A O 1
ATOM 3362 N N . ARG A 1 421 ? -20.158 15.037 -14.891 1.00 96.19 421 ARG A N 1
ATOM 3363 C CA . ARG A 1 421 ? -19.863 13.641 -14.568 1.00 96.19 421 ARG A CA 1
ATOM 3364 C C . ARG A 1 421 ? -20.602 13.215 -13.307 1.00 96.19 421 ARG A C 1
ATOM 3366 O O . ARG A 1 421 ? -21.072 14.065 -12.555 1.00 96.19 421 ARG A O 1
ATOM 3373 N N . GLY A 1 422 ? -20.709 11.911 -13.072 1.00 97.12 422 GLY A N 1
ATOM 3374 C CA . GLY A 1 422 ? -21.246 11.392 -11.815 1.00 97.12 422 GLY A CA 1
ATOM 3375 C C . GLY A 1 422 ? -20.269 11.592 -10.653 1.00 97.12 422 GLY A C 1
ATOM 3376 O O . GLY A 1 422 ? -19.055 11.470 -10.819 1.00 97.12 422 GLY A O 1
ATOM 3377 N N . LEU A 1 423 ? -20.787 11.895 -9.466 1.00 97.50 423 LEU A N 1
ATOM 3378 C CA . LEU A 1 423 ? -20.008 12.009 -8.235 1.00 97.50 423 LEU A CA 1
ATOM 3379 C C . LEU A 1 423 ? -20.239 10.775 -7.362 1.00 97.50 423 LEU A C 1
ATOM 3381 O O . LEU A 1 423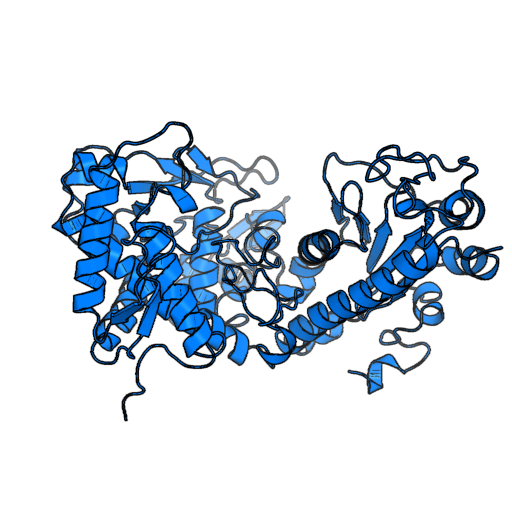 ? -21.264 10.662 -6.698 1.00 97.50 423 LEU A O 1
ATOM 3385 N N . VAL A 1 424 ? -19.277 9.854 -7.342 1.00 97.19 424 VAL A N 1
ATOM 3386 C CA . VAL A 1 424 ? -19.365 8.643 -6.513 1.00 97.19 424 VAL A CA 1
ATOM 3387 C C . VAL A 1 424 ? -19.153 8.995 -5.038 1.00 97.19 424 VAL A C 1
ATOM 3389 O O . VAL A 1 424 ? -18.033 9.287 -4.607 1.00 97.19 424 VAL A O 1
ATOM 3392 N N . THR A 1 425 ? -20.231 8.946 -4.259 1.00 97.25 425 THR A N 1
ATOM 3393 C CA . THR A 1 425 ? -20.245 9.245 -2.819 1.00 97.25 425 THR A CA 1
ATOM 3394 C C . THR A 1 425 ? -20.028 7.998 -1.965 1.00 97.25 425 THR A C 1
ATOM 3396 O O . THR A 1 425 ? -20.320 6.879 -2.388 1.00 97.25 425 THR A O 1
ATOM 3399 N N . ASP A 1 426 ? -19.525 8.177 -0.740 1.00 97.25 426 ASP A N 1
ATOM 3400 C CA . ASP A 1 426 ? -19.343 7.066 0.205 1.00 97.25 426 ASP A CA 1
ATOM 3401 C C . ASP A 1 426 ? -20.672 6.385 0.566 1.00 97.25 426 ASP A C 1
ATOM 3403 O O . ASP A 1 426 ? -20.705 5.171 0.764 1.00 97.25 426 ASP A O 1
ATOM 3407 N N . GLU A 1 427 ? -21.774 7.139 0.599 1.00 96.56 427 GLU A N 1
ATOM 3408 C CA . GLU A 1 427 ? -23.124 6.604 0.804 1.00 96.56 427 GLU A CA 1
ATOM 3409 C C . GLU A 1 427 ? -23.549 5.683 -0.349 1.00 96.56 427 GLU A C 1
ATOM 3411 O O . GLU A 1 427 ? -24.018 4.563 -0.116 1.00 96.56 427 GLU A O 1
ATOM 3416 N N . LEU A 1 428 ? -23.336 6.116 -1.599 1.00 97.19 428 LEU A N 1
ATOM 3417 C CA . LEU A 1 428 ? -23.643 5.303 -2.774 1.00 97.19 428 LEU A CA 1
ATOM 3418 C C . LEU A 1 428 ? -22.843 3.999 -2.766 1.00 97.19 428 LEU A C 1
ATOM 3420 O O . LEU A 1 428 ? -23.412 2.930 -3.006 1.00 97.19 428 LEU A O 1
ATOM 3424 N N . VAL A 1 429 ? -21.540 4.077 -2.473 1.00 97.75 429 VAL A N 1
ATOM 3425 C CA . VAL A 1 429 ? -20.687 2.886 -2.425 1.00 97.75 429 VAL A CA 1
ATOM 3426 C C . VAL A 1 429 ? -21.156 1.927 -1.335 1.00 97.75 429 VAL A C 1
ATOM 3428 O O . VAL A 1 429 ? -21.332 0.746 -1.627 1.00 97.75 429 VAL A O 1
ATOM 3431 N N . LEU A 1 430 ? -21.408 2.408 -0.111 1.00 98.12 430 LEU A N 1
ATOM 3432 C CA . LEU A 1 430 ? -21.880 1.564 0.992 1.00 98.12 430 LEU A CA 1
ATOM 3433 C C . LEU A 1 430 ? -23.159 0.815 0.602 1.00 98.12 430 LEU A C 1
ATOM 3435 O O . LEU A 1 430 ? -23.247 -0.407 0.750 1.00 98.12 430 LEU A O 1
ATOM 3439 N N . LYS A 1 431 ? -24.126 1.549 0.040 1.00 97.19 431 LYS A N 1
ATOM 3440 C CA . LYS A 1 431 ? -25.409 1.001 -0.399 1.00 97.19 431 LYS A CA 1
ATOM 3441 C C . LYS A 1 431 ? -25.238 -0.075 -1.470 1.00 97.19 431 LYS A C 1
ATOM 3443 O O . LYS A 1 431 ? -25.900 -1.104 -1.380 1.00 97.19 431 LYS A O 1
ATOM 3448 N N . LYS A 1 432 ? -24.377 0.157 -2.466 1.00 97.50 432 LYS A N 1
ATOM 3449 C CA . LYS A 1 432 ? -24.157 -0.755 -3.602 1.00 97.50 432 LYS A CA 1
ATOM 3450 C C . LYS A 1 432 ? -23.312 -1.977 -3.237 1.00 97.50 432 LYS A C 1
ATOM 3452 O O . LYS A 1 432 ? -23.594 -3.062 -3.718 1.00 97.50 432 LYS A O 1
ATOM 3457 N N . VAL A 1 433 ? -22.289 -1.826 -2.397 1.00 98.12 433 VAL A N 1
ATOM 3458 C CA . VAL A 1 433 ? -21.393 -2.935 -2.010 1.00 98.12 433 VAL A CA 1
ATOM 3459 C C . VAL A 1 433 ? -22.074 -3.903 -1.039 1.00 98.12 433 VAL A C 1
ATOM 3461 O O . VAL A 1 433 ? -21.827 -5.112 -1.073 1.00 98.12 433 VAL A O 1
ATOM 3464 N N . PHE A 1 434 ? -22.933 -3.389 -0.159 1.00 98.25 434 PHE A N 1
ATOM 3465 C CA . PHE A 1 434 ? -23.597 -4.188 0.872 1.00 98.25 434 PHE A CA 1
ATOM 3466 C C . PHE A 1 434 ? -25.095 -4.376 0.651 1.00 98.25 434 PHE A C 1
ATOM 3468 O O . PHE A 1 434 ? -25.768 -4.847 1.565 1.00 98.25 434 PHE A O 1
ATOM 3475 N N . ASP A 1 435 ? -25.619 -4.008 -0.518 1.00 95.44 435 ASP A N 1
ATOM 3476 C CA . ASP A 1 435 ? -27.034 -4.154 -0.877 1.00 95.44 435 ASP A CA 1
ATOM 3477 C C . ASP A 1 435 ? -27.989 -3.610 0.206 1.00 95.44 435 ASP A C 1
ATOM 3479 O O . ASP A 1 435 ? -29.005 -4.211 0.549 1.00 95.44 435 ASP A O 1
ATOM 3483 N N . GLY A 1 436 ? -27.627 -2.469 0.805 1.00 92.69 436 GLY A N 1
ATOM 3484 C CA . GLY A 1 436 ? -28.399 -1.823 1.872 1.00 92.69 436 GLY A CA 1
ATOM 3485 C C . GLY A 1 436 ? -28.347 -2.498 3.251 1.00 92.69 436 GLY A C 1
ATOM 3486 O O . GLY A 1 436 ? -29.079 -2.072 4.143 1.00 92.69 436 GLY A O 1
ATOM 3487 N N . LYS A 1 437 ? -27.488 -3.509 3.467 1.00 97.44 437 LYS A N 1
ATOM 3488 C CA . LYS A 1 437 ? -27.300 -4.167 4.780 1.00 97.44 437 LYS A CA 1
ATOM 3489 C C . LYS A 1 437 ? -26.906 -3.186 5.890 1.00 97.44 437 LYS A C 1
ATOM 3491 O O . LYS A 1 437 ? -27.320 -3.373 7.030 1.00 97.44 437 LYS A O 1
ATOM 3496 N N . TYR A 1 438 ? -26.108 -2.171 5.561 1.00 98.00 438 TYR A N 1
ATOM 3497 C CA . TYR A 1 438 ? -25.670 -1.123 6.485 1.00 98.00 438 TYR A CA 1
ATOM 3498 C C . TYR A 1 438 ? -26.163 0.234 5.995 1.00 98.00 438 TYR A C 1
ATOM 3500 O O . TYR A 1 438 ? -26.083 0.524 4.799 1.00 98.00 438 TYR A O 1
ATOM 3508 N N . LYS A 1 439 ? -26.645 1.071 6.916 1.00 96.88 439 LYS A N 1
ATOM 3509 C CA . LYS A 1 439 ? -27.079 2.442 6.618 1.00 96.88 439 LYS A CA 1
ATOM 3510 C C . LYS A 1 439 ? -25.943 3.445 6.750 1.00 96.88 439 LYS A C 1
ATOM 3512 O O . LYS A 1 439 ? -25.966 4.479 6.093 1.00 96.88 439 LYS A O 1
ATOM 3517 N N . THR A 1 440 ? -24.960 3.153 7.599 1.00 98.12 440 THR A N 1
ATOM 3518 C CA . THR A 1 440 ? -23.801 4.020 7.829 1.00 98.12 440 THR A CA 1
ATOM 3519 C C . THR A 1 440 ? -22.504 3.217 7.871 1.00 98.12 440 THR A C 1
ATOM 3521 O O . THR A 1 440 ? -22.493 2.019 8.162 1.00 98.12 440 THR A O 1
ATOM 3524 N N . TRP A 1 441 ? -21.380 3.887 7.611 1.00 98.25 441 TRP A N 1
ATOM 3525 C CA . TRP A 1 441 ? -20.055 3.281 7.761 1.00 98.25 441 TRP A CA 1
ATOM 3526 C C . TRP A 1 441 ? -19.737 2.921 9.217 1.00 98.25 441 TRP A C 1
ATOM 3528 O O . TRP A 1 441 ? -19.036 1.939 9.451 1.00 98.25 441 TRP A O 1
ATOM 3538 N N . ALA A 1 442 ? -20.296 3.652 10.188 1.00 98.44 442 ALA A N 1
ATOM 3539 C CA . ALA A 1 442 ? -20.211 3.300 11.603 1.00 98.44 442 ALA A CA 1
ATOM 3540 C C . ALA A 1 442 ? -20.914 1.963 11.890 1.00 98.44 442 ALA A C 1
ATOM 3542 O O . ALA A 1 442 ? -20.305 1.088 12.493 1.00 98.44 442 ALA A O 1
ATOM 3543 N N . GLU A 1 443 ? -22.130 1.743 11.370 1.00 98.56 443 GLU A N 1
ATOM 3544 C CA . GLU A 1 443 ? -22.820 0.446 11.491 1.00 98.56 443 GLU A CA 1
ATOM 3545 C C . GLU A 1 443 ? -22.005 -0.700 10.874 1.00 98.56 443 GLU A C 1
ATOM 3547 O O . GLU A 1 443 ? -21.883 -1.767 11.478 1.00 98.56 443 GLU A O 1
ATOM 3552 N N . PHE A 1 444 ? -21.414 -0.482 9.692 1.00 98.62 444 PHE A N 1
ATOM 3553 C CA . PHE A 1 444 ? -20.502 -1.450 9.077 1.00 98.62 444 PHE A CA 1
ATOM 3554 C C . PHE A 1 444 ? -19.313 -1.757 9.998 1.00 98.62 444 PHE A C 1
ATOM 3556 O O . PHE A 1 444 ? -19.055 -2.924 10.294 1.00 98.62 444 PHE A O 1
ATOM 3563 N N . LYS A 1 445 ? -18.618 -0.726 10.489 1.00 98.75 445 LYS A N 1
ATOM 3564 C CA . LYS A 1 445 ? -17.432 -0.864 11.343 1.00 98.75 445 LYS A CA 1
ATOM 3565 C C . LYS A 1 445 ? -17.747 -1.589 12.650 1.00 98.75 445 LYS A C 1
ATOM 3567 O O . LYS A 1 445 ? -17.030 -2.520 13.016 1.00 98.75 445 LYS A O 1
ATOM 3572 N N . THR A 1 446 ? -18.842 -1.224 13.312 1.00 98.75 446 THR A N 1
ATOM 3573 C CA . THR A 1 446 ? -19.327 -1.897 14.523 1.00 98.75 446 THR A CA 1
ATOM 3574 C C . THR A 1 446 ? -19.640 -3.364 14.243 1.00 98.75 446 THR A C 1
ATOM 3576 O O . THR A 1 446 ? -19.205 -4.234 14.994 1.00 98.75 446 THR A O 1
ATOM 3579 N N . ALA A 1 447 ? -20.303 -3.675 13.124 1.00 98.69 447 ALA A N 1
ATOM 3580 C CA . ALA A 1 447 ? -20.579 -5.057 12.744 1.00 98.69 447 ALA A CA 1
ATOM 3581 C C . ALA A 1 447 ? -19.301 -5.866 12.460 1.00 98.69 447 ALA A C 1
ATOM 3583 O O . ALA A 1 447 ? -19.246 -7.042 12.811 1.00 98.69 447 ALA A O 1
ATOM 3584 N N . MET A 1 448 ? -18.267 -5.255 11.867 1.00 98.56 448 MET A N 1
ATOM 3585 C CA . MET A 1 448 ? -16.978 -5.923 11.644 1.00 98.56 448 MET A CA 1
ATOM 3586 C C . MET A 1 448 ? -16.268 -6.269 12.954 1.00 98.56 448 MET A C 1
ATOM 3588 O O . MET A 1 448 ? -15.713 -7.364 13.053 1.00 98.56 448 MET A O 1
ATOM 3592 N N . TYR A 1 449 ? -16.307 -5.387 13.959 1.00 98.81 449 TYR A N 1
ATOM 3593 C CA . TYR A 1 449 ? -15.804 -5.709 15.297 1.00 98.81 449 TYR A CA 1
ATOM 3594 C C . TYR A 1 449 ? -16.650 -6.793 15.967 1.00 98.81 449 TYR A C 1
ATOM 3596 O O . TYR A 1 449 ? -16.088 -7.769 16.466 1.00 98.81 449 TYR A O 1
ATOM 3604 N N . GLN A 1 450 ? -17.980 -6.663 15.935 1.00 98.56 450 GLN A N 1
ATOM 3605 C CA . GLN A 1 450 ? -18.886 -7.612 16.582 1.00 98.56 450 GLN A CA 1
ATOM 3606 C C . GLN A 1 450 ? -18.728 -9.031 16.024 1.00 98.56 450 GLN A C 1
ATOM 3608 O O . GLN A 1 450 ? -18.676 -9.983 16.795 1.00 98.56 450 GLN A O 1
ATOM 3613 N N . GLU A 1 451 ? -18.538 -9.172 14.709 1.00 97.56 451 GLU A N 1
ATOM 3614 C CA . GLU A 1 451 ? -18.253 -10.460 14.067 1.00 97.56 451 GLU A CA 1
ATOM 3615 C C . GLU A 1 451 ? -17.053 -11.181 14.705 1.00 97.56 451 GLU A C 1
ATOM 3617 O O . GLU A 1 451 ? -17.095 -12.397 14.881 1.00 97.56 451 GLU A O 1
ATOM 3622 N N . ARG A 1 452 ? -15.994 -10.451 15.087 1.00 97.75 452 ARG A N 1
ATOM 3623 C CA . ARG A 1 452 ? -14.809 -11.038 15.738 1.00 97.75 452 ARG A CA 1
ATOM 3624 C C . ARG A 1 452 ? -15.061 -11.287 17.216 1.00 97.75 452 ARG A C 1
ATOM 3626 O O . ARG A 1 452 ? -14.656 -12.332 17.716 1.00 97.75 452 ARG A O 1
ATOM 3633 N N . VAL A 1 453 ? -15.743 -10.366 17.899 1.00 98.12 453 VAL A N 1
ATOM 3634 C CA . VAL A 1 453 ? -16.128 -10.531 19.311 1.00 98.12 453 VAL A CA 1
ATOM 3635 C C . VAL A 1 453 ? -16.941 -11.813 19.501 1.00 98.12 453 VAL A C 1
ATOM 3637 O O . VAL A 1 453 ? -16.647 -12.594 20.405 1.00 98.12 453 VAL A O 1
ATOM 3640 N N . ASP A 1 454 ? -17.876 -12.101 18.595 1.00 97.94 454 ASP A N 1
ATOM 3641 C CA . ASP A 1 454 ? -18.691 -13.322 18.611 1.00 97.94 454 ASP A CA 1
ATOM 3642 C C . ASP A 1 454 ? -17.864 -14.613 18.418 1.00 97.94 454 ASP A C 1
ATOM 3644 O O . ASP A 1 454 ? -18.343 -15.711 18.713 1.00 97.94 454 ASP A O 1
ATOM 3648 N N . GLN A 1 455 ? -16.619 -14.503 17.938 1.00 96.81 455 GLN A N 1
ATOM 3649 C CA . GLN A 1 455 ? -15.679 -15.613 17.746 1.00 96.81 455 GLN A CA 1
ATOM 3650 C C . GLN A 1 455 ? -14.642 -15.739 18.866 1.00 96.81 455 GLN A C 1
ATOM 3652 O O . GLN A 1 455 ? -13.877 -16.700 18.872 1.00 96.81 455 GLN A O 1
ATOM 3657 N N . PHE A 1 456 ? -14.603 -14.827 19.842 1.00 95.25 456 PHE A N 1
ATOM 3658 C CA . PHE A 1 456 ? -13.585 -14.839 20.901 1.00 95.25 456 PHE A CA 1
ATOM 3659 C C . PHE A 1 456 ? -13.577 -16.124 21.739 1.00 95.25 456 PHE A C 1
ATOM 3661 O O . PHE A 1 456 ? -12.511 -16.558 22.177 1.00 95.25 456 PHE A O 1
ATOM 3668 N N . GLY A 1 457 ? -14.734 -16.774 21.902 1.00 95.00 457 GLY A N 1
ATOM 3669 C CA . GLY A 1 457 ? -14.834 -18.090 22.544 1.00 95.00 457 GLY A CA 1
ATOM 3670 C C . GLY A 1 457 ? -14.170 -19.232 21.761 1.00 95.00 457 GLY A C 1
ATOM 3671 O O . GLY A 1 457 ? -13.917 -20.284 22.333 1.00 95.00 457 GLY A O 1
ATOM 3672 N N . ASN A 1 458 ? -13.855 -19.012 20.482 1.00 95.81 458 ASN A N 1
ATOM 3673 C CA . ASN A 1 458 ? -13.217 -19.969 19.579 1.00 95.81 458 ASN A CA 1
ATOM 3674 C C . ASN A 1 458 ? -11.756 -19.595 19.285 1.00 95.81 458 ASN A C 1
ATOM 3676 O O . ASN A 1 458 ? -11.195 -20.072 18.303 1.00 95.81 458 ASN A O 1
ATOM 3680 N N . LEU A 1 459 ? -11.133 -18.692 20.050 1.00 96.62 459 LEU A N 1
ATOM 3681 C CA . LEU A 1 459 ? -9.751 -18.287 19.792 1.00 96.62 459 LEU A CA 1
ATOM 3682 C C . LEU A 1 459 ? -8.805 -19.492 19.892 1.00 96.62 459 LEU A C 1
ATOM 3684 O O . LEU A 1 459 ? -8.741 -20.155 20.925 1.00 96.62 459 LEU A O 1
ATOM 3688 N N . LYS A 1 460 ? -8.015 -19.738 18.842 1.00 96.00 460 LYS A N 1
ATOM 3689 C CA . LYS A 1 460 ? -6.955 -20.746 18.889 1.00 96.00 460 LYS A CA 1
ATOM 3690 C C . LYS A 1 460 ? -5.863 -20.313 19.856 1.00 96.00 460 LYS A C 1
ATOM 3692 O O . LYS A 1 460 ? -5.446 -19.157 19.872 1.00 96.00 460 LYS A O 1
ATOM 3697 N N . GLN A 1 461 ? -5.331 -21.279 20.595 1.00 96.25 461 GLN A N 1
ATOM 3698 C CA . GLN A 1 461 ? -4.153 -21.073 21.428 1.00 96.25 461 GLN A CA 1
ATOM 3699 C C . GLN A 1 461 ? -2.989 -20.503 20.603 1.00 96.25 461 GLN A C 1
ATOM 3701 O O . GLN A 1 461 ? -2.727 -20.982 19.498 1.00 96.25 461 GLN A O 1
ATOM 3706 N N . VAL A 1 462 ? -2.257 -19.536 21.160 1.00 96.50 462 VAL A N 1
ATOM 3707 C CA . VAL A 1 462 ? -1.072 -18.938 20.526 1.00 96.50 462 VAL A CA 1
ATOM 3708 C C . VAL A 1 462 ? 0.088 -18.841 21.512 1.00 96.50 462 VAL A C 1
ATOM 3710 O O . VAL A 1 462 ? -0.099 -18.500 22.681 1.00 96.50 462 VAL A O 1
ATOM 3713 N N . THR A 1 463 ? 1.305 -19.111 21.038 1.00 96.44 463 THR A N 1
ATOM 3714 C CA . THR A 1 463 ? 2.540 -18.975 21.823 1.00 96.44 463 THR A CA 1
ATOM 3715 C C . THR A 1 463 ? 3.458 -17.944 21.183 1.00 96.44 463 THR A C 1
ATOM 3717 O O . THR A 1 463 ? 3.778 -18.034 19.999 1.00 96.44 463 THR A O 1
ATOM 3720 N N . PHE A 1 464 ? 3.929 -16.978 21.969 1.00 94.75 464 PHE A N 1
ATOM 3721 C CA . PHE A 1 464 ? 4.825 -15.919 21.504 1.00 94.75 464 PHE A CA 1
ATOM 3722 C C . PHE A 1 464 ? 5.904 -15.588 22.537 1.00 94.75 464 PHE A C 1
ATOM 3724 O O . PHE A 1 464 ? 5.823 -15.967 23.705 1.00 94.75 464 PHE A O 1
ATOM 3731 N N . LYS A 1 465 ? 6.951 -14.885 22.093 1.00 90.25 465 LYS A N 1
ATOM 3732 C CA . LYS A 1 465 ? 7.989 -14.351 22.986 1.00 90.25 465 LYS A CA 1
ATOM 3733 C C . LYS A 1 465 ? 7.398 -13.210 23.806 1.00 90.25 465 LYS A C 1
ATOM 3735 O O . LYS A 1 465 ? 6.926 -12.243 23.218 1.00 90.25 465 LYS A O 1
ATOM 3740 N N . ASP A 1 466 ? 7.442 -13.324 25.128 1.00 89.12 466 ASP A N 1
ATOM 3741 C CA . ASP A 1 466 ? 6.880 -12.352 26.063 1.00 89.12 466 ASP A CA 1
ATOM 3742 C C . ASP A 1 466 ? 7.661 -11.026 26.005 1.00 89.12 466 ASP A C 1
ATOM 3744 O O . ASP A 1 466 ? 8.804 -10.970 26.478 1.00 89.12 466 ASP A O 1
ATOM 3748 N N . PRO A 1 467 ? 7.074 -9.946 25.454 1.00 85.94 467 PRO A N 1
ATOM 3749 C CA . PRO A 1 467 ? 7.767 -8.670 25.319 1.00 85.94 467 PRO A CA 1
ATOM 3750 C C . PRO A 1 467 ? 7.943 -7.936 26.657 1.00 85.94 467 PRO A C 1
ATOM 3752 O O . PRO A 1 467 ? 8.699 -6.967 26.709 1.00 85.94 467 PRO A O 1
ATOM 3755 N N . THR A 1 468 ? 7.286 -8.382 27.737 1.00 80.94 468 THR A N 1
ATOM 3756 C CA . THR A 1 468 ? 7.442 -7.797 29.082 1.00 80.94 468 THR A CA 1
ATOM 3757 C C . THR A 1 468 ? 8.760 -8.210 29.748 1.00 80.94 468 THR A C 1
ATOM 3759 O O . THR A 1 468 ? 9.228 -7.558 30.684 1.00 80.94 468 THR A O 1
ATOM 3762 N N . LYS A 1 469 ? 9.401 -9.284 29.267 1.00 81.56 469 LYS A N 1
ATOM 3763 C CA . LYS A 1 469 ? 10.694 -9.763 29.770 1.00 81.56 469 LYS A CA 1
ATOM 3764 C C . LYS A 1 469 ? 11.846 -9.122 29.000 1.00 81.56 469 LYS A C 1
ATOM 3766 O O . LYS A 1 469 ? 11.756 -8.875 27.802 1.00 81.56 469 LYS A O 1
ATOM 3771 N N . ARG A 1 470 ? 12.965 -8.867 29.684 1.00 75.81 470 ARG A N 1
ATOM 3772 C CA . ARG A 1 470 ? 14.177 -8.327 29.048 1.00 75.81 470 ARG A CA 1
ATOM 3773 C C . ARG A 1 470 ? 14.923 -9.416 28.269 1.00 75.81 470 ARG A C 1
ATOM 3775 O O . ARG A 1 470 ? 14.968 -10.577 28.681 1.00 75.81 470 ARG A O 1
ATOM 3782 N N . TRP A 1 471 ? 15.553 -9.016 27.166 1.00 63.62 471 TRP A N 1
ATOM 3783 C CA . TRP A 1 471 ? 16.553 -9.832 26.472 1.00 63.62 471 TRP A CA 1
ATOM 3784 C C . TRP A 1 471 ? 17.704 -10.191 27.438 1.00 63.62 471 TRP A C 1
ATOM 3786 O O . TRP A 1 471 ? 18.045 -9.353 28.277 1.00 63.62 471 TRP A O 1
ATOM 3796 N N . PRO A 1 472 ? 18.313 -11.394 27.363 1.00 58.38 472 PRO A N 1
ATOM 3797 C CA . PRO A 1 472 ? 18.132 -12.450 26.356 1.00 58.38 472 PRO A CA 1
ATOM 3798 C C . PRO A 1 472 ? 17.077 -13.508 26.698 1.00 58.38 472 PRO A C 1
ATOM 3800 O O . PRO A 1 472 ? 16.772 -14.351 25.861 1.00 58.38 472 PRO A O 1
ATOM 3803 N N . SER A 1 473 ? 16.506 -13.473 27.903 1.00 65.44 473 SER A N 1
ATOM 3804 C CA . SER A 1 473 ? 15.697 -14.576 28.430 1.00 65.44 473 SER A CA 1
ATOM 3805 C C . SER A 1 473 ? 14.297 -14.700 27.822 1.00 65.44 473 SER A C 1
ATOM 3807 O O . SER A 1 473 ? 13.687 -15.723 28.120 1.00 65.44 473 SER A O 1
ATOM 3809 N N . TYR A 1 474 ? 13.799 -13.695 27.066 1.00 67.00 474 TYR A N 1
ATOM 3810 C CA . TYR A 1 474 ? 12.424 -13.566 26.527 1.00 67.00 474 TYR A CA 1
ATOM 3811 C C . TYR A 1 474 ? 11.609 -14.850 26.705 1.00 67.00 474 TYR A C 1
ATOM 3813 O O . TYR A 1 474 ? 11.621 -15.720 25.831 1.00 67.00 474 TYR A O 1
ATOM 3821 N N . GLY A 1 475 ? 10.982 -15.002 27.875 1.00 82.50 475 GLY A N 1
ATOM 3822 C CA . GLY A 1 475 ? 10.216 -16.207 28.172 1.00 82.50 475 GLY A CA 1
ATOM 3823 C C . GLY A 1 475 ? 9.137 -16.399 27.111 1.00 82.50 475 GLY A C 1
ATOM 3824 O O . GLY A 1 475 ? 8.736 -15.445 26.442 1.00 82.50 475 GLY A O 1
ATOM 3825 N N . THR A 1 476 ? 8.663 -17.620 26.917 1.00 89.69 476 THR A N 1
ATOM 3826 C CA . THR A 1 476 ? 7.486 -17.835 26.079 1.00 89.69 476 THR A CA 1
ATOM 3827 C C . THR A 1 476 ? 6.230 -17.619 26.910 1.00 89.69 476 THR A C 1
ATOM 3829 O O . THR A 1 476 ? 6.161 -18.018 28.073 1.00 89.69 476 THR A O 1
ATOM 3832 N N . LYS A 1 477 ? 5.227 -16.984 26.307 1.00 93.12 477 LYS A N 1
ATOM 3833 C CA . LYS A 1 477 ? 3.881 -16.896 26.860 1.00 93.12 477 LYS A CA 1
ATOM 3834 C C . LYS A 1 477 ? 2.932 -17.625 25.926 1.00 93.12 477 LYS A C 1
ATOM 3836 O O . LYS A 1 477 ? 2.952 -17.388 24.720 1.00 93.12 477 LYS A O 1
ATOM 3841 N N . THR A 1 478 ? 2.139 -18.522 26.493 1.00 95.56 478 THR A N 1
ATOM 3842 C CA . THR A 1 478 ? 1.083 -19.239 25.782 1.00 95.56 478 THR A CA 1
ATOM 3843 C C . THR A 1 478 ? -0.244 -18.727 26.292 1.00 95.56 478 THR A C 1
ATOM 3845 O O . THR A 1 478 ? -0.452 -18.691 27.503 1.00 95.56 478 THR A O 1
ATOM 3848 N N . ILE A 1 479 ? -1.101 -18.313 25.368 1.00 93.88 479 ILE A N 1
ATOM 3849 C CA . ILE A 1 479 ? -2.404 -17.739 25.666 1.00 93.88 479 ILE A CA 1
ATOM 3850 C C . ILE A 1 479 ? -3.482 -18.656 25.116 1.00 93.88 479 ILE A C 1
ATOM 3852 O O . ILE A 1 479 ? -3.398 -19.073 23.961 1.00 93.88 479 ILE A O 1
ATOM 3856 N N . ASN A 1 480 ? -4.469 -18.976 25.952 1.00 91.38 480 ASN A N 1
ATOM 3857 C CA . ASN A 1 480 ? -5.507 -19.960 25.627 1.00 91.38 480 ASN A CA 1
ATOM 3858 C C . ASN A 1 480 ? -6.869 -19.332 25.315 1.00 91.38 480 ASN A C 1
ATOM 3860 O O . ASN A 1 480 ? -7.747 -20.012 24.801 1.00 91.38 480 ASN A O 1
ATOM 3864 N N . ASN A 1 481 ? -7.072 -18.066 25.672 1.00 93.94 481 ASN A N 1
ATOM 3865 C CA . ASN A 1 481 ? -8.343 -17.367 25.507 1.00 93.94 481 ASN A CA 1
ATOM 3866 C C . ASN A 1 481 ? -8.118 -15.854 25.390 1.00 93.94 481 ASN A C 1
ATOM 3868 O O . ASN A 1 481 ? -7.034 -15.333 25.664 1.00 93.94 481 ASN A O 1
ATOM 3872 N N . VAL A 1 482 ? -9.167 -15.143 24.987 1.00 95.56 482 VAL A N 1
ATOM 3873 C CA . VAL A 1 482 ? -9.110 -13.693 24.781 1.00 95.56 482 VAL A CA 1
ATOM 3874 C C . VAL A 1 482 ? -8.992 -12.910 26.095 1.00 95.56 482 VAL A C 1
ATOM 3876 O O . VAL A 1 482 ? -8.360 -11.857 26.098 1.00 95.56 482 VAL A O 1
ATOM 3879 N N . ASP A 1 483 ? -9.499 -13.412 27.223 1.00 96.88 483 ASP A N 1
ATOM 3880 C CA . ASP A 1 483 ? -9.417 -12.706 28.514 1.00 96.88 483 ASP A CA 1
ATOM 3881 C C . ASP A 1 483 ? -7.969 -12.559 29.006 1.00 96.88 483 ASP A C 1
ATOM 3883 O O . ASP A 1 483 ? -7.580 -11.529 29.560 1.00 96.88 483 ASP A O 1
ATOM 3887 N N . GLU A 1 484 ? -7.137 -13.574 28.774 1.00 96.69 484 GLU A N 1
ATOM 3888 C CA . GLU A 1 484 ? -5.695 -13.510 29.016 1.00 96.69 484 GLU A CA 1
ATOM 3889 C C . GLU A 1 484 ? -5.006 -12.470 28.114 1.00 96.69 484 GLU A C 1
ATOM 3891 O O . GLU A 1 484 ? -4.114 -11.752 28.579 1.00 96.69 484 GLU A O 1
ATOM 3896 N N . LEU A 1 485 ? -5.436 -12.338 26.849 1.00 97.00 485 LEU A N 1
ATOM 3897 C CA . LEU A 1 485 ? -4.955 -11.274 25.957 1.00 97.00 485 LEU A CA 1
ATOM 3898 C C . LEU A 1 485 ? -5.423 -9.889 26.416 1.00 97.00 485 LEU A C 1
ATOM 3900 O O . LEU A 1 485 ? -4.632 -8.949 26.364 1.00 97.00 485 LEU A O 1
ATOM 3904 N N . GLN A 1 486 ? -6.667 -9.754 26.884 1.00 98.44 486 GLN A N 1
ATOM 3905 C CA . GLN A 1 486 ? -7.192 -8.492 27.407 1.00 98.44 486 GLN A CA 1
ATOM 3906 C C . GLN A 1 486 ? -6.361 -8.019 28.599 1.00 98.44 486 GLN A C 1
ATOM 3908 O O . GLN A 1 486 ? -5.927 -6.874 28.600 1.00 98.44 486 GLN A O 1
ATOM 3913 N N . LYS A 1 487 ? -6.052 -8.901 29.560 1.00 97.56 487 LYS A N 1
ATOM 3914 C CA . LYS A 1 487 ? -5.205 -8.565 30.723 1.00 97.56 487 LYS A CA 1
ATOM 3915 C C . LYS A 1 487 ? -3.808 -8.090 30.317 1.00 97.56 487 LYS A C 1
ATOM 3917 O O . LYS A 1 487 ? -3.282 -7.145 30.890 1.00 97.56 487 LYS A O 1
ATOM 3922 N N . LEU A 1 488 ? -3.213 -8.719 29.306 1.00 97.12 488 LEU A N 1
ATOM 3923 C CA . LEU A 1 488 ? -1.925 -8.280 28.766 1.00 97.12 488 LEU A CA 1
ATOM 3924 C C . LEU A 1 488 ? -2.007 -6.916 28.084 1.00 97.12 488 LEU A C 1
ATOM 3926 O O . LEU A 1 488 ? -1.102 -6.097 28.230 1.00 97.12 488 LEU A O 1
ATOM 3930 N N . MET A 1 489 ? -3.073 -6.683 27.318 1.00 98.38 489 MET A N 1
ATOM 3931 C CA . MET A 1 489 ? -3.298 -5.398 26.664 1.00 98.38 489 MET A CA 1
ATOM 3932 C C . MET A 1 489 ? -3.528 -4.293 27.695 1.00 98.38 489 MET A C 1
ATOM 3934 O O . MET A 1 489 ? -2.983 -3.208 27.554 1.00 98.38 489 MET A O 1
ATOM 3938 N N . ASP A 1 490 ? -4.265 -4.606 28.754 1.00 98.50 490 ASP A N 1
ATOM 3939 C CA . ASP A 1 490 ? -4.510 -3.763 29.917 1.00 98.50 490 ASP A CA 1
ATOM 3940 C C . ASP A 1 490 ? -3.220 -3.312 30.603 1.00 98.50 490 ASP A C 1
ATOM 3942 O O . ASP A 1 490 ? -2.973 -2.113 30.746 1.00 98.50 490 ASP A O 1
ATOM 3946 N N . GLU A 1 491 ? -2.350 -4.263 30.940 1.00 97.12 491 GLU A N 1
ATOM 3947 C CA . GLU A 1 491 ? -1.026 -3.975 31.496 1.00 97.12 491 GLU A CA 1
ATOM 3948 C C . GLU A 1 491 ? -0.191 -3.098 30.548 1.00 97.12 491 GLU A C 1
ATOM 3950 O O . GLU A 1 491 ? 0.418 -2.115 30.977 1.00 97.12 491 GLU A O 1
ATOM 3955 N N . ALA A 1 492 ? -0.188 -3.416 29.250 1.00 97.06 492 ALA A N 1
ATOM 3956 C CA . ALA A 1 492 ? 0.588 -2.686 28.252 1.00 97.06 492 ALA A CA 1
ATOM 3957 C C . ALA A 1 492 ? 0.079 -1.249 28.031 1.00 97.06 492 ALA A C 1
ATOM 3959 O O . ALA A 1 492 ? 0.885 -0.324 27.916 1.00 97.06 492 ALA A O 1
ATOM 3960 N N . VAL A 1 493 ? -1.241 -1.041 27.989 1.00 98.12 493 VAL A N 1
ATOM 3961 C CA . VAL A 1 493 ? -1.864 0.284 27.835 1.00 98.12 493 VAL A CA 1
ATOM 3962 C C . VAL A 1 493 ? -1.583 1.153 29.056 1.00 98.12 493 VAL A C 1
ATOM 3964 O O . VAL A 1 493 ? -1.197 2.312 28.897 1.00 98.12 493 VAL A O 1
ATOM 3967 N N . LEU A 1 494 ? -1.708 0.603 30.267 1.00 96.69 494 LEU A N 1
ATOM 3968 C CA . LEU A 1 494 ? -1.395 1.338 31.491 1.00 96.69 494 LEU A CA 1
ATOM 3969 C C . LEU A 1 494 ? 0.097 1.695 31.568 1.00 96.69 494 LEU A C 1
ATOM 3971 O O . LEU A 1 494 ? 0.448 2.811 31.961 1.00 96.69 494 LEU A O 1
ATOM 3975 N N . GLN A 1 495 ? 0.979 0.786 31.143 1.00 95.19 495 GLN A N 1
ATOM 3976 C CA . GLN A 1 495 ? 2.415 1.049 31.055 1.00 95.19 495 GLN A CA 1
ATOM 3977 C C . GLN A 1 495 ? 2.727 2.190 30.073 1.00 95.19 495 GLN A C 1
ATOM 3979 O O . GLN A 1 495 ? 3.485 3.096 30.415 1.00 95.19 495 GLN A O 1
ATOM 3984 N N . ASP A 1 496 ? 2.118 2.195 28.886 1.00 94.69 496 ASP A N 1
ATOM 3985 C CA . ASP A 1 496 ? 2.300 3.270 27.900 1.00 94.69 496 ASP A CA 1
ATOM 3986 C C . ASP A 1 496 ? 1.706 4.613 28.367 1.00 94.69 496 ASP A C 1
ATOM 3988 O O . ASP A 1 496 ? 2.212 5.677 28.001 1.00 94.69 496 ASP A O 1
ATOM 3992 N N . ALA A 1 497 ? 0.641 4.585 29.174 1.00 93.81 497 ALA A N 1
ATOM 3993 C CA . ALA A 1 497 ? -0.006 5.784 29.705 1.00 93.81 497 ALA A CA 1
ATOM 3994 C C . ALA A 1 497 ? 0.741 6.415 30.891 1.00 93.81 497 ALA A C 1
ATOM 3996 O O . ALA A 1 497 ? 0.647 7.625 31.094 1.00 93.81 497 ALA A O 1
ATOM 3997 N N . THR A 1 498 ? 1.470 5.613 31.671 1.00 90.06 498 THR A N 1
ATOM 3998 C CA . THR A 1 498 ? 2.204 6.057 32.873 1.00 90.06 498 THR A CA 1
ATOM 3999 C C . THR A 1 498 ? 3.710 6.210 32.647 1.00 90.06 498 THR A C 1
ATOM 4001 O O . THR A 1 498 ? 4.391 6.854 33.445 1.00 90.06 498 THR A O 1
ATOM 4004 N N . GLY A 1 499 ? 4.241 5.635 31.567 1.00 80.44 499 GLY A N 1
ATOM 4005 C CA . GLY A 1 499 ? 5.658 5.671 31.228 1.00 80.44 499 GLY A CA 1
ATOM 4006 C C . GLY A 1 499 ? 6.166 7.045 30.779 1.00 80.44 499 GLY A C 1
ATOM 4007 O O . GLY A 1 499 ? 5.422 7.906 30.305 1.00 80.44 499 GLY A O 1
ATOM 4008 N N . THR A 1 500 ? 7.481 7.243 30.886 1.00 74.06 500 THR A N 1
ATOM 4009 C CA . THR A 1 500 ? 8.156 8.464 30.429 1.00 74.06 500 THR A CA 1
ATOM 4010 C C . THR A 1 500 ? 8.038 8.618 28.913 1.00 74.06 500 THR A C 1
ATOM 4012 O O . THR A 1 500 ? 8.470 7.747 28.157 1.00 74.06 500 THR A O 1
ATOM 4015 N N . ARG A 1 501 ? 7.509 9.757 28.452 1.00 72.25 501 ARG A N 1
ATOM 4016 C CA . ARG A 1 501 ? 7.490 10.108 27.026 1.00 72.25 501 ARG A CA 1
ATOM 4017 C C . ARG A 1 501 ? 8.763 10.841 26.627 1.00 72.25 501 ARG A C 1
ATOM 4019 O O . ARG A 1 501 ? 8.994 11.975 27.039 1.00 72.25 501 ARG A O 1
ATOM 4026 N N . TRP A 1 502 ? 9.563 10.192 25.793 1.00 69.44 502 TRP A N 1
ATOM 4027 C CA . TRP A 1 502 ? 10.786 10.759 25.235 1.00 69.44 502 TRP A CA 1
ATOM 4028 C C . TRP A 1 502 ? 10.495 11.600 23.987 1.00 69.44 502 TRP A C 1
ATOM 4030 O O . TRP A 1 502 ? 9.549 11.332 23.246 1.00 69.44 502 TRP A O 1
ATOM 4040 N N . SER A 1 503 ? 11.324 12.611 23.720 1.00 75.25 503 SER A N 1
ATOM 4041 C CA . SER A 1 503 ? 11.207 13.443 22.511 1.00 75.25 503 SER A CA 1
ATOM 4042 C C . SER A 1 503 ? 11.503 12.668 21.220 1.00 75.25 503 SER A C 1
ATOM 4044 O O . SER A 1 503 ? 10.989 13.019 20.161 1.00 75.25 503 SER A O 1
ATOM 4046 N N . ASN A 1 504 ? 12.290 11.594 21.309 1.00 81.38 504 ASN A N 1
ATOM 4047 C CA . ASN A 1 504 ? 12.654 10.684 20.223 1.00 81.38 504 ASN A CA 1
ATOM 4048 C C . ASN A 1 504 ? 11.861 9.362 20.254 1.00 81.38 504 ASN A C 1
ATOM 4050 O O . ASN A 1 504 ? 12.386 8.334 19.834 1.00 81.38 504 ASN A O 1
ATOM 4054 N N . TYR A 1 505 ? 10.620 9.397 20.753 1.00 82.88 505 TYR A N 1
ATOM 4055 C CA . TYR A 1 505 ? 9.761 8.221 20.895 1.00 82.88 505 TYR A CA 1
ATOM 4056 C C . TYR A 1 505 ? 9.675 7.393 19.606 1.00 82.88 505 TYR A C 1
ATOM 4058 O O . TYR A 1 505 ? 9.238 7.882 18.560 1.00 82.88 505 TYR A O 1
ATOM 4066 N N . ASN A 1 506 ? 10.042 6.120 19.711 1.00 88.44 506 ASN A N 1
ATOM 4067 C CA . ASN A 1 506 ? 9.904 5.121 18.669 1.00 88.44 506 ASN A CA 1
ATOM 4068 C C . ASN A 1 506 ? 8.966 4.006 19.164 1.00 88.44 506 ASN A C 1
ATOM 4070 O O . ASN A 1 506 ? 9.372 3.232 20.033 1.00 88.44 506 ASN A O 1
ATOM 4074 N N . PRO A 1 507 ? 7.748 3.862 18.606 1.00 88.38 507 PRO A N 1
ATOM 4075 C CA . PRO A 1 507 ? 6.792 2.835 19.022 1.00 88.38 507 PRO A CA 1
ATOM 4076 C C . PRO A 1 507 ? 7.385 1.421 19.097 1.00 88.38 507 PRO A C 1
ATOM 4078 O O . PRO A 1 507 ? 7.064 0.672 20.013 1.00 88.38 507 PRO A O 1
ATOM 4081 N N . GLU A 1 508 ? 8.304 1.078 18.195 1.00 86.94 508 GLU A N 1
ATOM 4082 C CA . GLU A 1 508 ? 8.949 -0.240 18.145 1.00 86.94 508 GLU A CA 1
ATOM 4083 C C . GLU A 1 508 ? 9.778 -0.562 19.400 1.00 86.94 508 GLU A C 1
ATOM 4085 O O . GLU A 1 508 ? 9.923 -1.722 19.798 1.00 86.94 508 GLU A O 1
ATOM 4090 N N . ILE A 1 509 ? 10.325 0.471 20.046 1.00 86.81 509 ILE A N 1
ATOM 4091 C CA . ILE A 1 509 ? 11.239 0.355 21.189 1.00 86.81 509 ILE A CA 1
ATOM 4092 C C . ILE A 1 509 ? 10.574 0.824 22.482 1.00 86.81 509 ILE A C 1
ATOM 4094 O O . ILE A 1 509 ? 10.856 0.268 23.543 1.00 86.81 509 ILE A O 1
ATOM 4098 N N . ASP A 1 510 ? 9.654 1.777 22.409 1.00 90.56 510 ASP A N 1
ATOM 4099 C CA . ASP A 1 510 ? 9.166 2.502 23.580 1.00 90.56 510 ASP A CA 1
ATOM 4100 C C . ASP A 1 510 ? 7.721 2.149 23.954 1.00 90.56 510 ASP A C 1
ATOM 4102 O O . ASP A 1 510 ? 7.335 2.363 25.098 1.00 90.56 510 ASP A O 1
ATOM 4106 N N . SER A 1 511 ? 6.929 1.574 23.037 1.00 94.44 511 SER A N 1
ATOM 4107 C CA . SER A 1 511 ? 5.539 1.173 23.308 1.00 94.44 511 SER A CA 1
ATOM 4108 C C . SER A 1 511 ? 5.446 -0.292 23.725 1.00 94.44 511 SER A C 1
ATOM 4110 O O . SER A 1 511 ? 5.746 -1.201 22.944 1.00 94.44 511 SER A O 1
ATOM 4112 N N . ALA A 1 512 ? 4.962 -0.545 24.938 1.00 95.75 512 ALA A N 1
ATOM 4113 C CA . ALA A 1 512 ? 4.574 -1.878 25.382 1.00 95.75 512 ALA A CA 1
ATOM 4114 C C . ALA A 1 512 ? 3.421 -2.428 24.526 1.00 95.75 512 ALA A C 1
ATOM 4116 O O . ALA A 1 512 ? 3.455 -3.596 24.131 1.00 95.75 512 ALA A O 1
ATOM 4117 N N . VAL A 1 513 ? 2.452 -1.576 24.159 1.00 97.62 513 VAL A N 1
ATOM 4118 C CA . VAL A 1 513 ? 1.312 -1.959 23.309 1.00 97.62 513 VAL A CA 1
ATOM 4119 C C . VAL A 1 513 ? 1.782 -2.407 21.926 1.00 97.62 513 VAL A C 1
ATOM 4121 O O . VAL A 1 513 ? 1.399 -3.483 21.466 1.00 97.62 513 VAL A O 1
ATOM 4124 N N . HIS A 1 514 ? 2.641 -1.626 21.262 1.00 97.44 514 HIS A N 1
ATOM 4125 C CA . HIS A 1 514 ? 3.149 -1.967 19.929 1.00 97.44 514 HIS A CA 1
ATOM 4126 C C . HIS A 1 514 ? 3.920 -3.292 19.954 1.00 97.44 514 HIS A C 1
ATOM 4128 O O . HIS A 1 514 ? 3.668 -4.167 19.126 1.00 97.44 514 HIS A O 1
ATOM 4134 N N . LYS A 1 515 ? 4.808 -3.488 20.938 1.00 96.00 515 LYS A N 1
ATOM 4135 C CA . LYS A 1 515 ? 5.571 -4.738 21.085 1.00 96.00 515 LYS A CA 1
ATOM 4136 C C . LYS A 1 515 ? 4.671 -5.950 21.310 1.00 96.00 515 LYS A C 1
ATOM 4138 O O . LYS A 1 515 ? 4.909 -6.995 20.706 1.00 96.00 515 LYS A O 1
ATOM 4143 N N . LEU A 1 516 ? 3.640 -5.816 22.148 1.00 97.44 516 LEU A N 1
ATOM 4144 C CA . LEU A 1 516 ? 2.665 -6.878 22.394 1.00 97.44 516 LEU A CA 1
ATOM 4145 C C . LEU A 1 516 ? 1.899 -7.237 21.120 1.00 97.44 516 LEU A C 1
ATOM 4147 O O . LEU A 1 516 ? 1.855 -8.409 20.743 1.00 97.44 516 LEU A O 1
ATOM 4151 N N . LYS A 1 517 ? 1.368 -6.234 20.411 1.00 98.31 517 LYS A N 1
ATOM 4152 C CA . LYS A 1 517 ? 0.664 -6.439 19.138 1.00 98.31 517 LYS A CA 1
ATOM 4153 C C . LYS A 1 517 ? 1.558 -7.102 18.095 1.00 98.31 517 LYS A C 1
ATOM 4155 O O . LYS A 1 517 ? 1.138 -8.076 17.474 1.00 98.31 517 LYS A O 1
ATOM 4160 N N . ARG A 1 518 ? 2.808 -6.648 17.966 1.00 97.44 518 ARG A N 1
ATOM 4161 C CA . ARG A 1 518 ? 3.802 -7.234 17.061 1.00 97.44 518 ARG A CA 1
ATOM 4162 C C . ARG A 1 518 ? 4.077 -8.701 17.380 1.00 97.44 518 ARG A C 1
ATOM 4164 O O . ARG A 1 518 ? 4.096 -9.528 16.469 1.00 97.44 518 ARG A O 1
ATOM 4171 N N . ALA A 1 519 ? 4.277 -9.031 18.656 1.00 96.19 519 ALA A N 1
ATOM 4172 C CA . ALA A 1 519 ? 4.554 -10.397 19.091 1.00 96.19 519 ALA A CA 1
ATOM 4173 C C . ALA A 1 519 ? 3.381 -11.346 18.792 1.00 96.19 519 ALA A C 1
ATOM 4175 O O . ALA A 1 519 ? 3.599 -12.420 18.230 1.00 96.19 519 ALA A O 1
ATOM 4176 N N . ILE A 1 520 ? 2.150 -10.925 19.106 1.00 97.69 520 ILE A N 1
ATOM 4177 C CA . ILE A 1 520 ? 0.932 -11.711 18.861 1.00 97.69 520 ILE A CA 1
ATOM 4178 C C . ILE A 1 520 ? 0.684 -11.877 17.359 1.00 97.69 520 ILE A C 1
ATOM 4180 O O . ILE A 1 520 ? 0.492 -12.997 16.887 1.00 97.69 520 ILE A O 1
ATOM 4184 N N . PHE A 1 521 ? 0.732 -10.783 16.592 1.00 98.12 521 PHE A N 1
ATOM 4185 C CA . PHE A 1 521 ? 0.502 -10.813 15.148 1.00 98.12 521 PHE A CA 1
ATOM 4186 C C . PHE A 1 521 ? 1.475 -11.753 14.447 1.00 98.12 521 PHE A C 1
ATOM 4188 O O . PHE A 1 521 ? 1.065 -12.598 13.656 1.00 98.12 521 PHE A O 1
ATOM 4195 N N . LYS A 1 522 ? 2.766 -11.655 14.780 1.00 96.50 522 LYS A N 1
ATOM 4196 C CA . LYS A 1 522 ? 3.789 -12.519 14.197 1.00 96.50 522 LYS A CA 1
ATOM 4197 C C . LYS A 1 522 ? 3.570 -13.992 14.552 1.00 96.50 522 LYS A C 1
ATOM 4199 O O . LYS A 1 522 ? 3.770 -14.859 13.703 1.00 96.50 522 LYS A O 1
ATOM 4204 N N . ALA A 1 523 ? 3.180 -14.286 15.790 1.00 97.00 523 ALA A N 1
ATOM 4205 C CA . ALA A 1 523 ? 2.906 -15.657 16.199 1.00 97.00 523 ALA A CA 1
ATOM 4206 C C . ALA A 1 523 ? 1.733 -16.254 15.416 1.00 97.00 523 ALA A C 1
ATOM 4208 O O . ALA A 1 523 ? 1.866 -17.360 14.895 1.00 97.00 523 ALA A O 1
ATOM 4209 N N . TYR A 1 524 ? 0.647 -15.499 15.226 1.00 97.94 524 TYR A N 1
ATOM 4210 C CA . TYR A 1 524 ? -0.455 -15.943 14.375 1.00 97.94 524 TYR A CA 1
ATOM 4211 C C . TYR A 1 524 ? -0.068 -16.047 12.901 1.00 97.94 524 TYR A C 1
ATOM 4213 O O . TYR A 1 524 ? -0.435 -17.032 12.265 1.00 97.94 524 TYR A O 1
ATOM 4221 N N . LEU A 1 525 ? 0.709 -15.102 12.362 1.00 97.44 525 LEU A N 1
ATOM 4222 C CA . LEU A 1 525 ? 1.220 -15.162 10.988 1.00 97.44 525 LEU A CA 1
ATOM 4223 C C . LEU A 1 525 ? 1.969 -16.483 10.741 1.00 97.44 525 LEU A C 1
ATOM 4225 O O . LEU A 1 525 ? 1.715 -17.165 9.749 1.00 97.44 525 LEU A O 1
ATOM 4229 N N . ALA A 1 526 ? 2.836 -16.884 11.676 1.00 95.62 526 ALA A N 1
ATOM 4230 C CA . ALA A 1 526 ? 3.563 -18.148 11.603 1.00 95.62 526 ALA A CA 1
ATOM 4231 C C . ALA A 1 526 ? 2.649 -19.372 11.803 1.00 95.62 526 ALA A C 1
ATOM 4233 O O . ALA A 1 526 ? 2.670 -20.296 10.992 1.00 95.62 526 ALA A O 1
ATOM 4234 N N . GLN A 1 527 ? 1.820 -19.376 12.851 1.00 96.44 527 GLN A N 1
ATOM 4235 C CA . GLN A 1 527 ? 0.942 -20.498 13.208 1.00 96.44 527 GLN A CA 1
ATOM 4236 C C . GLN A 1 527 ? -0.086 -20.824 12.118 1.00 96.44 527 GLN A C 1
ATOM 4238 O O . GLN A 1 527 ? -0.431 -21.985 11.912 1.00 96.44 527 GLN A O 1
ATOM 4243 N N . THR A 1 528 ? -0.576 -19.803 11.416 1.00 96.94 528 THR A N 1
ATOM 4244 C CA . THR A 1 528 ? -1.603 -19.934 10.371 1.00 96.94 528 THR A CA 1
ATOM 4245 C C . THR A 1 528 ? -1.023 -20.088 8.965 1.00 96.94 528 THR A C 1
ATOM 4247 O O . THR A 1 528 ? -1.776 -20.064 7.988 1.00 96.94 528 THR A O 1
ATOM 4250 N N . ASN A 1 529 ? 0.303 -20.249 8.854 1.00 96.06 529 ASN A N 1
ATOM 4251 C CA . ASN A 1 529 ? 1.029 -20.352 7.591 1.00 96.06 529 ASN A CA 1
ATOM 4252 C C . ASN A 1 529 ? 0.684 -19.196 6.633 1.00 96.06 529 ASN A C 1
ATOM 4254 O O . ASN A 1 529 ? 0.120 -19.413 5.557 1.00 96.06 529 ASN A O 1
ATOM 4258 N N . ASP A 1 530 ? 0.997 -17.969 7.054 1.00 95.94 530 ASP A N 1
ATOM 4259 C CA . ASP A 1 530 ? 0.658 -16.713 6.377 1.00 95.94 530 ASP A CA 1
ATOM 4260 C C . ASP A 1 530 ? -0.853 -16.494 6.230 1.00 95.94 530 ASP A C 1
ATOM 4262 O O . ASP A 1 530 ? -1.356 -16.210 5.139 1.00 95.94 530 ASP A O 1
ATOM 4266 N N . PHE A 1 531 ? -1.600 -16.652 7.325 1.00 97.62 531 PHE A N 1
ATOM 4267 C CA . PHE A 1 531 ? -3.044 -16.409 7.361 1.00 97.62 531 PHE A CA 1
ATOM 4268 C C . PHE A 1 531 ? -3.829 -17.212 6.318 1.00 97.62 531 PHE A C 1
ATOM 4270 O O . PHE A 1 531 ? -4.814 -16.724 5.765 1.00 97.62 531 PHE A O 1
ATOM 4277 N N . ARG A 1 532 ? -3.397 -18.441 6.007 1.00 97.19 532 ARG A N 1
ATOM 4278 C CA . ARG A 1 532 ? -4.181 -19.380 5.181 1.00 97.19 532 ARG A CA 1
ATOM 4279 C C . ARG A 1 532 ? -5.372 -19.953 5.945 1.00 97.19 532 ARG A C 1
ATOM 4281 O O . ARG A 1 532 ? -6.381 -20.309 5.349 1.00 97.19 532 ARG A O 1
ATOM 4288 N N . SER A 1 533 ? -5.258 -20.036 7.267 1.00 96.19 533 SER A N 1
ATOM 4289 C CA . SER A 1 533 ? -6.340 -20.449 8.160 1.00 96.19 533 SER A CA 1
ATOM 4290 C C . SER A 1 533 ? -6.702 -19.337 9.137 1.00 96.19 533 SER A C 1
ATOM 4292 O O . SER A 1 533 ? -5.815 -18.605 9.574 1.00 96.19 533 SER A O 1
ATOM 4294 N N . SER A 1 534 ? -7.966 -19.289 9.560 1.00 95.94 534 SER A N 1
ATOM 4295 C CA . SER A 1 534 ? -8.415 -18.372 10.612 1.00 95.94 534 SER A CA 1
ATOM 4296 C C . SER A 1 534 ? -7.694 -18.625 11.944 1.00 95.94 534 SER A C 1
ATOM 4298 O O . SER A 1 534 ? -7.278 -19.753 12.244 1.00 95.94 534 SER A O 1
ATOM 4300 N N . ILE A 1 535 ? -7.576 -17.570 12.751 1.00 96.38 535 ILE A N 1
ATOM 4301 C CA . ILE A 1 535 ? -7.130 -17.624 14.150 1.00 96.38 535 ILE A CA 1
ATOM 4302 C C . ILE A 1 535 ? -8.217 -18.137 15.103 1.00 96.38 535 ILE A C 1
ATOM 4304 O O . ILE A 1 535 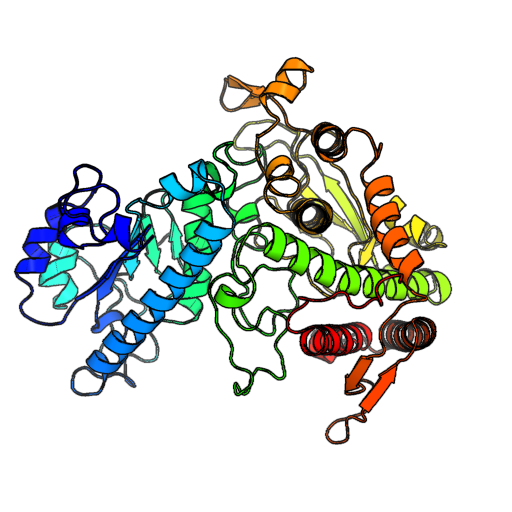? -7.933 -18.402 16.267 1.00 96.38 535 ILE A O 1
ATOM 4308 N N . PHE A 1 536 ? -9.443 -18.305 14.610 1.00 96.12 536 PHE A N 1
ATOM 4309 C CA . PHE A 1 536 ? -10.540 -18.922 15.337 1.00 96.12 536 PHE A CA 1
ATOM 4310 C C . PHE A 1 536 ? -10.708 -20.384 14.902 1.00 96.12 536 PHE A C 1
ATOM 4312 O O . PHE A 1 536 ? -10.372 -20.775 13.777 1.00 96.12 536 PHE A O 1
ATOM 4319 N N . GLU A 1 537 ? -11.173 -21.232 15.809 1.00 88.44 537 GLU A N 1
ATOM 4320 C CA . GLU A 1 537 ? -11.626 -22.580 15.496 1.00 88.44 537 GLU A CA 1
ATOM 4321 C C . GLU A 1 537 ? -12.900 -22.500 14.648 1.00 88.44 537 GLU A C 1
ATOM 4323 O O . GLU A 1 537 ? -13.799 -21.705 14.922 1.00 88.44 537 GLU A O 1
ATOM 4328 N N . ASN A 1 538 ? -12.984 -23.316 13.594 1.00 72.38 538 ASN A N 1
ATOM 4329 C CA . ASN A 1 538 ? -14.218 -23.411 12.819 1.00 72.38 538 ASN A CA 1
ATOM 4330 C C . ASN A 1 538 ? -15.321 -23.930 13.748 1.00 72.38 538 ASN A C 1
ATOM 4332 O O . ASN A 1 538 ? -15.121 -24.964 14.391 1.00 72.38 538 ASN A O 1
ATOM 4336 N N . LYS A 1 539 ? -16.487 -23.269 13.778 1.00 49.34 539 LYS A N 1
ATOM 4337 C CA . LYS A 1 539 ? -17.696 -23.874 14.353 1.00 49.34 539 LYS A CA 1
ATOM 4338 C C . LYS A 1 539 ? -17.912 -25.211 13.635 1.00 49.34 539 LYS A C 1
ATOM 4340 O O . LYS A 1 539 ? -18.155 -25.213 12.429 1.00 49.34 539 LYS A O 1
ATOM 4345 N N . LYS A 1 540 ? -17.702 -26.320 14.347 1.00 34.03 540 LYS A N 1
ATOM 4346 C CA . LYS A 1 540 ? -18.072 -27.654 13.868 1.00 34.03 540 LYS A CA 1
ATOM 4347 C C . LYS A 1 540 ? -19.578 -27.765 13.724 1.00 34.03 540 LYS A C 1
ATOM 4349 O O . LYS A 1 540 ? -20.282 -27.178 14.577 1.00 34.03 540 LYS A O 1
#

Organism: Streptococcus pneumoniae (NCBI:txid1313)

InterPro domains:
  IPR011505 Peptidase M26, C-terminal domain [PF07580] (10-536)

Radius of gyration: 25.14 Å; chains: 1; bounding box: 67×52×67 Å

Secondary structure (DSSP, 8-state):
-HHHHT-TTSTT---HHHHHHSTT-TTGGGHHHHHT-SSS-EEEEE-SSEEEEEEGGGS-SSSS-TTTTHHHHHHHHHHHHHHHHHHHHHHHHHHS-HHHHHHT---EEEEE-S----TT--SS--SPPPTT---HHIIIIIHHHT-PPP--SSS-EE-SSEEEESSS-TTSHHHHHHHHHHHHHHHIIIIITTTS-BPTT--HHHHIIIIISPPSSTT--B----SS----TTSTTGGG--S-S-HHHH-SSHHHHHHHHHHHHHHHHHHHHHHHHHHHHH--HHHHHHHEEEEEEEE---TTT--S-BEEEEEEEPPHHHHHT--SHHHHHHTTEEETTT--SEEE-TT-----BSSS-B------SSSBPPHHHHHHHHHHHHHHHHIIIIIHHHHBSTTHHHHHHTT-EEEETTEEEE---HHHHHHHHTTTS-SSHHHHHHHHHHHHHTTGGGBPPEEEE-TTSPTT---EEEE-SHHHHHHHHHHHHHHHHHS---TT--HHHH-HHHHHHHHHHHHHHHHTTTTTS-SBPP--

=== Feature glossary ===
The features interleaved in this record are:

— What the protein is —

Sequence gives the chain of amino acids in standard one-letter code (A=alanine, C=cysteine, …, Y=tyrosine), read N→C. It is the only feature that is directly encoded by the gene; all structural features are derived from the folded form of this sequence.

Database cross-references. InterPro integrates a dozen domain/family signature databases into unified entries with residue-range hits. GO terms attach function/process/location labels with evidence codes. CATH codes position the fold in a four-level structural taxonomy. Organism is the NCBI-taxonomy species name.

— Where its atoms are —

Atomic coordinates in PDBx/mmCIF format — the same representation the Protein Data Bank distributes. Each line of the _atom_site loop places one backbone atom in Cartesian space (units: ångströms, origin: arbitrary).

The six renders are orthographic views along the three Cartesian axes in both directions. Representation (cartoon, sticks, or surface) and color scheme (sequence-rainbow or by-chain) vary across proteins so the training set covers all the common visualization conventions.

— Local backbone conformation —

Eight-state secondary structure (DSSP): H is the canonical α-helix, G the tighter 3₁₀-helix, I the wider π-helix; E/B are β-structure, T and S are turns and bends, and '-' is everything else. DSSP derives these from the pattern of main-chain N–H···O=C hydrogen bonds, not from the sequence.

P-SEA three-state annotation labels each residue as helix, strand, or coil based purely on the geometry of the Cα trace. It serves as a fallback when the full backbone (and thus DSSP) is unavailable.

The φ/ψ torsion pair specifies the backbone conformation at each residue. φ rotates about the N–Cα bond, ψ about the Cα–C bond. Steric clashes forbid most of the (φ, ψ) plane — the allowed regions (α-helix basin, β-sheet basin, left-handed helix) are the Ramachandran-allowed regions.

— Global shape and packing —

The geometric summary reports three shape descriptors. Rg (radius of gyration) measures how spread out the Cα atoms are about their centre of mass; compact globular proteins have small Rg, elongated or unfolded ones large. Cα contacts (<8 Å, |i−j|>4) count long-range residue pairs in spatial proximity — high for tightly packed folds, near zero for rods or random coil. The bounding-box extents give the protein's footprint along x, y, z in Å.

Solvent-accessible surface area (SASA) is the area in Å² traced out by the centre of a 1.4 Å probe sphere (a water molecule) rolled over the protein's van der Waals surface (Shrake–Rupley / Lee–Richards construction). Buried residues have near-zero SASA; fully exposed residues can exceed 200 Å². The total SASA scales roughly with the number of surface residues.

The contact map is a binary N×N matrix image: pixel (i, j) is dark where Cα_i and Cα_j are within 8 Å and |i−j|>4. Because the |i−j|>4 filter removes local helical contacts, off-diagonal stripes parallel to the main diagonal indicate parallel β-sheets; stripes perpendicular to it indicate antiparallel β-sheets. The Ramachandran plot scatters every residue's (φ, ψ) pair against the sterically allowed regions. The PAE heatmap renders the predicted-aligned-error matrix.

— Structural neighborhood —

3Di is Foldseek's structural alphabet. Each residue is assigned one of twenty discrete states based on how its Cα sits relative to its spatial (not sequential) neighbors. Aligning 3Di strings finds structural homologs roughly as well as full 3D superposition, but orders of magnitude faster.

Nearest PDB neighbors are the top structural matches found by Foldseek when searching this structure against the entire Protein Data Bank. Each hit reports a TM-score (0 to 1; >0.5 almost always implies the same fold) and an E-value. These are *structural* homologs — they may share no detectable sequence similarity.

— Confidence and disorder —

For AlphaFold models, the B-factor field carries pLDDT — the model's own estimate of local accuracy on a 0–100 scale. Regions with pLDDT<50 should be treated as essentially unmodeled; they often correspond to intrinsically disordered segments.

Crystallographic B-factors measure how much each atom's electron density is smeared out, in Å². They rise in mobile loops and surface residues and fall in the buried interior. In AlphaFold models this column is repurposed to hold pLDDT instead.

Predicted aligned error is AlphaFold's pairwise confidence. Unlike pLDDT (per-residue), PAE is per-residue-pair and captures whether two parts of the structure are correctly placed relative to each other. Units are ångströms of expected positional error.